Protein AF-0000000078270053 (afdb_homodimer)

Foldseek 3Di:
DPPPPQQAAKEWEWEQQEQKIKIWIDGLVDTPDIDIDRHGPCCLPCVVVSVVCSCVVVVHALLSHQEYEYAQDDGDPVRNVSSLVVRCVSCVVNLRWYFYFHFVLLLCVVCCVPQPQAKEKEWEDDDVQKTWIWIDGPSHTPDDIAMDGPVVVQVVVLPDAARYEYEAHRCVNPVVSVPRPRYHYDDHVSNHHDSSSSVNRRSPTDIDSDRDHRDDRDPVVCVVVVVVVCVVVVPPPVVVVVPPPPPD/DPPPPQQFAKEWEWEQQEQKIKIWIDGLVDTPDIDIDRHGPCCLPCVVVSVVCSCVVVVHALLSHQEYEYAQDDGDPVRNVSSLVSRCVSCVVNLRWYFYFHFVLLLCVVCCVPQPQAKEKEWEDDDVQKTWIWIDGPSHTPDDIAMDGPVVVQVVVLPDAARYEYEAHRCVNPVVSVPRPRYHYDDHVSNHRDSSSSVNRRNPTDIDSDRDHRDDRDPVVCVVVVVVVCVVVVPPPVVVVVPPPPPD

Nearest PDB structures (foldseek):
  4wq5-assembly2_C  TM=8.501E-01  e=3.380E-17  Escherichia coli K-12
  1okj-assembly2_C  TM=8.372E-01  e=8.664E-16  Escherichia coli K-12
  5br9-assembly3_E  TM=8.057E-01  e=7.666E-16  Pseudomonas aeruginosa PAO1
  4y0w-assembly1_C-2  TM=7.897E-01  e=1.280E-14  Pseudomonas aeruginosa PAO579
  4y0w-assembly1_B-2  TM=7.740E-01  e=1.447E-14  Pseudomonas aeruginosa PAO579

Radius of gyration: 25.9 Å; Cα contacts (8 Å, |Δi|>4): 975; chains: 2; bounding box: 49×105×72 Å

Solvent-accessible surface area (backbone atoms only — not comparable to full-atom values): 26808 Å² total; per-residue (Å²): 129,80,74,70,71,58,61,72,40,30,39,39,28,35,36,20,35,60,53,37,38,37,42,28,31,29,32,79,76,44,71,41,26,33,39,38,38,58,38,72,94,40,52,81,72,47,51,63,56,49,51,50,46,51,32,53,79,66,73,46,59,76,74,67,38,64,27,39,26,27,36,20,22,67,50,39,72,67,32,29,50,49,42,49,51,52,48,48,63,63,18,63,87,56,68,34,28,23,26,57,37,53,40,62,60,42,38,49,59,70,43,40,89,78,49,57,85,36,47,36,36,38,25,34,56,66,50,96,66,29,22,32,40,34,39,30,43,71,88,36,71,72,51,75,72,43,76,34,47,48,70,57,47,48,52,55,58,66,72,45,68,74,65,24,34,36,42,29,49,25,40,76,75,31,63,80,60,67,67,45,86,48,46,46,74,55,68,71,80,56,44,46,70,47,61,65,41,47,43,50,52,46,66,68,48,74,68,33,89,57,76,56,69,68,43,76,80,71,65,66,43,60,59,52,43,39,50,50,44,28,60,71,63,69,46,67,72,76,67,61,62,74,70,57,77,76,83,121,129,80,72,72,71,57,61,73,39,31,36,40,28,35,35,20,34,60,54,39,39,36,41,30,34,28,32,79,76,46,71,41,26,33,37,38,36,59,37,73,97,40,52,80,72,48,51,64,55,50,51,50,46,51,33,52,80,66,73,46,59,75,74,68,38,63,27,40,24,28,37,21,22,67,50,38,74,67,33,30,50,49,42,50,50,52,50,49,65,63,18,62,87,55,68,34,28,24,25,58,37,55,41,63,59,44,39,49,59,71,44,41,88,76,48,57,86,36,48,37,35,40,25,34,59,65,50,95,66,30,23,32,40,34,40,28,43,70,90,37,72,73,50,76,71,41,78,35,48,48,72,57,47,46,52,54,58,67,72,46,70,73,66,24,35,36,43,28,50,24,40,75,78,33,62,80,61,66,67,44,86,48,45,45,75,55,67,72,79,55,44,46,71,46,62,64,40,46,44,50,52,46,66,70,47,73,69,34,88,56,77,57,69,69,44,77,78,72,64,64,44,59,59,52,44,41,48,49,46,29,58,72,63,70,46,66,73,76,66,63,61,74,71,57,76,77,83,122

InterPro domains:
  IPR000905 Gcp-like domain [PF00814] (45-134)
  IPR022496 tRNA threonylcarbamoyl adenosine modification protein TsaB [TIGR03725] (12-218)
  IPR043129 ATPase, nucleotide binding domain [SSF53067] (11-109)
  IPR043129 ATPase, nucleotide binding domain [SSF53067] (120-214)

Structure (mmCIF, N/CA/C/O backbone):
data_AF-0000000078270053-model_v1
#
loop_
_entity.id
_entity.type
_entity.pdbx_description
1 polymer 'tRNA threonylcarbamoyl adenosine modification protein YeaZ'
#
loop_
_atom_site.group_PDB
_atom_site.id
_atom_site.type_symbol
_atom_site.label_atom_id
_atom_site.label_alt_id
_atom_site.label_comp_id
_atom_site.label_asym_id
_atom_site.label_entity_id
_atom_site.label_seq_id
_atom_site.pdbx_PDB_ins_code
_atom_site.Cartn_x
_atom_site.Cartn_y
_atom_site.Cartn_z
_atom_site.occupancy
_atom_site.B_iso_or_equiv
_atom_site.auth_seq_id
_atom_site.auth_comp_id
_atom_site.auth_asym_id
_atom_site.auth_atom_id
_atom_site.pdbx_PDB_model_num
ATOM 1 N N . MET A 1 1 ? -5.586 8.055 -36.625 1 26.48 1 MET A N 1
ATOM 2 C CA . MET A 1 1 ? -5.434 7.027 -35.594 1 26.48 1 MET A CA 1
ATOM 3 C C . MET A 1 1 ? -5.715 7.602 -34.219 1 26.48 1 MET A C 1
ATOM 5 O O . MET A 1 1 ? -5.008 8.5 -33.75 1 26.48 1 MET A O 1
ATOM 9 N N . ILE A 1 2 ? -6.906 7.793 -33.844 1 31.5 2 ILE A N 1
ATOM 10 C CA . ILE A 1 2 ? -7.32 8.484 -32.625 1 31.5 2 ILE A CA 1
ATOM 11 C C . ILE A 1 2 ? -6.609 7.879 -31.422 1 31.5 2 ILE A C 1
ATOM 13 O O . ILE A 1 2 ? -6.715 6.676 -31.172 1 31.5 2 ILE A O 1
ATOM 17 N N . PHE A 1 3 ? -5.508 8.266 -31.094 1 36.84 3 PHE A N 1
ATOM 18 C CA . PHE A 1 3 ? -4.781 7.875 -29.891 1 36.84 3 PHE A CA 1
ATOM 19 C C . PHE A 1 3 ? -5.727 7.754 -28.703 1 36.84 3 PHE A C 1
ATOM 21 O O . PHE A 1 3 ? -6.348 8.742 -28.297 1 36.84 3 PHE A O 1
ATOM 28 N N . SER A 1 4 ? -6.602 6.785 -28.688 1 46.16 4 SER A N 1
ATOM 29 C CA . SER A 1 4 ? -7.484 6.578 -27.531 1 46.16 4 SER A CA 1
ATOM 30 C C . SER A 1 4 ? -6.762 6.879 -26.219 1 46.16 4 SER A C 1
ATOM 32 O O . SER A 1 4 ? -5.684 6.34 -25.969 1 46.16 4 SER A O 1
ATOM 34 N N . ASP A 1 5 ? -6.828 8.055 -25.766 1 55.88 5 ASP A N 1
ATOM 35 C CA . ASP A 1 5 ? -6.25 8.578 -24.531 1 55.88 5 ASP A CA 1
ATOM 36 C C . ASP A 1 5 ? -6.398 7.574 -23.391 1 55.88 5 ASP A C 1
ATOM 38 O O . ASP A 1 5 ? -7.477 7.449 -22.797 1 55.88 5 ASP A O 1
ATOM 42 N N . THR A 1 6 ? -5.621 6.457 -23.375 1 65.06 6 THR A N 1
ATOM 43 C CA . THR A 1 6 ? -5.617 5.344 -22.422 1 65.06 6 THR A CA 1
ATOM 44 C C . THR A 1 6 ? -5.348 5.844 -21.016 1 65.06 6 THR A C 1
ATOM 46 O O . THR A 1 6 ? -5.414 5.07 -20.047 1 65.06 6 THR A O 1
ATOM 49 N N . SER A 1 7 ? -5.168 7.16 -20.953 1 74.31 7 SER A N 1
ATOM 50 C CA . SER A 1 7 ? -4.824 7.676 -19.625 1 74.31 7 SER A CA 1
ATOM 51 C C . SER A 1 7 ? -6.027 7.648 -18.688 1 74.31 7 SER A C 1
ATOM 53 O O . SER A 1 7 ? -5.871 7.609 -17.469 1 74.31 7 SER A O 1
ATOM 55 N N . SER A 1 8 ? -7.184 7.477 -19.391 1 84.56 8 SER A N 1
ATOM 56 C CA . SER A 1 8 ? -8.398 7.504 -18.578 1 84.56 8 SER A CA 1
ATOM 57 C C . SER A 1 8 ? -9.016 6.117 -18.469 1 84.56 8 SER A C 1
ATOM 59 O O . SER A 1 8 ? -10.023 5.934 -17.781 1 84.56 8 SER A O 1
ATOM 61 N N . SER A 1 9 ? -8.383 5.141 -19.172 1 94.75 9 SER A N 1
ATOM 62 C CA . SER A 1 9 ? -8.883 3.771 -19.094 1 94.75 9 SER A CA 1
ATOM 63 C C . SER A 1 9 ? -8.82 3.234 -17.672 1 94.75 9 SER A C 1
ATOM 65 O O . SER A 1 9 ? -7.848 3.479 -16.953 1 94.75 9 SER A O 1
ATOM 67 N N . ARG A 1 10 ? -9.867 2.514 -17.297 1 97.62 10 ARG A N 1
ATOM 68 C CA . ARG A 1 10 ? -9.961 1.982 -15.945 1 97.62 10 ARG A CA 1
ATOM 69 C C . ARG A 1 10 ? -9.727 0.476 -15.938 1 97.62 10 ARG A C 1
ATOM 71 O O . ARG A 1 10 ? -10.32 -0.257 -16.734 1 97.62 10 ARG A O 1
ATOM 78 N N . TYR A 1 11 ? -8.883 0.044 -15.055 1 98.69 11 TYR A N 1
ATOM 79 C CA . TYR A 1 11 ? -8.547 -1.369 -14.922 1 98.69 11 TYR A CA 1
ATOM 80 C C . TYR A 1 11 ? -8.82 -1.868 -13.508 1 98.69 11 TYR A C 1
ATOM 82 O O . TYR A 1 11 ? -8.672 -1.12 -12.539 1 98.69 11 TYR A O 1
ATOM 90 N N . LEU A 1 12 ? -9.266 -3.053 -13.414 1 98.81 12 LEU A N 1
ATOM 91 C CA . LEU A 1 12 ? -9.422 -3.766 -12.148 1 98.81 12 LEU A CA 1
ATOM 92 C C . LEU A 1 12 ? -8.391 -4.883 -12.023 1 98.81 12 LEU A C 1
ATOM 94 O O . LEU A 1 12 ? -8.25 -5.711 -12.922 1 98.81 12 LEU A O 1
ATOM 98 N N . ALA A 1 13 ? -7.641 -4.855 -10.961 1 98.88 13 ALA A N 1
ATOM 99 C CA . ALA A 1 13 ? -6.617 -5.871 -10.719 1 98.88 13 ALA A CA 1
ATOM 100 C C . ALA A 1 13 ? -6.934 -6.676 -9.461 1 98.88 13 ALA A C 1
ATOM 102 O O . ALA A 1 13 ? -7.27 -6.109 -8.422 1 98.88 13 ALA A O 1
ATOM 103 N N . LEU A 1 14 ? -6.836 -8.008 -9.539 1 98.81 14 LEU A N 1
ATOM 104 C CA . LEU A 1 14 ? -7.148 -8.93 -8.453 1 98.81 14 LEU A CA 1
ATOM 105 C C . LEU A 1 14 ? -5.934 -9.773 -8.102 1 98.81 14 LEU A C 1
ATOM 107 O O . LEU A 1 14 ? -5.199 -10.227 -8.984 1 98.81 14 LEU A O 1
ATOM 111 N N . ASN A 1 15 ? -5.68 -9.961 -6.824 1 98.75 15 ASN A N 1
ATOM 112 C CA . ASN A 1 15 ? -4.617 -10.844 -6.352 1 98.75 15 ASN A CA 1
ATOM 113 C C . ASN A 1 15 ? -5.086 -11.711 -5.188 1 98.75 15 ASN A C 1
ATOM 115 O O . ASN A 1 15 ? -5.527 -11.188 -4.16 1 98.75 15 ASN A O 1
ATOM 119 N N . CYS A 1 16 ? -5.051 -12.961 -5.34 1 98.06 16 CYS A N 1
ATOM 120 C CA . CYS A 1 16 ? -5.352 -13.938 -4.301 1 98.06 16 CYS A CA 1
ATOM 121 C C . CYS A 1 16 ? -4.281 -15.023 -4.242 1 98.06 16 CYS A C 1
ATOM 123 O O . CYS A 1 16 ? -4.578 -16.172 -3.936 1 98.06 16 CYS A O 1
ATOM 125 N N . ALA A 1 17 ? -3.074 -14.656 -4.645 1 96.88 17 ALA A N 1
ATOM 126 C CA . ALA A 1 17 ? -2.016 -15.648 -4.805 1 96.88 17 ALA A CA 1
ATOM 127 C C . ALA A 1 17 ? -1.592 -16.219 -3.457 1 96.88 17 ALA A C 1
ATOM 129 O O . ALA A 1 17 ? -1.118 -17.359 -3.379 1 96.88 17 ALA A O 1
ATOM 130 N N . GLU A 1 18 ? -1.74 -15.477 -2.402 1 96.06 18 GLU A N 1
ATOM 131 C CA . GLU A 1 18 ? -1.318 -15.922 -1.076 1 96.06 18 GLU A CA 1
ATOM 132 C C . GLU A 1 18 ? -2.396 -15.648 -0.033 1 96.06 18 GLU A C 1
ATOM 134 O O . GLU A 1 18 ? -3.59 -15.789 -0.312 1 96.06 18 GLU A O 1
ATOM 139 N N . GLU A 1 19 ? -2.045 -15.352 1.211 1 94.44 19 GLU A N 1
ATOM 140 C CA . GLU A 1 19 ? -2.992 -15.312 2.322 1 94.44 19 GLU A CA 1
ATOM 141 C C . GLU A 1 19 ? -3.834 -14.039 2.291 1 94.44 19 GLU A C 1
ATOM 143 O O . GLU A 1 19 ? -4.812 -13.922 3.029 1 94.44 19 GLU A O 1
ATOM 148 N N . ARG A 1 20 ? -3.549 -13.094 1.42 1 95.88 20 ARG A N 1
ATOM 149 C CA . ARG A 1 20 ? -4.277 -11.836 1.316 1 95.88 20 ARG A CA 1
ATOM 150 C C . ARG A 1 20 ? -5.004 -11.727 -0.02 1 95.88 20 ARG A C 1
ATOM 152 O O . ARG A 1 20 ? -4.492 -12.18 -1.047 1 95.88 20 ARG A O 1
ATOM 159 N N . ILE A 1 21 ? -6.156 -11.156 0.059 1 97.81 21 ILE A N 1
ATOM 160 C CA . ILE A 1 21 ? -6.754 -10.734 -1.203 1 97.81 21 ILE A CA 1
ATOM 161 C C . ILE A 1 21 ? -6.461 -9.25 -1.443 1 97.81 21 ILE A C 1
ATOM 163 O O . ILE A 1 21 ? -6.395 -8.469 -0.497 1 97.81 21 ILE A O 1
ATOM 167 N N . GLN A 1 22 ? -6.27 -8.906 -2.633 1 98.69 22 GLN A N 1
ATOM 168 C CA . GLN A 1 22 ? -6.102 -7.516 -3.053 1 98.69 22 GLN A CA 1
ATOM 169 C C . GLN A 1 22 ? -7.012 -7.184 -4.23 1 98.69 22 GLN A C 1
ATOM 171 O O . GLN A 1 22 ? -7.125 -7.965 -5.176 1 98.69 22 GLN A O 1
ATOM 176 N N . VAL A 1 23 ? -7.707 -6.121 -4.164 1 98.81 23 VAL A N 1
ATOM 177 C CA . VAL A 1 23 ? -8.5 -5.531 -5.238 1 98.81 23 VAL A CA 1
ATOM 178 C C . VAL A 1 23 ? -8.062 -4.086 -5.473 1 98.81 23 VAL A C 1
ATOM 180 O O . VAL A 1 23 ? -8.078 -3.273 -4.543 1 98.81 23 VAL A O 1
ATOM 183 N N . VAL A 1 24 ? -7.648 -3.771 -6.656 1 98.81 24 VAL A N 1
ATOM 184 C CA . VAL A 1 24 ? -7.195 -2.424 -6.992 1 98.81 24 VAL A CA 1
ATOM 185 C C . VAL A 1 24 ? -7.91 -1.939 -8.25 1 98.81 24 VAL A C 1
ATOM 187 O O . VAL A 1 24 ? -7.98 -2.66 -9.25 1 98.81 24 VAL A O 1
ATOM 190 N N . LEU A 1 25 ? -8.539 -0.812 -8.195 1 98.75 25 LEU A N 1
ATOM 191 C CA . LEU A 1 25 ? -9.18 -0.136 -9.312 1 98.75 25 LEU A CA 1
ATOM 192 C C . LEU A 1 25 ? -8.484 1.187 -9.625 1 98.75 25 LEU A C 1
ATOM 194 O O . LEU A 1 25 ? -8.203 1.972 -8.711 1 98.75 25 LEU A O 1
ATOM 198 N N . GLY A 1 26 ? -8.195 1.391 -10.875 1 98.06 26 GLY A N 1
ATOM 199 C CA . GLY A 1 26 ? -7.586 2.668 -11.211 1 98.06 26 GLY A CA 1
ATOM 200 C C . GLY A 1 26 ? -7.277 2.811 -12.688 1 98.06 26 GLY A C 1
ATOM 201 O O . GLY A 1 26 ? -7.801 2.059 -13.516 1 98.06 26 GLY A O 1
ATOM 202 N N . SER A 1 27 ? -6.547 3.852 -13.016 1 96.88 27 SER A N 1
ATOM 203 C CA . SER A 1 27 ? -6.023 4.168 -14.344 1 96.88 27 SER A CA 1
ATOM 204 C C . SER A 1 27 ? -4.504 4.27 -14.328 1 96.88 27 SER A C 1
ATOM 206 O O . SER A 1 27 ? -3.881 4.215 -13.266 1 96.88 27 SER A O 1
ATOM 208 N N . PRO A 1 28 ? -3.855 4.328 -15.492 1 94.69 28 PRO A N 1
ATOM 209 C CA . PRO A 1 28 ? -2.4 4.496 -15.508 1 94.69 28 PRO A CA 1
ATOM 210 C C . PRO A 1 28 ? -1.941 5.723 -14.719 1 94.69 28 PRO A C 1
ATOM 212 O O . PRO A 1 28 ? -0.789 5.785 -14.281 1 94.69 28 PRO A O 1
ATOM 215 N N . ARG A 1 29 ? -2.848 6.598 -14.375 1 89.69 29 ARG A N 1
ATOM 216 C CA . ARG A 1 29 ? -2.492 7.844 -13.703 1 89.69 29 ARG A CA 1
ATOM 217 C C . ARG A 1 29 ? -2.484 7.664 -12.188 1 89.69 29 ARG A C 1
ATOM 219 O O . ARG A 1 29 ? -1.649 8.25 -11.492 1 89.69 29 ARG A O 1
ATOM 226 N N . GLU A 1 30 ? -3.438 6.91 -11.758 1 92.44 30 GLU A N 1
ATOM 227 C CA . GLU A 1 30 ? -3.551 6.871 -10.305 1 92.44 30 GLU A CA 1
ATOM 228 C C . GLU A 1 30 ? -4.398 5.688 -9.852 1 92.44 30 GLU A C 1
ATOM 230 O O . GLU A 1 30 ? -5.254 5.207 -10.594 1 92.44 30 GLU A O 1
ATOM 235 N N . VAL A 1 31 ? -4.164 5.234 -8.672 1 97.19 31 VAL A N 1
ATOM 236 C CA . VAL A 1 31 ? -5.02 4.285 -7.965 1 97.19 31 VAL A CA 1
ATOM 237 C C . VAL A 1 31 ? -6.277 4.992 -7.473 1 97.19 31 VAL A C 1
ATOM 239 O O . VAL A 1 31 ? -6.195 6 -6.766 1 97.19 31 VAL A O 1
ATOM 242 N N . MET A 1 32 ? -7.434 4.508 -7.789 1 97.5 32 MET A N 1
ATOM 243 C CA . MET A 1 32 ? -8.703 5.098 -7.375 1 97.5 32 MET A CA 1
ATOM 244 C C . MET A 1 32 ? -9.258 4.387 -6.145 1 97.5 32 MET A C 1
ATOM 246 O O . MET A 1 32 ? -9.961 4.996 -5.336 1 97.5 32 MET A O 1
ATOM 250 N N . PHE A 1 33 ? -8.992 3.129 -6.078 1 98.44 33 PHE A N 1
ATOM 251 C CA . PHE A 1 33 ? -9.43 2.287 -4.973 1 98.44 33 PHE A CA 1
ATOM 252 C C . PHE A 1 33 ? -8.461 1.136 -4.746 1 98.44 33 PHE A C 1
ATOM 254 O O . PHE A 1 33 ? -7.965 0.538 -5.703 1 98.44 33 PHE A O 1
ATOM 261 N N . SER A 1 34 ? -8.211 0.808 -3.525 1 98.69 34 SER A N 1
ATOM 262 C CA . SER A 1 34 ? -7.484 -0.409 -3.176 1 98.69 34 SER A CA 1
ATOM 263 C C . SER A 1 34 ? -7.977 -0.984 -1.852 1 98.69 34 SER A C 1
ATOM 265 O O . SER A 1 34 ? -8.289 -0.237 -0.924 1 98.69 34 SER A O 1
ATOM 267 N N . GLU A 1 35 ? -8.125 -2.234 -1.781 1 98.62 35 GLU A N 1
ATOM 268 C CA . GLU A 1 35 ? -8.445 -2.957 -0.554 1 98.62 35 GLU A CA 1
ATOM 269 C C . GLU A 1 35 ? -7.598 -4.219 -0.421 1 98.62 35 GLU A C 1
ATOM 271 O O . GLU A 1 35 ? -7.387 -4.938 -1.4 1 98.62 35 GLU A O 1
ATOM 276 N N . GLU A 1 36 ? -7.09 -4.43 0.693 1 98.25 36 GLU A N 1
ATOM 277 C CA . GLU A 1 36 ? -6.359 -5.641 1.052 1 98.25 36 GLU A CA 1
ATOM 278 C C . GLU A 1 36 ? -6.906 -6.254 2.338 1 98.25 36 GLU A C 1
ATOM 280 O O . GLU A 1 36 ? -7.164 -5.543 3.309 1 98.25 36 GLU A O 1
ATOM 285 N N . VAL A 1 37 ? -7.133 -7.57 2.344 1 98 37 VAL A N 1
ATOM 286 C CA . VAL A 1 37 ? -7.656 -8.289 3.504 1 98 37 VAL A CA 1
ATOM 287 C C . VAL A 1 37 ? -6.809 -9.523 3.773 1 98 37 VAL A C 1
ATOM 289 O O . VAL A 1 37 ? -6.594 -10.344 2.879 1 98 37 VAL A O 1
ATOM 292 N N . LEU A 1 38 ? -6.242 -9.602 4.945 1 96.5 38 LEU A N 1
ATOM 293 C CA . LEU A 1 38 ? -5.641 -10.852 5.398 1 96.5 38 LEU A CA 1
ATOM 294 C C . LEU A 1 38 ? -6.719 -11.859 5.789 1 96.5 38 LEU A C 1
ATOM 296 O O . LEU A 1 38 ? -7.395 -11.695 6.805 1 96.5 38 LEU A O 1
ATOM 300 N N . CYS A 1 39 ? -6.914 -12.883 5.023 1 92.94 39 CYS A N 1
ATOM 301 C CA . CYS A 1 39 ? -8.023 -13.82 5.227 1 92.94 39 CYS A CA 1
ATOM 302 C C . CYS A 1 39 ? -7.66 -15.211 4.719 1 92.94 39 CYS A C 1
ATOM 304 O O . CYS A 1 39 ? -8.289 -15.719 3.789 1 92.94 39 CYS A O 1
ATOM 306 N N . PRO A 1 40 ? -6.715 -15.836 5.387 1 89.94 40 PRO A N 1
ATOM 307 C CA . PRO A 1 40 ? -6.34 -17.172 4.922 1 89.94 40 PRO A CA 1
ATOM 308 C C . PRO A 1 40 ? -7.535 -18.109 4.809 1 89.94 40 PRO A C 1
ATOM 310 O O . PRO A 1 40 ? -8.273 -18.312 5.781 1 89.94 40 PRO A O 1
ATOM 313 N N . GLY A 1 41 ? -7.758 -18.641 3.621 1 88.31 41 GLY A N 1
ATOM 314 C CA . GLY A 1 41 ? -8.781 -19.656 3.396 1 88.31 41 GLY A CA 1
ATOM 315 C C . GLY A 1 41 ? -10.172 -19.062 3.232 1 88.31 41 GLY A C 1
ATOM 316 O O . GLY A 1 41 ? -11.164 -19.797 3.197 1 88.31 41 GLY A O 1
ATOM 317 N N . GLN A 1 42 ? -10.258 -17.688 3.111 1 88 42 GLN A N 1
ATOM 318 C CA . GLN A 1 42 ? -11.578 -17.062 3.066 1 88 42 GLN A CA 1
ATOM 319 C C . GLN A 1 42 ? -11.695 -16.094 1.89 1 88 42 GLN A C 1
ATOM 321 O O . GLN A 1 42 ? -12.422 -15.109 1.961 1 88 42 GLN A O 1
ATOM 326 N N . SER A 1 43 ? -10.914 -16.312 0.892 1 90.56 43 SER A N 1
ATOM 327 C CA . SER A 1 43 ? -10.914 -15.422 -0.26 1 90.56 43 SER A CA 1
ATOM 328 C C . SER A 1 43 ? -12.289 -15.383 -0.925 1 90.56 43 SER A C 1
ATOM 330 O O . SER A 1 43 ? -12.75 -14.312 -1.338 1 90.56 43 SER A O 1
ATOM 332 N N . ILE A 1 44 ? -12.922 -16.547 -0.955 1 90.94 44 ILE A N 1
ATOM 333 C CA . ILE A 1 44 ? -14.203 -16.672 -1.646 1 90.94 44 ILE A CA 1
ATOM 334 C C . ILE A 1 44 ? -15.242 -15.781 -0.974 1 90.94 44 ILE A C 1
ATOM 336 O O . ILE A 1 44 ? -16.141 -15.266 -1.635 1 90.94 44 ILE A O 1
ATOM 340 N N . ARG A 1 45 ? -15.062 -15.633 0.229 1 92.38 45 ARG A N 1
ATOM 341 C CA . ARG A 1 45 ? -16.016 -14.852 1.013 1 92.38 45 ARG A CA 1
ATOM 342 C C . ARG A 1 45 ? -15.828 -13.359 0.781 1 92.38 45 ARG A C 1
ATOM 344 O O . ARG A 1 45 ? -16.812 -12.609 0.677 1 92.38 45 ARG A O 1
ATOM 351 N N . HIS A 1 46 ? -14.648 -12.875 0.642 1 95.56 46 HIS A N 1
ATOM 352 C CA . HIS A 1 46 ? -14.391 -11.445 0.758 1 95.56 46 HIS A CA 1
ATOM 353 C C . HIS A 1 46 ? -14.094 -10.828 -0.605 1 95.56 46 HIS A C 1
ATOM 355 O O . HIS A 1 46 ? -14.344 -9.633 -0.817 1 95.56 46 HIS A O 1
ATOM 361 N N . LEU A 1 47 ? -13.602 -11.617 -1.568 1 97.44 47 LEU A N 1
ATOM 362 C CA . LEU A 1 47 ? -13.188 -11.07 -2.855 1 97.44 47 LEU A CA 1
ATOM 363 C C . LEU A 1 47 ? -14.375 -10.43 -3.572 1 97.44 47 LEU A C 1
ATOM 365 O O . LEU A 1 47 ? -14.289 -9.281 -4.02 1 97.44 47 LEU A O 1
ATOM 369 N N . PRO A 1 48 ? -15.617 -11.117 -3.682 1 96.44 48 PRO A N 1
ATOM 370 C CA . PRO A 1 48 ? -16.734 -10.5 -4.402 1 96.44 48 PRO A CA 1
ATOM 371 C C . PRO A 1 48 ? -17.172 -9.18 -3.783 1 96.44 48 PRO A C 1
ATOM 373 O O . PRO A 1 48 ? -17.469 -8.227 -4.504 1 96.44 48 PRO A O 1
ATOM 376 N N . THR A 1 49 ? -17.188 -9.07 -2.486 1 95.75 49 THR A N 1
ATOM 377 C CA . THR A 1 49 ? -17.609 -7.855 -1.804 1 95.75 49 THR A CA 1
ATOM 378 C C . THR A 1 49 ? -16.609 -6.73 -2.025 1 95.75 49 THR A C 1
ATOM 380 O O . THR A 1 49 ? -16.984 -5.562 -2.145 1 95.75 49 THR A O 1
ATOM 383 N N . ALA A 1 50 ? -15.344 -7.09 -1.985 1 97.44 50 ALA A N 1
ATOM 384 C CA . ALA A 1 50 ? -14.305 -6.098 -2.254 1 97.44 50 ALA A CA 1
ATOM 385 C C . ALA A 1 50 ? -14.438 -5.539 -3.67 1 97.44 50 ALA A C 1
ATOM 387 O O . ALA A 1 50 ? -14.281 -4.336 -3.885 1 97.44 50 ALA A O 1
ATOM 388 N N . ILE A 1 51 ? -14.742 -6.422 -4.633 1 98 51 ILE A N 1
ATOM 389 C CA . ILE A 1 51 ? -14.93 -6.008 -6.02 1 98 51 ILE A CA 1
ATOM 390 C C . ILE A 1 51 ? -16.141 -5.074 -6.117 1 98 51 ILE A C 1
ATOM 392 O O . ILE A 1 51 ? -16.062 -4.031 -6.77 1 98 51 ILE A O 1
ATOM 396 N N . GLU A 1 52 ? -17.203 -5.453 -5.48 1 96.69 52 GLU A N 1
ATOM 397 C CA . GLU A 1 52 ? -18.406 -4.625 -5.469 1 96.69 52 GLU A CA 1
ATOM 398 C C . GLU A 1 52 ? -18.125 -3.244 -4.883 1 96.69 52 GLU A C 1
ATOM 400 O O . GLU A 1 52 ? -18.578 -2.23 -5.418 1 96.69 52 GLU A O 1
ATOM 405 N N . ARG A 1 53 ? -17.406 -3.229 -3.836 1 95.94 53 ARG A N 1
ATOM 406 C CA . ARG A 1 53 ? -17.047 -1.968 -3.197 1 95.94 53 ARG A CA 1
ATOM 407 C C . ARG A 1 53 ? -16.188 -1.111 -4.129 1 95.94 53 ARG A C 1
ATOM 409 O O . ARG A 1 53 ? -16.406 0.097 -4.242 1 95.94 53 ARG A O 1
ATOM 416 N N . ALA A 1 54 ? -15.25 -1.701 -4.766 1 97.81 54 ALA A N 1
ATOM 417 C CA . ALA A 1 54 ? -14.375 -0.984 -5.688 1 97.81 54 ALA A CA 1
ATOM 418 C C . ALA A 1 54 ? -15.18 -0.252 -6.754 1 97.81 54 ALA A C 1
ATOM 420 O O . ALA A 1 54 ? -14.961 0.937 -7 1 97.81 54 ALA A O 1
ATOM 421 N N . LEU A 1 55 ? -16.109 -0.94 -7.359 1 97.19 55 LEU A N 1
ATOM 422 C CA . LEU A 1 55 ? -16.922 -0.359 -8.414 1 97.19 55 LEU A CA 1
ATOM 423 C C . LEU A 1 55 ? -17.922 0.641 -7.836 1 97.19 55 LEU A C 1
ATOM 425 O O . LEU A 1 55 ? -18.141 1.71 -8.414 1 97.19 55 LEU A O 1
ATOM 429 N N . GLY A 1 56 ? -18.469 0.318 -6.676 1 94.25 56 GLY A N 1
ATOM 430 C CA . GLY A 1 56 ? -19.5 1.133 -6.051 1 94.25 56 GLY A CA 1
ATOM 431 C C . GLY A 1 56 ? -19 2.494 -5.609 1 94.25 56 GLY A C 1
ATOM 432 O O . GLY A 1 56 ? -19.672 3.508 -5.812 1 94.25 56 GLY A O 1
ATOM 433 N N . VAL A 1 57 ? -17.828 2.523 -4.992 1 91.31 57 VAL A N 1
ATOM 434 C CA . VAL A 1 57 ? -17.297 3.766 -4.434 1 91.31 57 VAL A CA 1
ATOM 435 C C . VAL A 1 57 ? -17 4.75 -5.562 1 91.31 57 VAL A C 1
ATOM 437 O O . VAL A 1 57 ? -17 5.965 -5.348 1 91.31 57 VAL A O 1
ATOM 440 N N . GLN A 1 58 ? -16.766 4.25 -6.727 1 90.31 58 GLN A N 1
ATOM 441 C CA . GLN A 1 58 ? -16.5 5.098 -7.879 1 90.31 58 GLN A CA 1
ATOM 442 C C . GLN A 1 58 ? -17.75 5.281 -8.742 1 90.31 58 GLN A C 1
ATOM 444 O O . GLN A 1 58 ? -17.672 5.852 -9.828 1 90.31 58 GLN A O 1
ATOM 449 N N . ALA A 1 59 ? -18.875 4.727 -8.273 1 93.19 59 ALA A N 1
ATOM 450 C CA . ALA A 1 59 ? -20.125 4.773 -9.008 1 93.19 59 ALA A CA 1
ATOM 451 C C . ALA A 1 59 ? -19.938 4.289 -10.445 1 93.19 59 ALA A C 1
ATOM 453 O O . ALA A 1 59 ? -20.406 4.93 -11.391 1 93.19 59 ALA A O 1
ATOM 454 N N . MET A 1 60 ? -19.219 3.223 -10.609 1 93.88 60 MET A N 1
ATOM 455 C CA . MET A 1 60 ? -18.875 2.658 -11.914 1 93.88 60 MET A CA 1
ATOM 456 C C . MET A 1 60 ? -19.578 1.323 -12.133 1 93.88 60 MET A C 1
ATOM 458 O O . MET A 1 60 ? -19.688 0.518 -11.203 1 93.88 60 MET A O 1
ATOM 462 N N . GLY A 1 61 ? -20.016 1.15 -13.367 1 94.25 61 GLY A N 1
ATOM 463 C CA . GLY A 1 61 ? -20.422 -0.184 -13.789 1 94.25 61 GLY A CA 1
ATOM 464 C C . GLY A 1 61 ? -19.266 -1.007 -14.328 1 94.25 61 GLY A C 1
ATOM 465 O O . GLY A 1 61 ? -18.312 -0.457 -14.883 1 94.25 61 GLY A O 1
ATOM 466 N N . ALA A 1 62 ? -19.422 -2.279 -14.289 1 94.44 62 ALA A N 1
ATOM 467 C CA . ALA A 1 62 ? -18.375 -3.182 -14.766 1 94.44 62 ALA A CA 1
ATOM 468 C C . ALA A 1 62 ? -18.078 -2.939 -16.25 1 94.44 62 ALA A C 1
ATOM 470 O O . ALA A 1 62 ? -16.938 -3.068 -16.688 1 94.44 62 ALA A O 1
ATOM 471 N N . ALA A 1 63 ? -19.062 -2.566 -16.969 1 94.56 63 ALA A N 1
ATOM 472 C CA . ALA A 1 63 ? -18.938 -2.367 -18.422 1 94.56 63 ALA A CA 1
ATOM 473 C C . ALA A 1 63 ? -17.984 -1.218 -18.734 1 94.56 63 ALA A C 1
ATOM 475 O O . ALA A 1 63 ? -17.531 -1.074 -19.875 1 94.56 63 ALA A O 1
ATOM 476 N N . GLU A 1 64 ? -17.734 -0.376 -17.797 1 96 64 GLU A N 1
ATOM 477 C CA . GLU A 1 64 ? -16.875 0.785 -17.984 1 96 64 GLU A CA 1
ATOM 478 C C . GLU A 1 64 ? -15.406 0.406 -17.859 1 96 64 GLU A C 1
ATOM 480 O O . GLU A 1 64 ? -14.523 1.216 -18.156 1 96 64 GLU A O 1
ATOM 485 N N . LEU A 1 65 ? -15.156 -0.792 -17.469 1 97.56 65 LEU A N 1
ATOM 486 C CA . LEU A 1 65 ? -13.781 -1.257 -17.328 1 97.56 65 LEU A CA 1
ATOM 487 C C . LEU A 1 65 ? -13.164 -1.529 -18.703 1 97.56 65 LEU A C 1
ATOM 489 O O . LEU A 1 65 ? -13.805 -2.131 -19.562 1 97.56 65 LEU A O 1
ATOM 493 N N . SER A 1 66 ? -11.922 -1.069 -18.844 1 98 66 SER A N 1
ATOM 494 C CA . SER A 1 66 ? -11.164 -1.353 -20.047 1 98 66 SER A CA 1
ATOM 495 C C . SER A 1 66 ? -10.508 -2.729 -19.984 1 98 66 SER A C 1
ATOM 497 O O . SER A 1 66 ? -10.086 -3.27 -21 1 98 66 SER A O 1
ATOM 499 N N . GLY A 1 67 ? -10.406 -3.299 -18.781 1 98.38 67 GLY A N 1
ATOM 500 C CA . GLY A 1 67 ? -9.82 -4.617 -18.594 1 98.38 67 GLY A CA 1
ATOM 501 C C . GLY A 1 67 ? -9.852 -5.078 -17.141 1 98.38 67 GLY A C 1
ATOM 502 O O . GLY A 1 67 ? -9.914 -4.258 -16.234 1 98.38 67 GLY A O 1
ATOM 503 N N . ILE A 1 68 ? -9.852 -6.344 -16.953 1 98.62 68 ILE A N 1
ATOM 504 C CA . ILE A 1 68 ? -9.695 -6.977 -15.648 1 98.62 68 ILE A CA 1
ATOM 505 C C . ILE A 1 68 ? -8.492 -7.918 -15.672 1 98.62 68 ILE A C 1
ATOM 507 O O . ILE A 1 68 ? -8.367 -8.758 -16.562 1 98.62 68 ILE A O 1
ATOM 511 N N . ALA A 1 69 ? -7.609 -7.711 -14.734 1 98.75 69 ALA A N 1
ATOM 512 C CA . ALA A 1 69 ? -6.426 -8.562 -14.633 1 98.75 69 ALA A CA 1
ATOM 513 C C . ALA A 1 69 ? -6.387 -9.297 -13.297 1 98.75 69 ALA A C 1
ATOM 515 O O . ALA A 1 69 ? -6.84 -8.766 -12.281 1 98.75 69 ALA A O 1
ATOM 516 N N . CYS A 1 70 ? -5.875 -10.461 -13.266 1 98.25 70 CYS A N 1
ATOM 517 C CA . CYS A 1 70 ? -5.637 -11.172 -12.016 1 98.25 70 CYS A CA 1
ATOM 518 C C . CYS A 1 70 ? -4.234 -11.766 -11.977 1 98.25 70 CYS A C 1
ATOM 520 O O . CYS A 1 70 ? -3.672 -12.102 -13.023 1 98.25 70 CYS A O 1
ATOM 522 N N . VAL A 1 71 ? -3.637 -11.812 -10.82 1 98.56 71 VAL A N 1
ATOM 523 C CA . VAL A 1 71 ? -2.379 -12.531 -10.641 1 98.56 71 VAL A CA 1
ATOM 524 C C . VAL A 1 71 ? -2.576 -14.008 -10.961 1 98.56 71 VAL A C 1
ATOM 526 O O . VAL A 1 71 ? -3.441 -14.672 -10.375 1 98.56 71 VAL A O 1
ATOM 529 N N . ARG A 1 72 ? -1.82 -14.477 -11.82 1 96.75 72 ARG A N 1
ATOM 530 C CA . ARG A 1 72 ? -2.031 -15.852 -12.266 1 96.75 72 ARG A CA 1
ATOM 531 C C . ARG A 1 72 ? -1.117 -16.812 -11.516 1 96.75 72 ARG A C 1
ATOM 533 O O . ARG A 1 72 ? -1.264 -18.031 -11.625 1 96.75 72 ARG A O 1
ATOM 540 N N . GLY A 1 73 ? -0.141 -16.391 -10.828 1 96.06 73 GLY A N 1
ATOM 541 C CA . GLY A 1 73 ? 0.689 -17.25 -10 1 96.06 73 GLY A CA 1
ATOM 542 C C . GLY A 1 73 ? 2.176 -17.047 -10.234 1 96.06 73 GLY A C 1
ATOM 543 O O . GLY A 1 73 ? 2.584 -16.047 -10.836 1 96.06 73 GLY A O 1
ATOM 544 N N . PRO A 1 74 ? 2.953 -17.938 -9.656 1 96.38 74 PRO A N 1
ATOM 545 C CA . PRO A 1 74 ? 2.502 -19.062 -8.82 1 96.38 74 PRO A CA 1
ATOM 546 C C . PRO A 1 74 ? 1.974 -18.609 -7.465 1 96.38 74 PRO A C 1
ATOM 548 O O . PRO A 1 74 ? 2.188 -17.453 -7.066 1 96.38 74 PRO A O 1
ATOM 551 N N . GLY A 1 75 ? 1.2 -19.5 -6.789 1 95.12 75 GLY A N 1
ATOM 552 C CA . GLY A 1 75 ? 0.641 -19.234 -5.473 1 95.12 75 GLY A CA 1
ATOM 553 C C . GLY A 1 75 ? -0.406 -20.25 -5.047 1 95.12 75 GLY A C 1
ATOM 554 O O . GLY A 1 75 ? -0.353 -21.406 -5.453 1 95.12 75 GLY A O 1
ATOM 555 N N . SER A 1 76 ? -1.272 -19.891 -4.176 1 93.62 76 SER A N 1
ATOM 556 C CA . SER A 1 76 ? -2.34 -20.734 -3.633 1 93.62 76 SER A CA 1
ATOM 557 C C . SER A 1 76 ? -3.193 -21.328 -4.746 1 93.62 76 SER A C 1
ATOM 559 O O . SER A 1 76 ? -3.717 -20.594 -5.594 1 93.62 76 SER A O 1
ATOM 561 N N . PHE A 1 77 ? -3.309 -22.656 -4.781 1 92.5 77 PHE A N 1
ATOM 562 C CA . PHE A 1 77 ? -4.121 -23.344 -5.777 1 92.5 77 PHE A CA 1
ATOM 563 C C . PHE A 1 77 ? -5.559 -22.844 -5.754 1 92.5 77 PHE A C 1
ATOM 565 O O . PHE A 1 77 ? -6.082 -22.406 -6.777 1 92.5 77 PHE A O 1
ATOM 572 N N . THR A 1 78 ? -6.168 -22.766 -4.602 1 93.44 78 THR A N 1
ATOM 573 C CA . THR A 1 78 ? -7.539 -22.297 -4.422 1 93.44 78 THR A CA 1
ATOM 574 C C . THR A 1 78 ? -7.637 -20.797 -4.695 1 93.44 78 THR A C 1
ATOM 576 O O . THR A 1 78 ? -8.547 -20.359 -5.395 1 93.44 78 THR A O 1
ATOM 579 N N . GLY A 1 79 ? -6.73 -20.016 -4.184 1 96 79 GLY A N 1
ATOM 580 C CA . GLY A 1 79 ? -6.75 -18.562 -4.336 1 96 79 GLY A CA 1
ATOM 581 C C . GLY A 1 79 ? -6.711 -18.125 -5.785 1 96 79 GLY A C 1
ATOM 582 O O . GLY A 1 79 ? -7.465 -17.234 -6.188 1 96 79 GLY A O 1
ATOM 583 N N . LEU A 1 80 ? -5.828 -18.75 -6.57 1 96.38 80 LEU A N 1
ATOM 584 C CA . LEU A 1 80 ? -5.711 -18.391 -7.984 1 96.38 80 LEU A CA 1
ATOM 585 C C . LEU A 1 80 ? -7.008 -18.703 -8.727 1 96.38 80 LEU A C 1
ATOM 587 O O . LEU A 1 80 ? -7.453 -17.906 -9.555 1 96.38 80 LEU A O 1
ATOM 591 N N . ARG A 1 81 ? -7.637 -19.781 -8.422 1 95.69 81 ARG A N 1
ATOM 592 C CA . ARG A 1 81 ? -8.883 -20.172 -9.078 1 95.69 81 ARG A CA 1
ATOM 593 C C . ARG A 1 81 ? -10.016 -19.219 -8.711 1 95.69 81 ARG A C 1
ATOM 595 O O . ARG A 1 81 ? -10.859 -18.891 -9.555 1 95.69 81 ARG A O 1
ATOM 602 N N . ILE A 1 82 ? -10.047 -18.828 -7.508 1 96.94 82 ILE A N 1
ATOM 603 C CA . ILE A 1 82 ? -11.086 -17.906 -7.047 1 96.94 82 ILE A CA 1
ATOM 604 C C . ILE A 1 82 ? -10.953 -16.578 -7.773 1 96.94 82 ILE A C 1
ATOM 606 O O . ILE A 1 82 ? -11.953 -16.016 -8.25 1 96.94 82 ILE A O 1
ATOM 610 N N . ALA A 1 83 ? -9.773 -16.047 -7.855 1 97.69 83 ALA A N 1
ATOM 611 C CA . ALA A 1 83 ? -9.547 -14.789 -8.578 1 97.69 83 ALA A CA 1
ATOM 612 C C . ALA A 1 83 ? -9.93 -14.93 -10.047 1 97.69 83 ALA A C 1
ATOM 614 O O . ALA A 1 83 ? -10.555 -14.031 -10.617 1 97.69 83 ALA A O 1
ATOM 615 N N . HIS A 1 84 ? -9.562 -16.047 -10.625 1 97.25 84 HIS A N 1
ATOM 616 C CA . HIS A 1 84 ? -9.883 -16.297 -12.023 1 97.25 84 HIS A CA 1
ATOM 617 C C . HIS A 1 84 ? -11.391 -16.391 -12.242 1 97.25 84 HIS A C 1
ATOM 619 O O . HIS A 1 84 ? -11.922 -15.852 -13.211 1 97.25 84 HIS A O 1
ATOM 625 N N . ALA A 1 85 ? -12.016 -17.125 -11.383 1 97.12 85 ALA A N 1
ATOM 626 C CA . ALA A 1 85 ? -13.469 -17.25 -11.477 1 97.12 85 ALA A CA 1
ATOM 627 C C . ALA A 1 85 ? -14.148 -15.898 -11.375 1 97.12 85 ALA A C 1
ATOM 629 O O . ALA A 1 85 ? -15.086 -15.609 -12.117 1 97.12 85 ALA A O 1
ATOM 630 N N . ALA A 1 86 ? -13.727 -15.086 -10.406 1 97.31 86 ALA A N 1
ATOM 631 C CA . ALA A 1 86 ? -14.281 -13.742 -10.25 1 97.31 86 ALA A CA 1
ATOM 632 C C . ALA A 1 86 ? -14.07 -12.914 -11.516 1 97.31 86 ALA A C 1
ATOM 634 O O . ALA A 1 86 ? -14.984 -12.234 -11.984 1 97.31 86 ALA A O 1
ATOM 635 N N . MET A 1 87 ? -12.852 -12.906 -12.031 1 97.75 87 MET A N 1
ATOM 636 C CA . MET A 1 87 ? -12.539 -12.195 -13.266 1 97.75 87 MET A CA 1
ATOM 637 C C . MET A 1 87 ? -13.445 -12.648 -14.406 1 97.75 87 MET A C 1
ATOM 639 O O . MET A 1 87 ? -14.055 -11.82 -15.086 1 97.75 87 MET A O 1
ATOM 643 N N . HIS A 1 88 ? -13.555 -13.93 -14.594 1 96.5 88 HIS A N 1
ATOM 644 C CA . HIS A 1 88 ? -14.391 -14.484 -15.656 1 96.5 88 HIS A CA 1
ATOM 645 C C . HIS A 1 88 ? -15.852 -14.07 -15.477 1 96.5 88 HIS A C 1
ATOM 647 O O . HIS A 1 88 ? -16.516 -13.688 -16.438 1 96.5 88 HIS A O 1
ATOM 653 N N . GLY A 1 89 ? -16.312 -14.219 -14.281 1 96.25 89 GLY A N 1
ATOM 654 C CA . GLY A 1 89 ? -17.688 -13.859 -13.984 1 96.25 89 GLY A CA 1
ATOM 655 C C . GLY A 1 89 ? -18 -12.406 -14.289 1 96.25 89 GLY A C 1
ATOM 656 O O . GLY A 1 89 ? -19.094 -12.094 -14.766 1 96.25 89 GLY A O 1
ATOM 657 N N . LEU A 1 90 ? -17.094 -11.562 -14.031 1 96.44 90 LEU A N 1
ATOM 658 C CA . LEU A 1 90 ? -17.281 -10.133 -14.273 1 96.44 90 LEU A CA 1
ATOM 659 C C . LEU A 1 90 ? -17.125 -9.805 -15.758 1 96.44 90 LEU A C 1
ATOM 661 O O . LEU A 1 90 ? -17.797 -8.906 -16.266 1 96.44 90 LEU A O 1
ATOM 665 N N . SER A 1 91 ? -16.25 -10.477 -16.406 1 97.25 91 SER A N 1
ATOM 666 C CA . SER A 1 91 ? -15.883 -10.195 -17.797 1 97.25 91 SER A CA 1
ATOM 667 C C . SER A 1 91 ? -16.969 -10.656 -18.75 1 97.25 91 SER A C 1
ATOM 669 O O . SER A 1 91 ? -17.328 -9.93 -19.688 1 97.25 91 SER A O 1
ATOM 671 N N . ARG A 1 92 ? -17.484 -11.773 -18.656 1 95.19 92 ARG A N 1
ATOM 672 C CA . ARG A 1 92 ? -18.297 -12.492 -19.625 1 95.19 92 ARG A CA 1
ATOM 673 C C . ARG A 1 92 ? -19.531 -11.68 -20.016 1 95.19 92 ARG A C 1
ATOM 675 O O . ARG A 1 92 ? -19.797 -11.477 -21.203 1 95.19 92 ARG A O 1
ATOM 682 N N . PRO A 1 93 ? -20.281 -11.125 -19.031 1 94.94 93 PRO A N 1
ATOM 683 C CA . PRO A 1 93 ? -21.5 -10.398 -19.406 1 94.94 93 PRO A CA 1
ATOM 684 C C . PRO A 1 93 ? -21.219 -9.148 -20.234 1 94.94 93 PRO A C 1
ATOM 686 O O . PRO A 1 93 ? -22.094 -8.68 -20.969 1 94.94 93 PRO A O 1
ATOM 689 N N . HIS A 1 94 ? -20.031 -8.625 -20.156 1 95.75 94 HIS A N 1
ATOM 690 C CA . HIS A 1 94 ? -19.734 -7.344 -20.781 1 95.75 94 HIS A CA 1
ATOM 691 C C . HIS A 1 94 ? -18.578 -7.461 -21.766 1 95.75 94 HIS A C 1
ATOM 693 O O . HIS A 1 94 ? -18.109 -6.453 -22.297 1 95.75 94 HIS A O 1
ATOM 699 N N . ALA A 1 95 ? -18.094 -8.633 -21.938 1 96.81 95 ALA A N 1
ATOM 700 C CA . ALA A 1 95 ? -16.969 -8.898 -22.828 1 96.81 95 ALA A CA 1
ATOM 701 C C . ALA A 1 95 ? -15.766 -8.039 -22.469 1 96.81 95 ALA A C 1
ATOM 703 O O . ALA A 1 95 ? -15.141 -7.438 -23.344 1 96.81 95 ALA A O 1
ATOM 704 N N . ILE A 1 96 ? -15.531 -7.891 -21.219 1 98 96 ILE A N 1
ATOM 705 C CA . ILE A 1 96 ? -14.383 -7.129 -20.75 1 98 96 ILE A CA 1
ATOM 706 C C . ILE A 1 96 ? -13.102 -7.922 -20.984 1 98 96 ILE A C 1
ATOM 708 O O . ILE A 1 96 ? -13.008 -9.086 -20.594 1 98 96 ILE A O 1
ATOM 712 N N . PRO A 1 97 ? -12.094 -7.312 -21.625 1 98.5 97 PRO A N 1
ATOM 713 C CA . PRO A 1 97 ? -10.828 -8.023 -21.828 1 98.5 97 PRO A CA 1
ATOM 714 C C . PRO A 1 97 ? -10.172 -8.461 -20.531 1 98.5 97 PRO A C 1
ATOM 716 O O . PRO A 1 97 ? -10.336 -7.797 -19.5 1 98.5 97 PRO A O 1
ATOM 719 N N . MET A 1 98 ? -9.469 -9.602 -20.578 1 98.62 98 MET A N 1
ATOM 720 C CA . MET A 1 98 ? -8.852 -10.188 -19.391 1 98.62 98 MET A CA 1
ATOM 721 C C . MET A 1 98 ? -7.348 -10.328 -19.578 1 98.62 98 MET A C 1
ATOM 723 O O . MET A 1 98 ? -6.863 -10.469 -20.703 1 98.62 98 MET A O 1
ATOM 727 N N . ALA A 1 99 ? -6.625 -10.297 -18.484 1 98.62 99 ALA A N 1
ATOM 728 C CA . ALA A 1 99 ? -5.18 -10.5 -18.516 1 98.62 99 ALA A CA 1
ATOM 729 C C . ALA A 1 99 ? -4.707 -11.242 -17.266 1 98.62 99 ALA A C 1
ATOM 731 O O . ALA A 1 99 ? -5.355 -11.18 -16.219 1 98.62 99 ALA A O 1
ATOM 732 N N . GLY A 1 100 ? -3.6 -12 -17.422 1 98.44 100 GLY A N 1
ATOM 733 C CA . GLY A 1 100 ? -2.92 -12.648 -16.312 1 98.44 100 GLY A CA 1
ATOM 734 C C . GLY A 1 100 ? -1.608 -11.984 -15.945 1 98.44 100 GLY A C 1
ATOM 735 O O . GLY A 1 100 ? -0.838 -11.594 -16.828 1 98.44 100 GLY A O 1
ATOM 736 N N . LEU A 1 101 ? -1.369 -11.828 -14.695 1 98.56 101 LEU A N 1
ATOM 737 C CA . LEU A 1 101 ? -0.17 -11.164 -14.195 1 98.56 101 LEU A CA 1
ATOM 738 C C . LEU A 1 101 ? 0.769 -12.164 -13.523 1 98.56 101 LEU A C 1
ATOM 740 O O . LEU A 1 101 ? 0.318 -13.062 -12.82 1 98.56 101 LEU A O 1
ATOM 744 N N . GLN A 1 102 ? 2.051 -12 -13.664 1 97.19 102 GLN A N 1
ATOM 745 C CA . GLN A 1 102 ? 3.047 -12.859 -13.031 1 97.19 102 GLN A CA 1
ATOM 746 C C . GLN A 1 102 ? 3.426 -12.328 -11.648 1 97.19 102 GLN A C 1
ATOM 748 O O . GLN A 1 102 ? 4 -11.242 -11.531 1 97.19 102 GLN A O 1
ATOM 753 N N . TYR A 1 103 ? 3.223 -13.156 -10.711 1 98.25 103 TYR A N 1
ATOM 754 C CA . TYR A 1 103 ? 3.316 -12.734 -9.312 1 98.25 103 TYR A CA 1
ATOM 755 C C . TYR A 1 103 ? 4.73 -12.281 -8.977 1 98.25 103 TYR A C 1
ATOM 757 O O . TYR A 1 103 ? 4.93 -11.148 -8.516 1 98.25 103 TYR A O 1
ATOM 765 N N . PRO A 1 104 ? 5.797 -13.016 -9.258 1 98.12 104 PRO A N 1
ATOM 766 C CA . PRO A 1 104 ? 7.148 -12.594 -8.891 1 98.12 104 PRO A CA 1
ATOM 767 C C . PRO A 1 104 ? 7.586 -11.328 -9.617 1 98.12 104 PRO A C 1
ATOM 769 O O . PRO A 1 104 ? 8.359 -10.531 -9.078 1 98.12 104 PRO A O 1
ATOM 772 N N . GLN A 1 105 ? 7.113 -11.141 -10.82 1 97.62 105 GLN A N 1
ATOM 773 C CA . GLN A 1 105 ? 7.488 -9.969 -11.602 1 97.62 105 GLN A CA 1
ATOM 774 C C . GLN A 1 105 ? 6.957 -8.688 -10.969 1 97.62 105 GLN A C 1
ATOM 776 O O . GLN A 1 105 ? 7.625 -7.652 -10.992 1 97.62 105 GLN A O 1
ATOM 781 N N . ILE A 1 106 ? 5.762 -8.758 -10.422 1 98.25 106 ILE A N 1
ATOM 782 C CA . ILE A 1 106 ? 5.176 -7.605 -9.75 1 98.25 106 ILE A CA 1
ATOM 783 C C . ILE A 1 106 ? 6.004 -7.246 -8.516 1 98.25 106 ILE A C 1
ATOM 785 O O . ILE A 1 106 ? 6.344 -6.078 -8.312 1 98.25 106 ILE A O 1
ATOM 789 N N . LEU A 1 107 ? 6.332 -8.266 -7.73 1 98 107 LEU A N 1
ATOM 790 C CA . LEU A 1 107 ? 7.125 -8.062 -6.523 1 98 107 LEU A CA 1
ATOM 791 C C . LEU A 1 107 ? 8.508 -7.516 -6.863 1 98 107 LEU A C 1
ATOM 793 O O . LEU A 1 107 ? 9.008 -6.617 -6.188 1 98 107 LEU A O 1
ATOM 797 N N . ALA A 1 108 ? 9.117 -7.949 -7.941 1 97.44 108 ALA A N 1
ATOM 798 C CA . ALA A 1 108 ? 10.438 -7.492 -8.359 1 97.44 108 ALA A CA 1
ATOM 799 C C . ALA A 1 108 ? 10.398 -6.039 -8.82 1 97.44 108 ALA A C 1
ATOM 801 O O . ALA A 1 108 ? 11.281 -5.246 -8.477 1 97.44 108 ALA A O 1
ATOM 802 N N . ALA A 1 109 ? 9.391 -5.715 -9.578 1 95.62 109 ALA A N 1
ATOM 803 C CA . ALA A 1 109 ? 9.281 -4.375 -10.148 1 95.62 109 ALA A CA 1
ATOM 804 C C . ALA A 1 109 ? 9.203 -3.314 -9.055 1 95.62 109 ALA A C 1
ATOM 806 O O . ALA A 1 109 ? 9.844 -2.264 -9.148 1 95.62 109 ALA A O 1
ATOM 807 N N . GLN A 1 110 ? 8.438 -3.6 -7.996 1 93.94 110 GLN A N 1
ATOM 808 C CA . GLN A 1 110 ? 8.266 -2.605 -6.941 1 93.94 110 GLN A CA 1
ATOM 809 C C . GLN A 1 110 ? 9.531 -2.463 -6.105 1 93.94 110 GLN A C 1
ATOM 811 O O . GLN A 1 110 ? 9.711 -1.468 -5.398 1 93.94 110 GLN A O 1
ATOM 816 N N . ALA A 1 111 ? 10.406 -3.424 -6.164 1 93.44 111 ALA A N 1
ATOM 817 C CA . ALA A 1 111 ? 11.641 -3.42 -5.379 1 93.44 111 ALA A CA 1
ATOM 818 C C . ALA A 1 111 ? 12.789 -2.791 -6.16 1 93.44 111 ALA A C 1
ATOM 820 O O . ALA A 1 111 ? 13.844 -2.506 -5.598 1 93.44 111 ALA A O 1
ATOM 821 N N . GLU A 1 112 ? 12.633 -2.477 -7.418 1 90.06 112 GLU A N 1
ATOM 822 C CA . GLU A 1 112 ? 13.695 -2.031 -8.32 1 90.06 112 GLU A CA 1
ATOM 823 C C . GLU A 1 112 ? 14.383 -0.781 -7.781 1 90.06 112 GLU A C 1
ATOM 825 O O . GLU A 1 112 ? 15.609 -0.677 -7.82 1 90.06 112 GLU A O 1
ATOM 830 N N . PRO A 1 113 ? 13.656 0.181 -7.23 1 82.94 113 PRO A N 1
ATOM 831 C CA . PRO A 1 113 ? 14.312 1.396 -6.734 1 82.94 113 PRO A CA 1
ATOM 832 C C . PRO A 1 113 ? 15.297 1.116 -5.602 1 82.94 113 PRO A C 1
ATOM 834 O O . PRO A 1 113 ? 16.188 1.93 -5.336 1 82.94 113 PRO A O 1
ATOM 837 N N . PHE A 1 114 ? 15.172 -0.04 -4.977 1 83.5 114 PHE A N 1
ATOM 838 C CA . PHE A 1 114 ? 16.016 -0.38 -3.836 1 83.5 114 PHE A CA 1
ATOM 839 C C . PHE A 1 114 ? 17.281 -1.108 -4.289 1 83.5 114 PHE A C 1
ATOM 841 O O . PHE A 1 114 ? 18.281 -1.103 -3.59 1 83.5 114 PHE A O 1
ATOM 848 N N . VAL A 1 115 ? 17.172 -1.797 -5.348 1 87.19 115 VAL A N 1
ATOM 849 C CA . VAL A 1 115 ? 18.203 -2.773 -5.645 1 87.19 115 VAL A CA 1
ATOM 850 C C . VAL A 1 115 ? 19.094 -2.254 -6.777 1 87.19 115 VAL A C 1
ATOM 852 O O . VAL A 1 115 ? 20.219 -2.725 -6.961 1 87.19 115 VAL A O 1
ATOM 855 N N . ARG A 1 116 ? 18.719 -1.265 -7.527 1 77.56 116 ARG A N 1
ATOM 856 C CA . ARG A 1 116 ? 19.484 -0.674 -8.625 1 77.56 116 ARG A CA 1
ATOM 857 C C . ARG A 1 116 ? 20 -1.75 -9.57 1 77.56 116 ARG A C 1
ATOM 859 O O . ARG A 1 116 ? 19.219 -2.535 -10.117 1 77.56 116 ARG A O 1
ATOM 866 N N . ASP A 1 117 ? 21.297 -1.964 -9.828 1 85.5 117 ASP A N 1
ATOM 867 C CA . ASP A 1 117 ? 21.828 -2.885 -10.828 1 85.5 117 ASP A CA 1
ATOM 868 C C . ASP A 1 117 ? 22.328 -4.172 -10.172 1 85.5 117 ASP A C 1
ATOM 870 O O . ASP A 1 117 ? 23.141 -4.898 -10.758 1 85.5 117 ASP A O 1
ATOM 874 N N . THR A 1 118 ? 21.812 -4.559 -9.031 1 92.81 118 THR A N 1
ATOM 875 C CA . THR A 1 118 ? 22.188 -5.777 -8.328 1 92.81 118 THR A CA 1
ATOM 876 C C . THR A 1 118 ? 21.109 -6.852 -8.492 1 92.81 118 THR A C 1
ATOM 878 O O . THR A 1 118 ? 20 -6.562 -8.945 1 92.81 118 THR A O 1
ATOM 881 N N . GLU A 1 119 ? 21.453 -8.141 -8.242 1 96.56 119 GLU A N 1
ATOM 882 C CA . GLU A 1 119 ? 20.5 -9.234 -8.352 1 96.56 119 GLU A CA 1
ATOM 883 C C . GLU A 1 119 ? 19.453 -9.172 -7.238 1 96.56 119 GLU A C 1
ATOM 885 O O . GLU A 1 119 ? 19.797 -8.898 -6.082 1 96.56 119 GLU A O 1
ATOM 890 N N . LEU A 1 120 ? 18.266 -9.297 -7.641 1 97.38 120 LEU A N 1
ATOM 891 C CA . LEU A 1 120 ? 17.141 -9.422 -6.723 1 97.38 120 LEU A CA 1
ATOM 892 C C . LEU A 1 120 ? 16.5 -10.805 -6.836 1 97.38 120 LEU A C 1
ATOM 894 O O . LEU A 1 120 ? 16.172 -11.258 -7.938 1 97.38 120 LEU A O 1
ATOM 898 N N . TRP A 1 121 ? 16.359 -11.469 -5.738 1 97.88 121 TRP A N 1
ATOM 899 C CA . TRP A 1 121 ? 15.719 -12.789 -5.719 1 97.88 121 TRP A CA 1
ATOM 900 C C . TRP A 1 121 ? 14.406 -12.75 -4.941 1 97.88 121 TRP A C 1
ATOM 902 O O . TRP A 1 121 ? 14.383 -12.367 -3.768 1 97.88 121 TRP A O 1
ATOM 912 N N . VAL A 1 122 ? 13.359 -13.125 -5.621 1 98.44 122 VAL A N 1
ATOM 913 C CA . VAL A 1 122 ? 12.023 -13.195 -5.043 1 98.44 122 VAL A CA 1
ATOM 914 C C . VAL A 1 122 ? 11.711 -14.625 -4.621 1 98.44 122 VAL A C 1
ATOM 916 O O . VAL A 1 122 ? 11.781 -15.555 -5.434 1 98.44 122 VAL A O 1
ATOM 919 N N . LEU A 1 123 ? 11.43 -14.828 -3.365 1 98.19 123 LEU A N 1
ATOM 920 C CA . LEU A 1 123 ? 11.047 -16.125 -2.818 1 98.19 123 LEU A CA 1
ATOM 921 C C . LEU A 1 123 ? 9.672 -16.062 -2.172 1 98.19 123 LEU A C 1
ATOM 923 O O . LEU A 1 123 ? 9.5 -15.438 -1.12 1 98.19 123 LEU A O 1
ATOM 927 N N . THR A 1 124 ? 8.695 -16.688 -2.771 1 97.88 124 THR A N 1
ATOM 928 C CA . THR A 1 124 ? 7.371 -16.734 -2.164 1 97.88 124 THR A CA 1
ATOM 929 C C . THR A 1 124 ? 7.082 -18.125 -1.613 1 97.88 124 THR A C 1
ATOM 931 O O . THR A 1 124 ? 7.688 -19.109 -2.049 1 97.88 124 THR A O 1
ATOM 934 N N . TYR A 1 125 ? 6.219 -18.219 -0.669 1 96.25 125 TYR A N 1
ATOM 935 C CA . TYR A 1 125 ? 5.891 -19.469 -0.005 1 96.25 125 TYR A CA 1
ATOM 936 C C . TYR A 1 125 ? 5.148 -20.406 -0.951 1 96.25 125 TYR A C 1
ATOM 938 O O . TYR A 1 125 ? 4.176 -20.016 -1.595 1 96.25 125 TYR A O 1
ATOM 946 N N . ALA A 1 126 ? 5.625 -21.609 -1.082 1 95.06 126 ALA A N 1
ATOM 947 C CA . ALA A 1 126 ? 4.945 -22.641 -1.861 1 95.06 126 ALA A CA 1
ATOM 948 C C . ALA A 1 126 ? 4.203 -23.609 -0.952 1 95.06 126 ALA A C 1
ATOM 950 O O . ALA A 1 126 ? 2.979 -23.734 -1.019 1 95.06 126 ALA A O 1
ATOM 951 N N . ARG A 1 127 ? 4.844 -24.328 -0.151 1 92.69 127 ARG A N 1
ATOM 952 C CA . ARG A 1 127 ? 4.395 -25.219 0.91 1 92.69 127 ARG A CA 1
ATOM 953 C C . ARG A 1 127 ? 5.492 -25.438 1.943 1 92.69 127 ARG A C 1
ATOM 955 O O . ARG A 1 127 ? 6.562 -24.844 1.858 1 92.69 127 ARG A O 1
ATOM 962 N N . LYS A 1 128 ? 5.148 -26.141 3.006 1 92.69 128 LYS A N 1
ATOM 963 C CA . LYS A 1 128 ? 6.137 -26.375 4.055 1 92.69 128 LYS A CA 1
ATOM 964 C C . LYS A 1 128 ? 7.453 -26.875 3.467 1 92.69 128 LYS A C 1
ATOM 966 O O . LYS A 1 128 ? 7.488 -27.891 2.77 1 92.69 128 LYS A O 1
ATOM 971 N N . GLY A 1 129 ? 8.469 -26.141 3.645 1 93.38 129 GLY A N 1
ATOM 972 C CA . GLY A 1 129 ? 9.805 -26.531 3.244 1 93.38 129 GLY A CA 1
ATOM 973 C C . GLY A 1 129 ? 10.102 -26.234 1.785 1 93.38 129 GLY A C 1
ATOM 974 O O . GLY A 1 129 ? 11.141 -26.641 1.265 1 93.38 129 GLY A O 1
ATOM 975 N N . GLN A 1 130 ? 9.203 -25.625 1.089 1 95.94 130 GLN A N 1
ATOM 976 C CA . GLN A 1 130 ? 9.383 -25.312 -0.325 1 95.94 130 GLN A CA 1
ATOM 977 C C . GLN A 1 130 ? 9.062 -23.844 -0.608 1 95.94 130 GLN A C 1
ATOM 979 O O . GLN A 1 130 ? 8.18 -23.266 0.025 1 95.94 130 GLN A O 1
ATOM 984 N N . VAL A 1 131 ? 9.781 -23.266 -1.566 1 97.69 131 VAL A N 1
ATOM 985 C CA . VAL A 1 131 ? 9.531 -21.891 -1.993 1 97.69 131 VAL A CA 1
ATOM 986 C C . VAL A 1 131 ? 9.461 -21.828 -3.518 1 97.69 131 VAL A C 1
ATOM 988 O O . VAL A 1 131 ? 10.039 -22.672 -4.207 1 97.69 131 VAL A O 1
ATOM 991 N N . TYR A 1 132 ? 8.656 -20.969 -4.023 1 97.94 132 TYR A N 1
ATOM 992 C CA . TYR A 1 132 ? 8.844 -20.516 -5.395 1 97.94 132 TYR A CA 1
ATOM 993 C C . TYR A 1 132 ? 9.945 -19.453 -5.469 1 97.94 132 TYR A C 1
ATOM 995 O O . TYR A 1 132 ? 9.977 -18.531 -4.668 1 97.94 132 TYR A O 1
ATOM 1003 N N . ILE A 1 133 ? 10.844 -19.578 -6.43 1 98.19 133 ILE A N 1
ATOM 1004 C CA . ILE A 1 133 ? 12 -18.688 -6.461 1 98.19 133 ILE A CA 1
ATOM 1005 C C . ILE A 1 133 ? 12.227 -18.188 -7.887 1 98.19 133 ILE A C 1
ATOM 1007 O O . ILE A 1 133 ? 12.109 -18.969 -8.844 1 98.19 133 ILE A O 1
ATOM 1011 N N . GLN A 1 134 ? 12.516 -16.938 -8.055 1 98.31 134 GLN A N 1
ATOM 1012 C CA . GLN A 1 134 ? 12.875 -16.344 -9.336 1 98.31 134 GLN A CA 1
ATOM 1013 C C . GLN A 1 134 ? 13.844 -15.18 -9.156 1 98.31 134 GLN A C 1
ATOM 1015 O O . GLN A 1 134 ? 13.648 -14.336 -8.281 1 98.31 134 GLN A O 1
ATOM 1020 N N . GLY A 1 135 ? 14.875 -15.164 -9.953 1 98 135 GLY A N 1
ATOM 1021 C CA . GLY A 1 135 ? 15.859 -14.094 -9.922 1 98 135 GLY A CA 1
ATOM 1022 C C . GLY A 1 135 ? 15.609 -13.031 -10.977 1 98 135 GLY A C 1
ATOM 1023 O O . GLY A 1 135 ? 15.078 -13.32 -12.047 1 98 135 GLY A O 1
ATOM 1024 N N . PHE A 1 136 ? 15.984 -11.828 -10.656 1 97.81 136 PHE A N 1
ATOM 1025 C CA . PHE A 1 136 ? 15.883 -10.688 -11.562 1 97.81 136 PHE A CA 1
ATOM 1026 C C . PHE A 1 136 ? 17.156 -9.852 -11.531 1 97.81 136 PHE A C 1
ATOM 1028 O O . PHE A 1 136 ? 17.828 -9.766 -10.5 1 97.81 136 PHE A O 1
ATOM 1035 N N . LYS A 1 137 ? 17.453 -9.211 -12.609 1 95.94 137 LYS A N 1
ATOM 1036 C CA . LYS A 1 137 ? 18.516 -8.227 -12.727 1 95.94 137 LYS A CA 1
ATOM 1037 C C . LYS A 1 137 ? 18.125 -7.094 -13.672 1 95.94 137 LYS A C 1
ATOM 1039 O O . LYS A 1 137 ? 17.688 -7.344 -14.797 1 95.94 137 LYS A O 1
ATOM 1044 N N . ALA A 1 138 ? 18.281 -5.832 -13.195 1 91.62 138 ALA A N 1
ATOM 1045 C CA . ALA A 1 138 ? 17.938 -4.664 -13.992 1 91.62 138 ALA A CA 1
ATOM 1046 C C . ALA A 1 138 ? 16.516 -4.785 -14.555 1 91.62 138 ALA A C 1
ATOM 1048 O O . ALA A 1 138 ? 16.281 -4.531 -15.734 1 91.62 138 ALA A O 1
ATOM 1049 N N . GLY A 1 139 ? 15.688 -5.336 -13.711 1 89.56 139 GLY A N 1
ATOM 1050 C CA . GLY A 1 139 ? 14.273 -5.414 -14.055 1 89.56 139 GLY A CA 1
ATOM 1051 C C . GLY A 1 139 ? 13.938 -6.59 -14.953 1 89.56 139 GLY A C 1
ATOM 1052 O O . GLY A 1 139 ? 12.773 -6.812 -15.289 1 89.56 139 GLY A O 1
ATOM 1053 N N . MET A 1 140 ? 14.859 -7.43 -15.32 1 94.5 140 MET A N 1
ATOM 1054 C CA . MET A 1 140 ? 14.656 -8.562 -16.219 1 94.5 140 MET A CA 1
ATOM 1055 C C . MET A 1 140 ? 14.82 -9.883 -15.484 1 94.5 140 MET A C 1
ATOM 1057 O O . MET A 1 140 ? 15.711 -10.031 -14.648 1 94.5 140 MET A O 1
ATOM 1061 N N . PRO A 1 141 ? 13.984 -10.812 -15.789 1 97.06 141 PRO A N 1
ATOM 1062 C CA . PRO A 1 141 ? 14.133 -12.117 -15.148 1 97.06 141 PRO A CA 1
ATOM 1063 C C . PRO A 1 141 ? 15.398 -12.852 -15.586 1 97.06 141 PRO A C 1
ATOM 1065 O O . PRO A 1 141 ? 15.781 -12.789 -16.75 1 97.06 141 PRO A O 1
ATOM 1068 N N . LEU A 1 142 ? 16.031 -13.445 -14.617 1 96.75 142 LEU A N 1
ATOM 1069 C CA . LEU A 1 142 ? 17.219 -14.242 -14.906 1 96.75 142 LEU A CA 1
ATOM 1070 C C . LEU A 1 142 ? 16.828 -15.633 -15.383 1 96.75 142 LEU A C 1
ATOM 1072 O O . LEU A 1 142 ? 17.578 -16.281 -16.125 1 96.75 142 LEU A O 1
ATOM 1076 N N . ALA A 1 143 ? 15.75 -16.219 -14.914 1 94.75 143 ALA A N 1
ATOM 1077 C CA . ALA A 1 143 ? 15.18 -17.516 -15.242 1 94.75 143 ALA A CA 1
ATOM 1078 C C . ALA A 1 143 ? 13.688 -17.562 -14.906 1 94.75 143 ALA A C 1
ATOM 1080 O O . ALA A 1 143 ? 13.18 -16.688 -14.195 1 94.75 143 ALA A O 1
ATOM 1081 N N . PRO A 1 144 ? 12.984 -18.531 -15.461 1 95.81 144 PRO A N 1
ATOM 1082 C CA . PRO A 1 144 ? 11.586 -18.688 -15.055 1 95.81 144 PRO A CA 1
ATOM 1083 C C . PRO A 1 144 ? 11.438 -19.047 -13.578 1 95.81 144 PRO A C 1
ATOM 1085 O O . PRO A 1 144 ? 12.367 -19.594 -12.977 1 95.81 144 PRO A O 1
ATOM 1088 N N . VAL A 1 145 ? 10.367 -18.656 -13.047 1 97.56 145 VAL A N 1
ATOM 1089 C CA . VAL A 1 145 ? 10.07 -19.031 -11.664 1 97.56 145 VAL A CA 1
ATOM 1090 C C . VAL A 1 145 ? 10.023 -20.547 -11.531 1 97.56 145 VAL A C 1
ATOM 1092 O O . VAL A 1 145 ? 9.57 -21.234 -12.445 1 97.56 145 VAL A O 1
ATOM 1095 N N . ARG A 1 146 ? 10.523 -21.078 -10.398 1 96.19 146 ARG A N 1
ATOM 1096 C CA . ARG A 1 146 ? 10.5 -22.516 -10.164 1 96.19 146 ARG A CA 1
ATOM 1097 C C . ARG A 1 146 ? 10.352 -22.828 -8.68 1 96.19 146 ARG A C 1
ATOM 1099 O O . ARG A 1 146 ? 10.727 -22.016 -7.828 1 96.19 146 ARG A O 1
ATOM 1106 N N . PRO A 1 147 ? 9.773 -23.938 -8.383 1 96.5 147 PRO A N 1
ATOM 1107 C CA . PRO A 1 147 ? 9.758 -24.391 -6.988 1 96.5 147 PRO A CA 1
ATOM 1108 C C . PRO A 1 147 ? 11.078 -25.031 -6.57 1 96.5 147 PRO A C 1
ATOM 1110 O O . PRO A 1 147 ? 11.719 -25.719 -7.367 1 96.5 147 PRO A O 1
ATOM 1113 N N . LEU A 1 148 ? 11.547 -24.75 -5.359 1 96.75 148 LEU A N 1
ATOM 1114 C CA . LEU A 1 148 ? 12.742 -25.375 -4.797 1 96.75 148 LEU A CA 1
ATOM 1115 C C . LEU A 1 148 ? 12.547 -25.688 -3.318 1 96.75 148 LEU A C 1
ATOM 1117 O O . LEU A 1 148 ? 11.969 -24.891 -2.58 1 96.75 148 LEU A O 1
ATOM 1121 N N . PRO A 1 149 ? 13.039 -26.906 -2.939 1 97.12 149 PRO A N 1
ATOM 1122 C CA . PRO A 1 149 ? 13.172 -27.078 -1.491 1 97.12 149 PRO A CA 1
ATOM 1123 C C . PRO A 1 149 ? 14.055 -26 -0.854 1 97.12 149 PRO A C 1
ATOM 1125 O O . PRO A 1 149 ? 15.023 -25.547 -1.469 1 97.12 149 PRO A O 1
ATOM 1128 N N . VAL A 1 150 ? 13.773 -25.625 0.373 1 96.81 150 VAL A N 1
ATOM 1129 C CA . VAL A 1 150 ? 14.438 -24.531 1.083 1 96.81 150 VAL A CA 1
ATOM 1130 C C . VAL A 1 150 ? 15.945 -24.766 1.092 1 96.81 150 VAL A C 1
ATOM 1132 O O . VAL A 1 150 ? 16.719 -23.859 0.808 1 96.81 150 VAL A O 1
ATOM 1135 N N . PRO A 1 151 ? 16.438 -26.016 1.31 1 96.5 151 PRO A N 1
ATOM 1136 C CA . PRO A 1 151 ? 17.891 -26.219 1.297 1 96.5 151 PRO A CA 1
ATOM 1137 C C . PRO A 1 151 ? 18.516 -25.938 -0.07 1 96.5 151 PRO A C 1
ATOM 1139 O O . PRO A 1 151 ? 19.625 -25.391 -0.152 1 96.5 151 PRO A O 1
ATOM 1142 N N . LYS A 1 152 ? 17.812 -26.312 -1.113 1 97.31 152 LYS A N 1
ATOM 1143 C CA . LYS A 1 152 ? 18.312 -26.062 -2.461 1 97.31 152 LYS A CA 1
ATOM 1144 C C . LYS A 1 152 ? 18.281 -24.578 -2.797 1 97.31 152 LYS A C 1
ATOM 1146 O O . LYS A 1 152 ? 19.188 -24.078 -3.471 1 97.31 152 LYS A O 1
ATOM 1151 N N . ALA A 1 153 ? 17.25 -23.922 -2.389 1 97.12 153 ALA A N 1
ATOM 1152 C CA . ALA A 1 153 ? 17.188 -22.469 -2.553 1 97.12 153 ALA A CA 1
ATOM 1153 C C . ALA A 1 153 ? 18.344 -21.781 -1.835 1 97.12 153 ALA A C 1
ATOM 1155 O O . ALA A 1 153 ? 18.969 -20.875 -2.379 1 97.12 153 ALA A O 1
ATOM 1156 N N . HIS A 1 154 ? 18.562 -22.219 -0.595 1 96.5 154 HIS A N 1
ATOM 1157 C CA . HIS A 1 154 ? 19.688 -21.688 0.188 1 96.5 154 HIS A CA 1
ATOM 1158 C C . HIS A 1 154 ? 21 -21.859 -0.553 1 96.5 154 HIS A C 1
ATOM 1160 O O . HIS A 1 154 ? 21.797 -20.906 -0.641 1 96.5 154 HIS A O 1
ATOM 1166 N N . GLU A 1 155 ? 21.234 -23.047 -1.094 1 96.19 155 GLU A N 1
ATOM 1167 C CA . GLU A 1 155 ? 22.453 -23.344 -1.843 1 96.19 155 GLU A CA 1
ATOM 1168 C C . GLU A 1 155 ? 22.578 -22.438 -3.068 1 96.19 155 GLU A C 1
ATOM 1170 O O . GLU A 1 155 ? 23.656 -21.906 -3.355 1 96.19 155 GLU A O 1
ATOM 1175 N N . LEU A 1 156 ? 21.484 -22.312 -3.773 1 96.44 156 LEU A N 1
ATOM 1176 C CA . LEU A 1 156 ? 21.469 -21.469 -4.961 1 96.44 156 LEU A CA 1
ATOM 1177 C C . LEU A 1 156 ? 21.859 -20.031 -4.621 1 96.44 156 LEU A C 1
ATOM 1179 O O . LEU A 1 156 ? 22.719 -19.438 -5.289 1 96.44 156 LEU A O 1
ATOM 1183 N N . LEU A 1 157 ? 21.312 -19.469 -3.613 1 96.5 157 LEU A N 1
ATOM 1184 C CA . LEU A 1 157 ? 21.547 -18.094 -3.217 1 96.5 157 LEU A CA 1
ATOM 1185 C C . LEU A 1 157 ? 22.969 -17.922 -2.705 1 96.5 157 LEU A C 1
ATOM 1187 O O . LEU A 1 157 ? 23.594 -16.875 -2.932 1 96.5 157 LEU A O 1
ATOM 1191 N N . GLN A 1 158 ? 23.484 -18.906 -2.014 1 94.5 158 GLN A N 1
ATOM 1192 C CA . GLN A 1 158 ? 24.859 -18.859 -1.511 1 94.5 158 GLN A CA 1
ATOM 1193 C C . GLN A 1 158 ? 25.859 -18.812 -2.658 1 94.5 158 GLN A C 1
ATOM 1195 O O . GLN A 1 158 ? 26.953 -18.234 -2.514 1 94.5 158 GLN A O 1
ATOM 1200 N N . SER A 1 159 ? 25.516 -19.391 -3.732 1 95.12 159 SER A N 1
ATOM 1201 C CA . SER A 1 159 ? 26.406 -19.469 -4.879 1 95.12 159 SER A CA 1
ATOM 1202 C C . SER A 1 159 ? 26.422 -18.156 -5.656 1 95.12 159 SER A C 1
ATOM 1204 O O . SER A 1 159 ? 27.266 -17.953 -6.543 1 95.12 159 SER A O 1
ATOM 1206 N N . ARG A 1 160 ? 25.484 -17.25 -5.344 1 94.12 160 ARG A N 1
ATOM 1207 C CA . ARG A 1 160 ? 25.391 -15.977 -6.055 1 94.12 160 ARG A CA 1
ATOM 1208 C C . ARG A 1 160 ? 26.453 -15 -5.555 1 94.12 160 ARG A C 1
ATOM 1210 O O . ARG A 1 160 ? 27.031 -15.195 -4.484 1 94.12 160 ARG A O 1
ATOM 1217 N N . PRO A 1 161 ? 26.703 -13.953 -6.34 1 91.19 161 PRO A N 1
ATOM 1218 C CA . PRO A 1 161 ? 27.641 -12.93 -5.879 1 91.19 161 PRO A CA 1
ATOM 1219 C C . PRO A 1 161 ? 27.156 -12.203 -4.625 1 91.19 161 PRO A C 1
ATOM 1221 O O . PRO A 1 161 ? 25.969 -12.219 -4.32 1 91.19 161 PRO A O 1
ATOM 1224 N N . ALA A 1 162 ? 28.109 -11.586 -3.943 1 88.94 162 ALA A N 1
ATOM 1225 C CA . ALA A 1 162 ? 27.75 -10.812 -2.756 1 88.94 162 ALA A CA 1
ATOM 1226 C C . ALA A 1 162 ? 26.891 -9.602 -3.123 1 88.94 162 ALA A C 1
ATOM 1228 O O . ALA A 1 162 ? 27.016 -9.062 -4.227 1 88.94 162 ALA A O 1
ATOM 1229 N N . GLY A 1 163 ? 26.078 -9.281 -2.217 1 92.25 163 GLY A N 1
ATOM 1230 C CA . GLY A 1 163 ? 25.344 -8.039 -2.387 1 92.25 163 GLY A CA 1
ATOM 1231 C C . GLY A 1 163 ? 23.984 -8.234 -3.037 1 92.25 163 GLY A C 1
ATOM 1232 O O . GLY A 1 163 ? 23.375 -7.277 -3.52 1 92.25 163 GLY A O 1
ATOM 1233 N N . ILE A 1 164 ? 23.516 -9.453 -3.096 1 95.06 164 ILE A N 1
ATOM 1234 C CA . ILE A 1 164 ? 22.203 -9.688 -3.68 1 95.06 164 ILE A CA 1
ATOM 1235 C C . ILE A 1 164 ? 21.125 -9.258 -2.693 1 95.06 164 ILE A C 1
ATOM 1237 O O . ILE A 1 164 ? 21.375 -9.148 -1.492 1 95.06 164 ILE A O 1
ATOM 1241 N N . PHE A 1 165 ? 19.938 -9.016 -3.193 1 96.19 165 PHE A N 1
ATOM 1242 C CA . PHE A 1 165 ? 18.781 -8.656 -2.389 1 96.19 165 PHE A CA 1
ATOM 1243 C C . PHE A 1 165 ? 17.734 -9.766 -2.408 1 96.19 165 PHE A C 1
ATOM 1245 O O . PHE A 1 165 ? 17.609 -10.492 -3.4 1 96.19 165 PHE A O 1
ATOM 1252 N N . LEU A 1 166 ? 17.062 -9.93 -1.333 1 97.06 166 LEU A N 1
ATOM 1253 C CA . LEU A 1 166 ? 16.016 -10.938 -1.188 1 97.06 166 LEU A CA 1
ATOM 1254 C C . LEU A 1 166 ? 14.719 -10.297 -0.721 1 97.06 166 LEU A C 1
ATOM 1256 O O . LEU A 1 166 ? 14.734 -9.367 0.084 1 97.06 166 LEU A O 1
ATOM 1260 N N . LEU A 1 167 ? 13.594 -10.867 -1.207 1 96.75 167 LEU A N 1
ATOM 1261 C CA . LEU A 1 167 ? 12.297 -10.5 -0.659 1 96.75 167 LEU A CA 1
ATOM 1262 C C . LEU A 1 167 ? 11.281 -11.625 -0.858 1 96.75 167 LEU A C 1
ATOM 1264 O O . LEU A 1 167 ? 11.523 -12.555 -1.622 1 96.75 167 LEU A O 1
ATOM 1268 N N . GLY A 1 168 ? 10.195 -11.523 -0.122 1 97.5 168 GLY A N 1
ATOM 1269 C CA . GLY A 1 168 ? 9.07 -12.414 -0.353 1 97.5 168 GLY A CA 1
ATOM 1270 C C . GLY A 1 168 ? 8.68 -13.211 0.875 1 97.5 168 GLY A C 1
ATOM 1271 O O . GLY A 1 168 ? 9.477 -13.375 1.797 1 97.5 168 GLY A O 1
ATOM 1272 N N . SER A 1 169 ? 7.492 -13.766 0.798 1 96.88 169 SER A N 1
ATOM 1273 C CA . SER A 1 169 ? 6.883 -14.469 1.921 1 96.88 169 SER A CA 1
ATOM 1274 C C . SER A 1 169 ? 7.664 -15.734 2.266 1 96.88 169 SER A C 1
ATOM 1276 O O . SER A 1 169 ? 7.641 -16.188 3.41 1 96.88 169 SER A O 1
ATOM 1278 N N . GLY A 1 170 ? 8.266 -16.328 1.269 1 97.25 170 GLY A N 1
ATOM 1279 C CA . GLY A 1 170 ? 9.062 -17.531 1.509 1 97.25 170 GLY A CA 1
ATOM 1280 C C . GLY A 1 170 ? 10.156 -17.328 2.539 1 97.25 170 GLY A C 1
ATOM 1281 O O . GLY A 1 170 ? 10.516 -18.25 3.26 1 97.25 170 GLY A O 1
ATOM 1282 N N . LEU A 1 171 ? 10.742 -16.125 2.572 1 96.56 171 LEU A N 1
ATOM 1283 C CA . LEU A 1 171 ? 11.789 -15.781 3.533 1 96.56 171 LEU A CA 1
ATOM 1284 C C . LEU A 1 171 ? 11.227 -15.734 4.949 1 96.56 171 LEU A C 1
ATOM 1286 O O . LEU A 1 171 ? 11.859 -16.234 5.891 1 96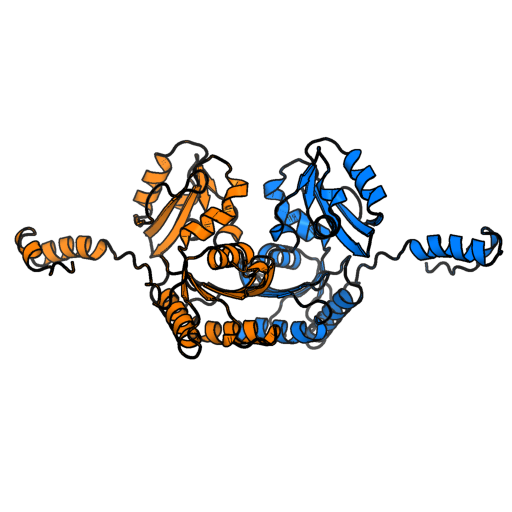.56 171 LEU A O 1
ATOM 1290 N N . ARG A 1 172 ? 10 -15.172 5.043 1 94.31 172 ARG A N 1
ATOM 1291 C CA . ARG A 1 172 ? 9.391 -14.945 6.352 1 94.31 172 ARG A CA 1
ATOM 1292 C C . ARG A 1 172 ? 9.008 -16.266 7.012 1 94.31 172 ARG A C 1
ATOM 1294 O O . ARG A 1 172 ? 9.055 -16.391 8.234 1 94.31 172 ARG A O 1
ATOM 1301 N N . LYS A 1 173 ? 8.703 -17.219 6.207 1 94.19 173 LYS A N 1
ATOM 1302 C CA . LYS A 1 173 ? 8.258 -18.516 6.711 1 94.19 173 LYS A CA 1
ATOM 1303 C C . LYS A 1 173 ? 9.438 -19.484 6.875 1 94.19 173 LYS A C 1
ATOM 1305 O O . LYS A 1 173 ? 9.281 -20.578 7.426 1 94.19 173 LYS A O 1
ATOM 1310 N N . ASN A 1 174 ? 10.57 -19.094 6.406 1 95.06 174 ASN A N 1
ATOM 1311 C CA . ASN A 1 174 ? 11.773 -19.922 6.477 1 95.06 174 ASN A CA 1
ATOM 1312 C C . ASN A 1 174 ? 12.977 -19.125 6.961 1 95.06 174 ASN A C 1
ATOM 1314 O O . ASN A 1 174 ? 13.82 -18.719 6.156 1 95.06 174 ASN A O 1
ATOM 1318 N N . PRO A 1 175 ? 13.18 -19 8.234 1 90.69 175 PRO A N 1
ATOM 1319 C CA . PRO A 1 175 ? 14.227 -18.141 8.812 1 90.69 175 PRO A CA 1
ATOM 1320 C C . PRO A 1 175 ? 15.625 -18.531 8.352 1 90.69 175 PRO A C 1
ATOM 1322 O O . PRO A 1 175 ? 16.531 -17.703 8.352 1 90.69 175 PRO A O 1
ATOM 1325 N N . GLU A 1 176 ? 15.852 -19.75 7.98 1 90.19 176 GLU A N 1
ATOM 1326 C CA . GLU A 1 176 ? 17.156 -20.203 7.504 1 90.19 176 GLU A CA 1
ATOM 1327 C C . GLU A 1 176 ? 17.594 -19.422 6.266 1 90.19 176 GLU A C 1
ATOM 1329 O O . GLU A 1 176 ? 18.781 -19.312 5.984 1 90.19 176 GLU A O 1
ATOM 1334 N N . LEU A 1 177 ? 16.641 -18.938 5.551 1 92.38 177 LEU A N 1
ATOM 1335 C CA . LEU A 1 177 ? 16.938 -18.172 4.348 1 92.38 177 LEU A CA 1
ATOM 1336 C C . LEU A 1 177 ? 17.297 -16.719 4.691 1 92.38 177 LEU A C 1
ATOM 1338 O O . LEU A 1 177 ? 17.844 -15.992 3.861 1 92.38 177 LEU A O 1
ATOM 1342 N N . LEU A 1 178 ? 16.922 -16.234 5.855 1 87.81 178 LEU A N 1
ATOM 1343 C CA . LEU A 1 178 ? 17.188 -14.867 6.293 1 87.81 178 LEU A CA 1
ATOM 1344 C C . LEU A 1 178 ? 18.641 -14.711 6.734 1 87.81 178 LEU A C 1
ATOM 1346 O O . LEU A 1 178 ? 19.156 -13.594 6.801 1 87.81 178 LEU A O 1
ATOM 1350 N N . ALA A 1 179 ? 19.344 -15.766 6.977 1 83.75 179 ALA A N 1
ATOM 1351 C CA . ALA A 1 179 ? 20.672 -15.773 7.578 1 83.75 179 ALA A CA 1
ATOM 1352 C C . ALA A 1 179 ? 21.75 -15.805 6.504 1 83.75 179 ALA A C 1
ATOM 1354 O O . ALA A 1 179 ? 22.938 -16.016 6.809 1 83.75 179 ALA A O 1
ATOM 1355 N N . LEU A 1 180 ? 21.469 -15.492 5.344 1 87.38 180 LEU A N 1
ATOM 1356 C CA . LEU A 1 180 ? 22.469 -15.508 4.281 1 87.38 180 LEU A CA 1
ATOM 1357 C C . LEU A 1 180 ? 23.375 -14.273 4.359 1 87.38 180 LEU A C 1
ATOM 1359 O O . LEU A 1 180 ? 22.906 -13.148 4.168 1 87.38 180 LEU A O 1
ATOM 1363 N N . PRO A 1 181 ? 24.656 -14.383 4.68 1 82.31 181 PRO A N 1
ATOM 1364 C CA . PRO A 1 181 ? 25.547 -13.25 4.938 1 82.31 181 PRO A CA 1
ATOM 1365 C C . PRO A 1 181 ? 25.719 -12.352 3.715 1 82.31 181 PRO A C 1
ATOM 1367 O O . PRO A 1 181 ? 25.984 -11.156 3.855 1 82.31 181 PRO A O 1
ATOM 1370 N N . LYS A 1 182 ? 25.641 -12.867 2.518 1 87.56 182 LYS A N 1
ATOM 1371 C CA . LYS A 1 182 ? 25.922 -12.109 1.303 1 87.56 182 LYS A CA 1
ATOM 1372 C C . LYS A 1 182 ? 24.656 -11.477 0.729 1 87.56 182 LYS A C 1
ATOM 1374 O O . LYS A 1 182 ? 24.672 -10.969 -0.394 1 87.56 182 LYS A O 1
ATOM 1379 N N . ALA A 1 183 ? 23.609 -11.508 1.532 1 93.62 183 ALA A N 1
ATOM 1380 C CA . ALA A 1 183 ? 22.344 -11.039 0.981 1 93.62 183 ALA A CA 1
ATOM 1381 C C . ALA A 1 183 ? 21.703 -10 1.895 1 93.62 183 ALA A C 1
ATOM 1383 O O . ALA A 1 183 ? 21.922 -10.008 3.107 1 93.62 183 ALA A O 1
ATOM 1384 N N . THR A 1 184 ? 21.094 -9.047 1.384 1 93.19 184 THR A N 1
ATOM 1385 C CA . THR A 1 184 ? 20.297 -8.078 2.109 1 93.19 184 THR A CA 1
ATOM 1386 C C . THR A 1 184 ? 18.797 -8.375 1.934 1 93.19 184 THR A C 1
ATOM 1388 O O . THR A 1 184 ? 18.297 -8.414 0.809 1 93.19 184 THR A O 1
ATOM 1391 N N . VAL A 1 185 ? 18.109 -8.57 3.012 1 94.69 185 VAL A N 1
ATOM 1392 C CA . VAL A 1 185 ? 16.672 -8.828 2.98 1 94.69 185 VAL A CA 1
ATOM 1393 C C . VAL A 1 185 ? 15.906 -7.512 2.992 1 94.69 185 VAL A C 1
ATOM 1395 O O . VAL A 1 185 ? 16.125 -6.668 3.869 1 94.69 185 VAL A O 1
ATOM 1398 N N . LEU A 1 186 ? 15.062 -7.336 2.049 1 93.5 186 LEU A N 1
ATOM 1399 C CA . LEU A 1 186 ? 14.289 -6.105 1.93 1 93.5 186 LEU A CA 1
ATOM 1400 C C . LEU A 1 186 ? 13.141 -6.09 2.934 1 93.5 186 LEU A C 1
ATOM 1402 O O . LEU A 1 186 ? 12.781 -7.129 3.496 1 93.5 186 LEU A O 1
ATOM 1406 N N . PRO A 1 187 ? 12.562 -4.926 3.16 1 89.62 187 PRO A N 1
ATOM 1407 C CA . PRO A 1 187 ? 11.5 -4.793 4.156 1 89.62 187 PRO A CA 1
ATOM 1408 C C . PRO A 1 187 ? 10.273 -5.645 3.834 1 89.62 187 PRO A C 1
ATOM 1410 O O . PRO A 1 187 ? 9.93 -5.816 2.662 1 89.62 187 PRO A O 1
ATOM 1413 N N . GLN A 1 188 ? 9.547 -6.02 4.836 1 91.31 188 GLN A N 1
ATOM 1414 C CA . GLN A 1 188 ? 8.43 -6.953 4.754 1 91.31 188 GLN A CA 1
ATOM 1415 C C . GLN A 1 188 ? 7.281 -6.363 3.934 1 91.31 188 GLN A C 1
ATOM 1417 O O . GLN A 1 188 ? 6.535 -7.102 3.287 1 91.31 188 GLN A O 1
ATOM 1422 N N . PHE A 1 189 ? 7.102 -5.066 3.922 1 89 189 PHE A N 1
ATOM 1423 C CA . PHE A 1 189 ? 5.98 -4.469 3.207 1 89 189 PHE A CA 1
ATOM 1424 C C . PHE A 1 189 ? 6.117 -4.688 1.706 1 89 189 PHE A C 1
ATOM 1426 O O . PHE A 1 189 ? 5.152 -4.516 0.958 1 89 189 PHE A O 1
ATOM 1433 N N . LEU A 1 190 ? 7.277 -5.133 1.245 1 93.75 190 LEU A N 1
ATOM 1434 C CA . LEU A 1 190 ? 7.508 -5.398 -0.171 1 93.75 190 LEU A CA 1
ATOM 1435 C C . LEU A 1 190 ? 7.172 -6.848 -0.511 1 93.75 190 LEU A C 1
ATOM 1437 O O . LEU A 1 190 ? 7.246 -7.25 -1.675 1 93.75 190 LEU A O 1
ATOM 1441 N N . ASP A 1 191 ? 6.77 -7.648 0.484 1 96.31 191 ASP A N 1
ATOM 1442 C CA . ASP A 1 191 ? 6.473 -9.062 0.249 1 96.31 191 ASP A CA 1
ATOM 1443 C C . ASP A 1 191 ? 5.098 -9.227 -0.396 1 96.31 191 ASP A C 1
ATOM 1445 O O . ASP A 1 191 ? 4.711 -10.336 -0.765 1 96.31 191 ASP A O 1
ATOM 1449 N N . THR A 1 192 ? 4.328 -8.188 -0.459 1 96.69 192 THR A N 1
ATOM 1450 C CA . THR A 1 192 ? 3.021 -8.117 -1.104 1 96.69 192 THR A CA 1
ATOM 1451 C C . THR A 1 192 ? 2.973 -6.953 -2.092 1 96.69 192 THR A C 1
ATOM 1453 O O . THR A 1 192 ? 3.531 -5.887 -1.833 1 96.69 192 THR A O 1
ATOM 1456 N N . PRO A 1 193 ? 2.32 -7.164 -3.211 1 98.06 193 PRO A N 1
ATOM 1457 C CA . PRO A 1 193 ? 2.264 -6.059 -4.172 1 98.06 193 PRO A CA 1
ATOM 1458 C C . PRO A 1 193 ? 1.66 -4.789 -3.572 1 98.06 193 PRO A C 1
ATOM 1460 O O . PRO A 1 193 ? 0.602 -4.84 -2.941 1 98.06 193 PRO A O 1
ATOM 1463 N N . LEU A 1 194 ? 2.336 -3.701 -3.744 1 97.12 194 LEU A N 1
ATOM 1464 C CA . LEU A 1 194 ? 1.707 -2.406 -3.498 1 97.12 194 LEU A CA 1
ATOM 1465 C C . LEU A 1 194 ? 0.55 -2.172 -4.465 1 97.12 194 LEU A C 1
ATOM 1467 O O . LEU A 1 194 ? 0.587 -2.633 -5.605 1 97.12 194 LEU A O 1
ATOM 1471 N N . PRO A 1 195 ? -0.471 -1.43 -3.992 1 98.06 195 PRO A N 1
ATOM 1472 C CA . PRO A 1 195 ? -1.583 -1.153 -4.906 1 98.06 195 PRO A CA 1
ATOM 1473 C C . PRO A 1 195 ? -1.123 -0.537 -6.227 1 98.06 195 PRO A C 1
ATOM 1475 O O . PRO A 1 195 ? -1.582 -0.945 -7.297 1 98.06 195 PRO A O 1
ATOM 1478 N N . SER A 1 196 ? -0.216 0.404 -6.152 1 97 196 SER A N 1
ATOM 1479 C CA . SER A 1 196 ? 0.282 1.066 -7.355 1 97 196 SER A CA 1
ATOM 1480 C C . SER A 1 196 ? 1.028 0.089 -8.258 1 97 196 SER A C 1
ATOM 1482 O O . SER A 1 196 ? 0.956 0.188 -9.484 1 97 196 SER A O 1
ATOM 1484 N N . SER A 1 197 ? 1.77 -0.846 -7.676 1 97.56 197 SER A N 1
ATOM 1485 C CA . SER A 1 197 ? 2.525 -1.819 -8.461 1 97.56 197 SER A CA 1
ATOM 1486 C C . SER A 1 197 ? 1.597 -2.82 -9.141 1 97.56 197 SER A C 1
ATOM 1488 O O . SER A 1 197 ? 1.806 -3.182 -10.297 1 97.56 197 SER A O 1
ATOM 1490 N N . LEU A 1 198 ? 0.6 -3.281 -8.398 1 98.56 198 LEU A N 1
ATOM 1491 C CA . LEU A 1 198 ? -0.391 -4.188 -8.969 1 98.56 198 LEU A CA 1
ATOM 1492 C C . LEU A 1 198 ? -1.137 -3.521 -10.125 1 98.56 198 LEU A C 1
ATOM 1494 O O . LEU A 1 198 ? -1.32 -4.129 -11.18 1 98.56 198 LEU A O 1
ATOM 1498 N N . LEU A 1 199 ? -1.5 -2.271 -9.93 1 98.44 199 LEU A N 1
ATOM 1499 C CA . LEU A 1 199 ? -2.199 -1.526 -10.969 1 98.44 199 LEU A CA 1
ATOM 1500 C C . LEU A 1 199 ? -1.297 -1.309 -12.18 1 98.44 199 LEU A C 1
ATOM 1502 O O . LEU A 1 199 ? -1.739 -1.449 -13.32 1 98.44 199 LEU A O 1
ATOM 1506 N N . ALA A 1 200 ? -0.089 -0.936 -11.922 1 97.75 200 ALA A N 1
ATOM 1507 C CA . ALA A 1 200 ? 0.853 -0.72 -13.016 1 97.75 200 ALA A CA 1
ATOM 1508 C C . ALA A 1 200 ? 1.011 -1.981 -13.859 1 97.75 200 ALA A C 1
ATOM 1510 O O . ALA A 1 200 ? 1.037 -1.913 -15.094 1 97.75 200 ALA A O 1
ATOM 1511 N N . ALA A 1 201 ? 1.143 -3.102 -13.219 1 98.25 201 ALA A N 1
ATOM 1512 C CA . ALA A 1 201 ? 1.229 -4.375 -13.93 1 98.25 201 ALA A CA 1
ATOM 1513 C C . ALA A 1 201 ? -0.02 -4.617 -14.773 1 98.25 201 ALA A C 1
ATOM 1515 O O . ALA A 1 201 ? 0.074 -5.066 -15.914 1 98.25 201 ALA A O 1
ATOM 1516 N N . ALA A 1 202 ? -1.213 -4.352 -14.195 1 98.69 202 ALA A N 1
ATOM 1517 C CA . ALA A 1 202 ? -2.471 -4.52 -14.914 1 98.69 202 ALA A CA 1
ATOM 1518 C C . ALA A 1 202 ? -2.531 -3.607 -16.141 1 98.69 202 ALA A C 1
ATOM 1520 O O . ALA A 1 202 ? -2.934 -4.035 -17.219 1 98.69 202 ALA A O 1
ATOM 1521 N N . CYS A 1 203 ? -2.125 -2.367 -15.969 1 98 203 CYS A N 1
ATOM 1522 C CA . CYS A 1 203 ? -2.178 -1.396 -17.062 1 98 203 CYS A CA 1
ATOM 1523 C C . CYS A 1 203 ? -1.242 -1.794 -18.188 1 98 203 CYS A C 1
ATOM 1525 O O . CYS A 1 203 ? -1.511 -1.499 -19.359 1 98 203 CYS A O 1
ATOM 1527 N N . ALA A 1 204 ? -0.198 -2.414 -17.891 1 97.19 204 ALA A N 1
ATOM 1528 C CA . ALA A 1 204 ? 0.83 -2.748 -18.875 1 97.19 204 ALA A CA 1
ATOM 1529 C C . ALA A 1 204 ? 0.595 -4.133 -19.453 1 97.19 204 ALA A C 1
ATOM 1531 O O . ALA A 1 204 ? 1.308 -4.555 -20.375 1 97.19 204 ALA A O 1
ATOM 1532 N N . ALA A 1 205 ? -0.367 -4.867 -19.016 1 97.88 205 ALA A N 1
ATOM 1533 C CA . ALA A 1 205 ? -0.575 -6.262 -19.391 1 97.88 205 ALA A CA 1
ATOM 1534 C C . ALA A 1 205 ? -1.134 -6.371 -20.812 1 97.88 205 ALA A C 1
ATOM 1536 O O . ALA A 1 205 ? -1.649 -5.395 -21.359 1 97.88 205 ALA A O 1
ATOM 1537 N N . GLU A 1 206 ? -0.947 -7.559 -21.359 1 97.19 206 GLU A N 1
ATOM 1538 C CA . GLU A 1 206 ? -1.593 -7.895 -22.625 1 97.19 206 GLU A CA 1
ATOM 1539 C C . GLU A 1 206 ? -2.979 -8.492 -22.406 1 97.19 206 GLU A C 1
ATOM 1541 O O . GLU A 1 206 ? -3.111 -9.531 -21.75 1 97.19 206 GLU A O 1
ATOM 1546 N N . TYR A 1 207 ? -3.955 -7.836 -22.984 1 97.94 207 TYR A N 1
ATOM 1547 C CA . TYR A 1 207 ? -5.34 -8.227 -22.75 1 97.94 207 TYR A CA 1
ATOM 1548 C C . TYR A 1 207 ? -5.891 -9.016 -23.922 1 97.94 207 TYR A C 1
ATOM 1550 O O . TYR A 1 207 ? -5.48 -8.805 -25.062 1 97.94 207 TYR A O 1
ATOM 1558 N N . SER A 1 208 ? -6.738 -9.953 -23.578 1 97.31 208 SER A N 1
ATOM 1559 C CA . SER A 1 208 ? -7.41 -10.781 -24.578 1 97.31 208 SER A CA 1
ATOM 1560 C C . SER A 1 208 ? -8.828 -11.125 -24.141 1 97.31 208 SER A C 1
ATOM 1562 O O . SER A 1 208 ? -9.195 -10.93 -22.969 1 97.31 208 SER A O 1
ATOM 1564 N N . SER A 1 209 ? -9.625 -11.586 -25.094 1 96.12 209 SER A N 1
ATOM 1565 C CA . SER A 1 209 ? -10.969 -12.055 -24.781 1 96.12 209 SER A CA 1
ATOM 1566 C C . SER A 1 209 ? -10.93 -13.453 -24.156 1 96.12 209 SER A C 1
ATOM 1568 O O . SER A 1 209 ? -11.906 -13.898 -23.547 1 96.12 209 SER A O 1
ATOM 1570 N N . GLN A 1 210 ? -9.82 -14.078 -24.328 1 94.25 210 GLN A N 1
ATOM 1571 C CA . GLN A 1 210 ? -9.633 -15.406 -23.75 1 94.25 210 GLN A CA 1
ATOM 1572 C C . GLN A 1 210 ? -9.07 -15.32 -22.328 1 94.25 210 GLN A C 1
ATOM 1574 O O . GLN A 1 210 ? -8.141 -14.547 -22.078 1 94.25 210 GLN A O 1
ATOM 1579 N N . PRO A 1 211 ? -9.617 -16.062 -21.5 1 93.25 211 PRO A N 1
ATOM 1580 C CA . PRO A 1 211 ? -9.125 -16 -20.125 1 93.25 211 PRO A CA 1
ATOM 1581 C C . PRO A 1 211 ? -7.676 -16.469 -20 1 93.25 211 PRO A C 1
ATOM 1583 O O . PRO A 1 211 ? -7.289 -17.469 -20.609 1 93.25 211 PRO A O 1
ATOM 1586 N N . PRO A 1 212 ? -6.918 -15.734 -19.266 1 94.38 212 PRO A N 1
ATOM 1587 C CA . PRO A 1 212 ? -5.574 -16.234 -18.969 1 94.38 212 PRO A CA 1
ATOM 1588 C C . PRO A 1 212 ? -5.598 -17.531 -18.141 1 94.38 212 PRO A C 1
ATOM 1590 O O . PRO A 1 212 ? -6.57 -17.797 -17.438 1 94.38 212 PRO A O 1
ATOM 1593 N N . GLN A 1 213 ? -4.543 -18.281 -18.156 1 92.5 213 GLN A N 1
ATOM 1594 C CA . GLN A 1 213 ? -4.441 -19.531 -17.391 1 92.5 213 GLN A CA 1
ATOM 1595 C C . GLN A 1 213 ? -3.65 -19.312 -16.109 1 92.5 213 GLN A C 1
ATOM 1597 O O . GLN A 1 213 ? -2.613 -18.641 -16.109 1 92.5 213 GLN A O 1
ATOM 1602 N N . PRO A 1 214 ? -4.219 -19.875 -15.031 1 93.69 214 PRO A N 1
ATOM 1603 C CA . PRO A 1 214 ? -3.379 -19.844 -13.828 1 93.69 214 PRO A CA 1
ATOM 1604 C C . PRO A 1 214 ? -2.031 -20.531 -14.039 1 93.69 214 PRO A C 1
ATOM 1606 O O . PRO A 1 214 ? -1.925 -21.469 -14.844 1 93.69 214 PRO A O 1
ATOM 1609 N N . LEU A 1 215 ? -1.002 -20.047 -13.383 1 91.94 215 LEU A N 1
ATOM 1610 C CA . LEU A 1 215 ? 0.321 -20.672 -13.43 1 91.94 215 LEU A CA 1
ATOM 1611 C C . LEU A 1 215 ? 0.505 -21.641 -12.273 1 91.94 215 LEU A C 1
ATOM 1613 O O . LEU A 1 215 ? 0.814 -21.234 -11.148 1 91.94 215 LEU A O 1
ATOM 1617 N N . TYR A 1 216 ? 0.267 -22.938 -12.602 1 89.31 216 TYR A N 1
ATOM 1618 C CA . TYR A 1 216 ? 0.476 -24 -11.625 1 89.31 216 TYR A CA 1
ATOM 1619 C C . TYR A 1 216 ? 1.833 -24.672 -11.828 1 89.31 216 TYR A C 1
ATOM 1621 O O . TYR A 1 216 ? 2.16 -25.094 -12.938 1 89.31 216 TYR A O 1
ATOM 1629 N N . LEU A 1 217 ? 2.637 -24.469 -10.914 1 81.5 217 LEU A N 1
ATOM 1630 C CA . LEU A 1 217 ? 3.955 -25.078 -11.055 1 81.5 217 LEU A CA 1
ATOM 1631 C C . LEU A 1 217 ? 4.035 -26.391 -10.266 1 81.5 217 LEU A C 1
ATOM 1633 O O . LEU A 1 217 ? 3.604 -26.453 -9.117 1 81.5 217 LEU A O 1
ATOM 1637 N N . ARG A 1 218 ? 3.369 -27.484 -10.914 1 60.38 218 ARG A N 1
ATOM 1638 C CA . ARG A 1 218 ? 3.252 -28.859 -10.43 1 60.38 218 ARG A CA 1
ATOM 1639 C C . ARG A 1 218 ? 4.508 -29.281 -9.672 1 60.38 218 ARG A C 1
ATOM 1641 O O . ARG A 1 218 ? 5.598 -28.766 -9.938 1 60.38 218 ARG A O 1
ATOM 1648 N N . LYS A 1 219 ? 4.238 -29.984 -8.547 1 52.66 219 LYS A N 1
ATOM 1649 C CA . LYS A 1 219 ? 5.199 -30.781 -7.793 1 52.66 219 LYS A CA 1
ATOM 1650 C C . LYS A 1 219 ? 6.105 -31.578 -8.727 1 52.66 219 LYS A C 1
ATOM 1652 O O . LYS A 1 219 ? 5.625 -32.312 -9.594 1 52.66 219 LYS A O 1
ATOM 1657 N N . SER A 1 220 ? 7.129 -31.141 -9.094 1 42.41 220 SER A N 1
ATOM 1658 C CA . SER A 1 220 ? 7.984 -32.281 -9.422 1 42.41 220 SER A CA 1
ATOM 1659 C C . SER A 1 220 ? 7.688 -33.469 -8.523 1 42.41 220 SER A C 1
ATOM 1661 O O . SER A 1 220 ? 8.391 -34.469 -8.578 1 42.41 220 SER A O 1
ATOM 1663 N N . ASP A 1 221 ? 6.875 -33.188 -7.586 1 41.47 221 ASP A N 1
ATOM 1664 C CA . ASP A 1 221 ? 6.75 -34.312 -6.668 1 41.47 221 ASP A CA 1
ATOM 1665 C C . ASP A 1 221 ? 6.141 -35.531 -7.367 1 41.47 221 ASP A C 1
ATOM 1667 O O . ASP A 1 221 ? 6.23 -36.656 -6.867 1 41.47 221 ASP A O 1
ATOM 1671 N N . ALA A 1 222 ? 5.199 -35.469 -8.234 1 39.91 222 ALA A N 1
ATOM 1672 C CA . ALA A 1 222 ? 4.77 -36.719 -8.859 1 39.91 222 ALA A CA 1
ATOM 1673 C C . ALA A 1 222 ? 5.949 -37.469 -9.484 1 39.91 222 ALA A C 1
ATOM 1675 O O . ALA A 1 222 ? 5.957 -38.719 -9.531 1 39.91 222 ALA A O 1
ATOM 1676 N N . GLU A 1 223 ? 6.859 -36.719 -9.977 1 40.34 223 GLU A N 1
ATOM 1677 C CA . GLU A 1 223 ? 8.047 -37.469 -10.406 1 40.34 223 GLU A CA 1
ATOM 1678 C C . GLU A 1 223 ? 8.859 -37.938 -9.211 1 40.34 223 GLU A C 1
ATOM 1680 O O . GLU A 1 223 ? 9.469 -39 -9.25 1 40.34 223 GLU A O 1
ATOM 1685 N N . ASP A 1 224 ? 8.938 -37.094 -8.211 1 40.84 224 ASP A N 1
ATOM 1686 C CA . ASP A 1 224 ? 9.641 -37.625 -7.035 1 40.84 224 ASP A CA 1
ATOM 1687 C C . ASP A 1 224 ? 8.844 -38.75 -6.367 1 40.84 224 ASP A C 1
ATOM 1689 O O . ASP A 1 224 ? 9.422 -39.719 -5.883 1 40.84 224 ASP A O 1
ATOM 1693 N N . ASN A 1 225 ? 7.523 -38.5 -6.254 1 40.19 225 ASN A N 1
ATOM 1694 C CA . ASN A 1 225 ? 6.707 -39.625 -5.758 1 40.19 225 ASN A CA 1
ATOM 1695 C C . ASN A 1 225 ? 6.586 -40.719 -6.793 1 40.19 225 ASN A C 1
ATOM 1697 O O . ASN A 1 225 ? 6.176 -41.844 -6.465 1 40.19 225 ASN A O 1
ATOM 1701 N N . LEU A 1 226 ? 6.629 -40.312 -8.023 1 40.38 226 LEU A N 1
ATOM 1702 C CA . LEU A 1 226 ? 6.672 -41.406 -9.008 1 40.38 226 LEU A CA 1
ATOM 1703 C C . LEU A 1 226 ? 7.887 -42.312 -8.773 1 40.38 226 LEU A C 1
ATOM 1705 O O . LEU A 1 226 ? 7.785 -43.531 -8.852 1 40.38 226 LEU A O 1
ATOM 1709 N N . GLU A 1 227 ? 9.008 -41.594 -8.469 1 41.72 227 GLU A N 1
ATOM 1710 C CA . GLU A 1 227 ? 10.18 -42.406 -8.148 1 41.72 227 GLU A CA 1
ATOM 1711 C C . GLU A 1 227 ? 9.969 -43.188 -6.852 1 41.72 227 GLU A C 1
ATOM 1713 O O . GLU A 1 227 ? 10.305 -44.375 -6.77 1 41.72 227 GLU A O 1
ATOM 1718 N N . SER A 1 228 ? 9.43 -42.531 -5.82 1 44.47 228 SER A N 1
ATOM 1719 C CA . SER A 1 228 ? 9.188 -43.219 -4.57 1 44.47 228 SER A CA 1
ATOM 1720 C C . SER A 1 228 ? 8.062 -44.25 -4.727 1 44.47 228 SER A C 1
ATOM 1722 O O . SER A 1 228 ? 8.133 -45.344 -4.176 1 44.47 228 SER A O 1
ATOM 1724 N N . ILE A 1 229 ? 7.027 -43.906 -5.453 1 45.22 229 ILE A N 1
ATOM 1725 C CA . ILE A 1 229 ? 5.945 -44.844 -5.715 1 45.22 229 ILE A CA 1
ATOM 1726 C C . ILE A 1 229 ? 6.434 -45.938 -6.648 1 45.22 229 ILE A C 1
ATOM 1728 O O . ILE A 1 229 ? 6.121 -47.125 -6.445 1 45.22 229 ILE A O 1
ATOM 1732 N N . ALA A 1 230 ? 7.238 -45.531 -7.652 1 44.44 230 ALA A N 1
ATOM 1733 C CA . ALA A 1 230 ? 7.824 -46.562 -8.516 1 44.44 230 ALA A CA 1
ATOM 1734 C C . ALA A 1 230 ? 8.711 -47.5 -7.723 1 44.44 230 ALA A C 1
ATOM 1736 O O . ALA A 1 230 ? 8.656 -48.719 -7.91 1 44.44 230 ALA A O 1
ATOM 1737 N N . ILE A 1 231 ? 9.5 -46.906 -6.754 1 49.31 231 ILE A N 1
ATOM 1738 C CA . ILE A 1 231 ? 10.352 -47.719 -5.91 1 49.31 231 ILE A CA 1
ATOM 1739 C C . ILE A 1 231 ? 9.492 -48.594 -4.988 1 49.31 231 ILE A C 1
ATOM 1741 O O . ILE A 1 231 ? 9.766 -49.781 -4.805 1 49.31 231 ILE A O 1
ATOM 1745 N N . SER A 1 232 ? 8.492 -47.969 -4.406 1 46.75 232 SER A N 1
ATOM 1746 C CA . SER A 1 232 ? 7.676 -48.75 -3.467 1 46.75 232 SER A CA 1
ATOM 1747 C C . SER A 1 232 ? 6.82 -49.781 -4.191 1 46.75 232 SER A C 1
ATOM 1749 O O . SER A 1 232 ? 6.418 -50.781 -3.598 1 46.75 232 SER A O 1
ATOM 1751 N N . ARG A 1 233 ? 6.352 -49.406 -5.453 1 49.16 233 ARG A N 1
ATOM 1752 C CA . ARG A 1 233 ? 5.539 -50.375 -6.18 1 49.16 233 ARG A CA 1
ATOM 1753 C C . ARG A 1 233 ? 6.418 -51.344 -6.973 1 49.16 233 ARG A C 1
ATOM 1755 O O . ARG A 1 233 ? 5.914 -52.156 -7.746 1 49.16 233 ARG A O 1
ATOM 1762 N N . GLY A 1 234 ? 7.652 -51.469 -6.613 1 47.09 234 GLY A N 1
ATOM 1763 C CA . GLY A 1 234 ? 8.531 -52.531 -7.129 1 47.09 234 GLY A CA 1
ATOM 1764 C C . GLY A 1 234 ? 8.664 -52.5 -8.641 1 47.09 234 GLY A C 1
ATOM 1765 O O . GLY A 1 234 ? 8.984 -53.5 -9.258 1 47.09 234 GLY A O 1
ATOM 1766 N N . ILE A 1 235 ? 7.867 -51.594 -9.422 1 44.31 235 ILE A N 1
ATOM 1767 C CA . ILE A 1 235 ? 7.938 -51.656 -10.875 1 44.31 235 ILE A CA 1
ATOM 1768 C C . ILE A 1 235 ? 9.172 -50.906 -11.359 1 44.31 235 ILE A C 1
ATOM 1770 O O . ILE A 1 235 ? 9.523 -49.875 -10.82 1 44.31 235 ILE A O 1
ATOM 1774 N N . PRO A 1 236 ? 10.195 -51.531 -12.039 1 43.31 236 PRO A N 1
ATOM 1775 C CA . PRO A 1 236 ? 11.414 -50.906 -12.578 1 43.31 236 PRO A CA 1
ATOM 1776 C C . PRO A 1 236 ? 11.141 -49.562 -13.266 1 43.31 236 PRO A C 1
ATOM 1778 O O . PRO A 1 236 ? 10.055 -49.344 -13.812 1 43.31 236 PRO A O 1
ATOM 1781 N N . THR A 1 237 ? 11.672 -48.406 -12.844 1 45.78 237 THR A N 1
ATOM 1782 C CA . THR A 1 237 ? 11.562 -47.031 -13.273 1 45.78 237 THR A CA 1
ATOM 1783 C C . THR A 1 237 ? 11.516 -46.938 -14.797 1 45.78 237 THR A C 1
ATOM 1785 O O . THR A 1 237 ? 10.961 -45.969 -15.344 1 45.78 237 THR A O 1
ATOM 1788 N N . THR A 1 238 ? 12.141 -47.75 -15.555 1 43.47 238 THR A N 1
ATOM 1789 C CA . THR A 1 238 ? 12.227 -47.719 -17.016 1 43.47 238 THR A CA 1
ATOM 1790 C C . THR A 1 238 ? 10.852 -47.875 -17.641 1 43.47 238 THR A C 1
ATOM 1792 O O . THR A 1 238 ? 10.555 -47.25 -18.672 1 43.47 238 THR A O 1
ATOM 1795 N N . GLU A 1 239 ? 10.047 -48.844 -17.25 1 42.56 239 GLU A N 1
ATOM 1796 C CA . GLU A 1 239 ? 8.797 -49.156 -17.922 1 42.56 239 GLU A CA 1
ATOM 1797 C C . GLU A 1 239 ? 7.684 -48.188 -17.547 1 42.56 239 GLU A C 1
ATOM 1799 O O . GLU A 1 239 ? 6.656 -48.125 -18.234 1 42.56 239 GLU A O 1
ATOM 1804 N N . ALA A 1 240 ? 7.691 -47.594 -16.391 1 41.75 240 ALA A N 1
ATOM 1805 C CA . ALA A 1 240 ? 6.637 -46.688 -16 1 41.75 240 ALA A CA 1
ATOM 1806 C C . ALA A 1 240 ? 6.66 -45.438 -16.875 1 41.75 240 ALA A C 1
ATOM 1808 O O . ALA A 1 240 ? 5.691 -44.656 -16.891 1 41.75 240 ALA A O 1
ATOM 1809 N N . ARG A 1 241 ? 7.711 -45.062 -17.469 1 43.09 241 ARG A N 1
ATOM 1810 C CA . ARG A 1 241 ? 7.758 -43.906 -18.359 1 43.09 241 ARG A CA 1
ATOM 1811 C C . ARG A 1 241 ? 6.859 -44.125 -19.578 1 43.09 241 ARG A C 1
ATOM 1813 O O . ARG A 1 241 ? 6.551 -43.156 -20.312 1 43.09 241 ARG A O 1
ATOM 1820 N N . LYS A 1 242 ? 6.598 -45.281 -20.094 1 42.06 242 LYS A N 1
ATOM 1821 C CA . LYS A 1 242 ? 5.883 -45.5 -21.344 1 42.06 242 LYS A CA 1
ATOM 1822 C C . LYS A 1 242 ? 4.41 -45.094 -21.219 1 42.06 242 LYS A C 1
ATOM 1824 O O . LYS A 1 242 ? 3.729 -44.875 -22.219 1 42.06 242 LYS A O 1
ATOM 1829 N N . HIS A 1 243 ? 3.777 -45.25 -19.984 1 38.91 243 HIS A N 1
ATOM 1830 C CA . HIS A 1 243 ? 2.344 -44.969 -19.969 1 38.91 243 HIS A CA 1
ATOM 1831 C C . HIS A 1 243 ? 2.055 -43.531 -19.594 1 38.91 243 HIS A C 1
ATOM 1833 O O . HIS A 1 243 ? 0.92 -43.188 -19.25 1 38.91 243 HIS A O 1
ATOM 1839 N N . ILE A 1 244 ? 2.988 -42.688 -19.266 1 38.56 244 ILE A N 1
ATOM 1840 C CA . ILE A 1 244 ? 2.561 -41.312 -19.062 1 38.56 244 ILE A CA 1
ATOM 1841 C C . ILE A 1 244 ? 2.104 -40.688 -20.375 1 38.56 244 ILE A C 1
ATOM 1843 O O . ILE A 1 244 ? 2.873 -40.625 -21.344 1 38.56 244 ILE A O 1
ATOM 1847 N N . PRO A 1 245 ? 0.843 -40.656 -20.703 1 34.03 245 PRO A N 1
ATOM 1848 C CA . PRO A 1 245 ? 0.411 -40.031 -21.953 1 34.03 245 PRO A CA 1
ATOM 1849 C C . PRO A 1 245 ? 1.068 -38.688 -22.188 1 34.03 245 PRO A C 1
ATOM 1851 O O . PRO A 1 245 ? 1.408 -38 -21.234 1 34.03 245 PRO A O 1
ATOM 1854 N N . ASP A 1 246 ? 1.913 -38.438 -23.25 1 31.48 246 ASP A N 1
ATOM 1855 C CA . ASP A 1 246 ? 2.43 -37.219 -23.844 1 31.48 246 ASP A CA 1
ATOM 1856 C C . ASP A 1 246 ? 1.346 -36.156 -23.906 1 31.48 246 ASP A C 1
ATOM 1858 O O . ASP A 1 246 ? 0.385 -36.281 -24.656 1 31.48 246 ASP A O 1
ATOM 1862 N N . PHE A 1 247 ? 0.731 -35.656 -22.891 1 26.38 247 PHE A N 1
ATOM 1863 C CA . PHE A 1 247 ? -0.049 -34.469 -23.25 1 26.38 247 PHE A CA 1
ATOM 1864 C C . PHE A 1 247 ? 0.786 -33.5 -24.062 1 26.38 247 PHE A C 1
ATOM 1866 O O . PHE A 1 247 ? 1.735 -32.906 -23.547 1 26.38 247 PHE A O 1
ATOM 1873 N N . GLU A 1 248 ? 1.163 -33.75 -25.312 1 24.44 248 GLU A N 1
ATOM 1874 C CA . GLU A 1 248 ? 1.43 -32.719 -26.328 1 24.44 248 GLU A CA 1
ATOM 1875 C C . GLU A 1 248 ? 0.361 -31.641 -26.297 1 24.44 248 GLU A C 1
ATOM 1877 O O . GLU A 1 248 ? -0.822 -31.938 -26.109 1 24.44 248 GLU A O 1
ATOM 1882 N N . MET B 1 1 ? 3.883 -8.164 36.906 1 26.84 1 MET B N 1
ATOM 1883 C CA . MET B 1 1 ? 3.51 -7.18 35.875 1 26.84 1 MET B CA 1
ATOM 1884 C C . MET B 1 1 ? 3.184 -7.863 34.562 1 26.84 1 MET B C 1
ATOM 1886 O O . MET B 1 1 ? 4.047 -8.5 33.969 1 26.84 1 MET B O 1
ATOM 1890 N N . ILE B 1 2 ? 2.059 -8.422 34.375 1 32.5 2 ILE B N 1
ATOM 1891 C CA . ILE B 1 2 ? 1.661 -9.25 33.25 1 32.5 2 ILE B CA 1
ATOM 1892 C C . ILE B 1 2 ? 1.921 -8.508 31.953 1 32.5 2 ILE B C 1
ATOM 1894 O O . ILE B 1 2 ? 1.406 -7.406 31.75 1 32.5 2 ILE B O 1
ATOM 1898 N N . PHE B 1 3 ? 3.006 -8.578 31.438 1 37.34 3 PHE B N 1
ATOM 1899 C CA . PHE B 1 3 ? 3.361 -8.023 30.125 1 37.34 3 PHE B CA 1
ATOM 1900 C C . PHE B 1 3 ? 2.236 -8.234 29.125 1 37.34 3 PHE B C 1
ATOM 1902 O O . PHE B 1 3 ? 1.903 -9.367 28.781 1 37.34 3 PHE B O 1
ATOM 1909 N N . SER B 1 4 ? 1.127 -7.566 29.281 1 46.41 4 SER B N 1
ATOM 1910 C CA . SER B 1 4 ? 0.036 -7.699 28.328 1 46.41 4 SER B CA 1
ATOM 1911 C C . SER B 1 4 ? 0.566 -7.812 26.906 1 46.41 4 SER B C 1
ATOM 1913 O O . SER B 1 4 ? 1.381 -6.996 26.469 1 46.41 4 SER B O 1
ATOM 1915 N N . ASP B 1 5 ? 0.792 -8.961 26.438 1 56.41 5 ASP B N 1
ATOM 1916 C CA . ASP B 1 5 ? 1.268 -9.336 25.109 1 56.41 5 ASP B CA 1
ATOM 1917 C C . ASP B 1 5 ? 0.598 -8.492 24.016 1 56.41 5 ASP B C 1
ATOM 1919 O O . ASP B 1 5 ? -0.555 -8.734 23.656 1 56.41 5 ASP B O 1
ATOM 1923 N N . THR B 1 6 ? 0.951 -7.195 23.844 1 65.06 6 THR B N 1
ATOM 1924 C CA . THR B 1 6 ? 0.424 -6.184 22.938 1 65.06 6 THR B CA 1
ATOM 1925 C C . THR B 1 6 ? 0.567 -6.633 21.484 1 65.06 6 THR B C 1
ATOM 1927 O O . THR B 1 6 ? 0.095 -5.953 20.578 1 65.06 6 THR B O 1
ATOM 1930 N N . SER B 1 7 ? 1.108 -7.844 21.359 1 74.62 7 SER B N 1
ATOM 1931 C CA . SER B 1 7 ? 1.343 -8.281 20 1 74.62 7 SER B CA 1
ATOM 1932 C C . SER B 1 7 ? 0.034 -8.641 19.297 1 74.62 7 SER B C 1
ATOM 1934 O O . SER B 1 7 ? -0.055 -8.594 18.062 1 74.62 7 SER B O 1
ATOM 1936 N N . SER B 1 8 ? -0.968 -8.797 20.188 1 84.69 8 SER B N 1
ATOM 1937 C CA . SER B 1 8 ? -2.246 -9.203 19.609 1 84.69 8 SER B CA 1
ATOM 1938 C C . SER B 1 8 ? -3.26 -8.062 19.656 1 84.69 8 SER B C 1
ATOM 1940 O O . SER B 1 8 ? -4.375 -8.195 19.156 1 84.69 8 SER B O 1
ATOM 1942 N N . SER B 1 9 ? -2.824 -6.918 20.25 1 94.75 9 SER B N 1
ATOM 1943 C CA . SER B 1 9 ? -3.713 -5.766 20.312 1 94.75 9 SER B CA 1
ATOM 1944 C C . SER B 1 9 ? -4.074 -5.27 18.922 1 94.75 9 SER B C 1
ATOM 1946 O O . SER B 1 9 ? -3.225 -5.234 18.031 1 94.75 9 SER B O 1
ATOM 1948 N N . ARG B 1 10 ? -5.34 -4.91 18.766 1 97.62 10 ARG B N 1
ATOM 1949 C CA . ARG B 1 10 ? -5.836 -4.469 17.469 1 97.62 10 ARG B CA 1
ATOM 1950 C C . ARG B 1 10 ? -6.062 -2.959 17.453 1 97.62 10 ARG B C 1
ATOM 1952 O O . ARG B 1 10 ? -6.688 -2.412 18.359 1 97.62 10 ARG B O 1
ATOM 1959 N N . TYR B 1 11 ? -5.555 -2.318 16.453 1 98.69 11 TYR B N 1
ATOM 1960 C CA . TYR B 1 11 ? -5.68 -0.872 16.297 1 98.69 11 TYR B CA 1
ATOM 1961 C C . TYR B 1 11 ? -6.34 -0.516 14.977 1 98.69 11 TYR B C 1
ATOM 1963 O O . TYR B 1 11 ? -6.16 -1.214 13.977 1 98.69 11 TYR B O 1
ATOM 1971 N N . LEU B 1 12 ? -7.121 0.482 14.992 1 98.81 12 LEU B N 1
ATOM 1972 C CA . LEU B 1 12 ? -7.707 1.084 13.797 1 98.81 12 LEU B CA 1
ATOM 1973 C C . LEU B 1 12 ? -7.09 2.449 13.516 1 98.81 12 LEU B C 1
ATOM 1975 O O . LEU B 1 12 ? -7.039 3.307 14.398 1 98.81 12 LEU B O 1
ATOM 1979 N N . ALA B 1 13 ? -6.566 2.611 12.344 1 98.88 13 ALA B N 1
ATOM 1980 C CA . ALA B 1 13 ? -5.949 3.875 11.945 1 98.88 13 ALA B CA 1
ATOM 1981 C C . ALA B 1 13 ? -6.711 4.52 10.789 1 98.88 13 ALA B C 1
ATOM 1983 O O . ALA B 1 13 ? -7.047 3.852 9.805 1 98.88 13 ALA B O 1
ATOM 1984 N N . LEU B 1 14 ? -6.996 5.816 10.883 1 98.81 14 LEU B N 1
ATOM 1985 C CA . LEU B 1 14 ? -7.758 6.578 9.906 1 98.81 14 LEU B CA 1
ATOM 1986 C C . LEU B 1 14 ? -6.934 7.738 9.352 1 98.81 14 LEU B C 1
ATOM 1988 O O . LEU B 1 14 ? -6.215 8.406 10.102 1 98.81 14 LEU B O 1
ATOM 1992 N N . ASN B 1 15 ? -6.977 7.953 8.062 1 98.75 15 ASN B N 1
ATOM 1993 C CA . ASN B 1 15 ? -6.324 9.094 7.43 1 98.75 15 ASN B CA 1
ATOM 1994 C C . ASN B 1 15 ? -7.227 9.758 6.391 1 98.75 15 ASN B C 1
ATOM 1996 O O . ASN B 1 15 ? -7.676 9.102 5.449 1 98.75 15 ASN B O 1
ATOM 2000 N N . CYS B 1 16 ? -7.539 10.969 6.574 1 98.06 16 CYS B N 1
ATOM 2001 C CA . CYS B 1 16 ? -8.297 11.789 5.633 1 98.06 16 CYS B CA 1
ATOM 2002 C C . CYS B 1 16 ? -7.617 13.141 5.414 1 98.06 16 CYS B C 1
ATOM 2004 O O . CYS B 1 16 ? -8.289 14.148 5.203 1 98.06 16 CYS B O 1
ATOM 2006 N N . ALA B 1 17 ? -6.309 13.148 5.574 1 96.94 17 ALA B N 1
ATOM 2007 C CA . ALA B 1 17 ? -5.574 14.414 5.57 1 96.94 17 ALA B CA 1
ATOM 2008 C C . ALA B 1 17 ? -5.586 15.047 4.18 1 96.94 17 ALA B C 1
ATOM 2010 O O . ALA B 1 17 ? -5.477 16.266 4.047 1 96.94 17 ALA B O 1
ATOM 2011 N N . GLU B 1 18 ? -5.707 14.266 3.16 1 96.12 18 GLU B N 1
ATOM 2012 C CA . GLU B 1 18 ? -5.684 14.766 1.792 1 96.12 18 GLU B CA 1
ATOM 2013 C C . GLU B 1 18 ? -6.809 14.164 0.958 1 96.12 18 GLU B C 1
ATOM 2015 O O . GLU B 1 18 ? -7.918 13.961 1.454 1 96.12 18 GLU B O 1
ATOM 2020 N N . GLU B 1 19 ? -6.617 13.953 -0.344 1 94.5 19 GLU B N 1
ATOM 2021 C CA . GLU B 1 19 ? -7.699 13.609 -1.261 1 94.5 19 GLU B CA 1
ATOM 2022 C C . GLU B 1 19 ? -8.109 12.148 -1.106 1 94.5 19 GLU B C 1
ATOM 2024 O O . GLU B 1 19 ? -9.141 11.727 -1.635 1 94.5 19 GLU B O 1
ATOM 2029 N N . ARG B 1 20 ? -7.387 11.344 -0.358 1 95.94 20 ARG B N 1
ATOM 2030 C CA . ARG B 1 20 ? -7.684 9.93 -0.156 1 95.94 20 ARG B CA 1
ATOM 2031 C C . ARG B 1 20 ? -8.102 9.656 1.286 1 95.94 20 ARG B C 1
ATOM 2033 O O . ARG B 1 20 ? -7.559 10.266 2.217 1 95.94 20 ARG B O 1
ATOM 2040 N N . ILE B 1 21 ? -9.031 8.781 1.412 1 97.81 21 ILE B N 1
ATOM 2041 C CA . ILE B 1 21 ? -9.234 8.234 2.75 1 97.81 21 ILE B CA 1
ATOM 2042 C C . ILE B 1 21 ? -8.492 6.914 2.893 1 97.81 21 ILE B C 1
ATOM 2044 O O . ILE B 1 21 ? -8.367 6.152 1.929 1 97.81 21 ILE B O 1
ATOM 2048 N N . GLN B 1 22 ? -7.992 6.66 4.016 1 98.69 22 GLN B N 1
ATOM 2049 C CA . GLN B 1 22 ? -7.352 5.395 4.355 1 98.69 22 GLN B CA 1
ATOM 2050 C C . GLN B 1 22 ? -7.891 4.844 5.672 1 98.69 22 GLN B C 1
ATOM 2052 O O . GLN B 1 22 ? -8.047 5.582 6.645 1 98.69 22 GLN B O 1
ATOM 2057 N N . VAL B 1 23 ? -8.242 3.623 5.707 1 98.88 23 VAL B N 1
ATOM 2058 C CA . VAL B 1 23 ? -8.617 2.859 6.891 1 98.88 23 VAL B CA 1
ATOM 2059 C C . VAL B 1 23 ? -7.742 1.609 6.996 1 98.88 23 VAL B C 1
ATOM 2061 O O . VAL B 1 23 ? -7.688 0.803 6.066 1 98.88 23 VAL B O 1
ATOM 2064 N N . VAL B 1 24 ? -7.043 1.466 8.078 1 98.81 24 VAL B N 1
ATOM 2065 C CA . VAL B 1 24 ? -6.168 0.318 8.289 1 98.81 24 VAL B CA 1
ATOM 2066 C C . VAL B 1 24 ? -6.465 -0.32 9.641 1 98.81 24 VAL B C 1
ATOM 2068 O O . VAL B 1 24 ? -6.559 0.376 10.656 1 98.81 24 VAL B O 1
ATOM 2071 N N . LEU B 1 25 ? -6.719 -1.587 9.672 1 98.75 25 LEU B N 1
ATOM 2072 C CA . LEU B 1 25 ? -6.922 -2.393 10.875 1 98.75 25 LEU B CA 1
ATOM 2073 C C . LEU B 1 25 ? -5.828 -3.447 11.008 1 98.75 25 LEU B C 1
ATOM 2075 O O . LEU B 1 25 ? -5.504 -4.141 10.047 1 98.75 25 LEU B O 1
ATOM 2079 N N . GLY B 1 26 ? -5.273 -3.518 12.18 1 98.06 26 GLY B N 1
ATOM 2080 C CA . GLY B 1 26 ? -4.27 -4.555 12.367 1 98.06 26 GLY B CA 1
ATOM 2081 C C . GLY B 1 26 ? -3.66 -4.555 13.758 1 98.06 26 GLY B C 1
ATOM 2082 O O . GLY B 1 26 ? -4.215 -3.965 14.68 1 98.06 26 GLY B O 1
ATOM 2083 N N . SER B 1 27 ? -2.611 -5.324 13.914 1 96.88 27 SER B N 1
ATOM 2084 C CA . SER B 1 27 ? -1.781 -5.434 15.109 1 96.88 27 SER B CA 1
ATOM 2085 C C . SER B 1 27 ? -0.327 -5.086 14.805 1 96.88 27 SER B C 1
ATOM 2087 O O . SER B 1 27 ? 0.041 -4.887 13.648 1 96.88 27 SER B O 1
ATOM 2089 N N . PRO B 1 28 ? 0.51 -4.914 15.836 1 94.69 28 PRO B N 1
ATOM 2090 C CA . PRO B 1 28 ? 1.927 -4.652 15.57 1 94.69 28 PRO B CA 1
ATOM 2091 C C . PRO B 1 28 ? 2.568 -5.715 14.68 1 94.69 28 PRO B C 1
ATOM 2093 O O . PRO B 1 28 ? 3.588 -5.453 14.039 1 94.69 28 PRO B O 1
ATOM 2096 N N . ARG B 1 29 ? 1.918 -6.828 14.492 1 89.69 29 ARG B N 1
ATOM 2097 C CA . ARG B 1 29 ? 2.49 -7.938 13.734 1 89.69 29 ARG B CA 1
ATOM 2098 C C . ARG B 1 29 ? 2.166 -7.812 12.25 1 89.69 29 ARG B C 1
ATOM 2100 O O . ARG B 1 29 ? 2.992 -8.141 11.398 1 89.69 29 ARG B O 1
ATOM 2107 N N . GLU B 1 30 ? 0.968 -7.387 12.031 1 92.44 30 GLU B N 1
ATOM 2108 C CA . GLU B 1 30 ? 0.583 -7.43 10.625 1 92.44 30 GLU B CA 1
ATOM 2109 C C . GLU B 1 30 ? -0.643 -6.559 10.359 1 92.44 30 GLU B C 1
ATOM 2111 O O . GLU B 1 30 ? -1.453 -6.332 11.266 1 92.44 30 GLU B O 1
ATOM 2116 N N . VAL B 1 31 ? -0.778 -6.082 9.18 1 97.19 31 VAL B N 1
ATOM 2117 C CA . VAL B 1 31 ? -1.987 -5.441 8.672 1 97.19 31 VAL B CA 1
ATOM 2118 C C . VAL B 1 31 ? -3.055 -6.5 8.391 1 97.19 31 VAL B C 1
ATOM 2120 O O . VAL B 1 31 ? -2.812 -7.453 7.652 1 97.19 31 VAL B O 1
ATOM 2123 N N . MET B 1 32 ? -4.219 -6.363 8.93 1 97.44 32 MET B N 1
ATOM 2124 C CA . MET B 1 32 ? -5.316 -7.309 8.734 1 97.44 32 MET B CA 1
ATOM 2125 C C . MET B 1 32 ? -6.27 -6.824 7.652 1 97.44 32 MET B C 1
ATOM 2127 O O . MET B 1 32 ? -6.906 -7.633 6.973 1 97.44 32 MET B O 1
ATOM 2131 N N . PHE B 1 33 ? -6.402 -5.547 7.566 1 98.44 33 PHE B N 1
ATOM 2132 C CA . PHE B 1 33 ? -7.262 -4.898 6.582 1 98.44 33 PHE B CA 1
ATOM 2133 C C . PHE B 1 33 ? -6.723 -3.52 6.215 1 98.44 33 PHE B C 1
ATOM 2135 O O . PHE B 1 33 ? -6.254 -2.779 7.086 1 98.44 33 PHE B O 1
ATOM 2142 N N . SER B 1 34 ? -6.805 -3.162 4.98 1 98.69 34 SER B N 1
ATOM 2143 C CA . SER B 1 34 ? -6.539 -1.797 4.539 1 98.69 34 SER B CA 1
ATOM 2144 C C . SER B 1 34 ? -7.41 -1.426 3.342 1 98.69 34 SER B C 1
ATOM 2146 O O . SER B 1 34 ? -7.66 -2.258 2.469 1 98.69 34 SER B O 1
ATOM 2148 N N . GLU B 1 35 ? -7.93 -0.272 3.336 1 98.62 35 GLU B N 1
ATOM 2149 C CA . GLU B 1 35 ? -8.664 0.294 2.209 1 98.62 35 GLU B CA 1
ATOM 2150 C C . GLU B 1 35 ? -8.258 1.744 1.958 1 98.62 35 GLU B C 1
ATOM 2152 O O . GLU B 1 35 ? -8.094 2.52 2.902 1 98.62 35 GLU B O 1
ATOM 2157 N N . GLU B 1 36 ? -8.055 2.061 0.775 1 98.25 36 GLU B N 1
ATOM 2158 C CA . GLU B 1 36 ? -7.789 3.424 0.324 1 98.25 36 GLU B CA 1
ATOM 2159 C C . GLU B 1 36 ? -8.711 3.814 -0.823 1 98.25 36 GLU B C 1
ATOM 2161 O O . GLU B 1 36 ? -8.93 3.029 -1.748 1 98.25 36 GLU B O 1
ATOM 2166 N N . VAL B 1 37 ? -9.32 5.008 -0.754 1 98.06 37 VAL B N 1
ATOM 2167 C CA . VAL B 1 37 ? -10.234 5.504 -1.779 1 98.06 37 VAL B CA 1
ATOM 2168 C C . VAL B 1 37 ? -9.844 6.934 -2.164 1 98.06 37 VAL B C 1
ATOM 2170 O O . VAL B 1 37 ? -9.719 7.801 -1.3 1 98.06 37 VAL B O 1
ATOM 2173 N N . LEU B 1 38 ? -9.547 7.137 -3.418 1 96.56 38 LEU B N 1
ATOM 2174 C CA . LEU B 1 38 ? -9.438 8.5 -3.936 1 96.56 38 LEU B CA 1
ATOM 2175 C C . LEU B 1 38 ? -10.812 9.133 -4.098 1 96.56 38 LEU B C 1
ATOM 2177 O O . LEU B 1 38 ? -11.578 8.75 -4.98 1 96.56 38 LEU B O 1
ATOM 2181 N N . CYS B 1 39 ? -11.164 10.07 -3.275 1 93.06 39 CYS B N 1
ATOM 2182 C CA . CYS B 1 39 ? -12.508 10.633 -3.244 1 93.06 39 CYS B CA 1
ATOM 2183 C C . CYS B 1 39 ? -12.492 12.078 -2.773 1 93.06 39 CYS B C 1
ATOM 2185 O O . CYS B 1 39 ? -13.062 12.406 -1.731 1 93.06 39 CYS B O 1
ATOM 2187 N N . PRO B 1 40 ? -11.906 12.938 -3.58 1 90 40 PRO B N 1
ATOM 2188 C CA . PRO B 1 40 ? -11.859 14.336 -3.156 1 90 40 PRO B CA 1
ATOM 2189 C C . PRO B 1 40 ? -13.234 14.891 -2.801 1 90 40 PRO B C 1
ATOM 2191 O O . PRO B 1 40 ? -14.164 14.828 -3.617 1 90 40 PRO B O 1
ATOM 2194 N N . GLY B 1 41 ? -13.383 15.383 -1.58 1 88.44 41 GLY B N 1
ATOM 2195 C CA . GLY B 1 41 ? -14.602 16.047 -1.146 1 88.44 41 GLY B CA 1
ATOM 2196 C C . GLY B 1 41 ? -15.703 15.086 -0.748 1 88.44 41 GLY B C 1
ATOM 2197 O O . GLY B 1 41 ? -16.844 15.492 -0.511 1 88.44 41 GLY B O 1
ATOM 2198 N N . GLN B 1 42 ? -15.352 13.742 -0.654 1 88.31 42 GLN B N 1
ATOM 2199 C CA . GLN B 1 42 ? -16.391 12.758 -0.388 1 88.31 42 GLN B CA 1
ATOM 2200 C C . GLN B 1 42 ? -16 11.836 0.761 1 88.31 42 GLN B C 1
ATOM 2202 O O . GLN B 1 42 ? -16.422 10.672 0.797 1 88.31 42 GLN B O 1
ATOM 2207 N N . SER B 1 43 ? -15.156 12.305 1.607 1 90.88 43 SER B N 1
ATOM 2208 C CA . SER B 1 43 ? -14.688 11.477 2.715 1 90.88 43 SER B CA 1
ATOM 2209 C C . SER B 1 43 ? -15.844 11.055 3.615 1 90.88 43 SER B C 1
ATOM 2211 O O . SER B 1 43 ? -15.891 9.906 4.07 1 90.88 43 SER B O 1
ATOM 2213 N N . ILE B 1 44 ? -16.766 11.977 3.803 1 91.06 44 ILE B N 1
ATOM 2214 C CA . ILE B 1 44 ? -17.875 11.742 4.719 1 91.06 44 ILE B CA 1
ATOM 2215 C C . ILE B 1 44 ? -18.719 10.562 4.219 1 91.06 44 ILE B C 1
ATOM 2217 O O . ILE B 1 44 ? -19.297 9.82 5.02 1 91.06 44 ILE B O 1
ATOM 2221 N N . ARG B 1 45 ? -18.734 10.445 2.998 1 92.5 45 ARG B N 1
ATOM 2222 C CA . ARG B 1 45 ? -19.547 9.398 2.379 1 92.5 45 ARG B CA 1
ATOM 2223 C C . ARG B 1 45 ? -18.891 8.031 2.527 1 92.5 45 ARG B C 1
ATOM 2225 O O . ARG B 1 45 ? -19.578 7.035 2.775 1 92.5 45 ARG B O 1
ATOM 2232 N N . HIS B 1 46 ? -17.625 7.922 2.434 1 95.62 46 HIS B N 1
ATOM 2233 C CA . HIS B 1 46 ? -16.984 6.625 2.23 1 95.62 46 HIS B CA 1
ATOM 2234 C C . HIS B 1 46 ? -16.281 6.156 3.498 1 95.62 46 HIS B C 1
ATOM 2236 O O . HIS B 1 46 ? -16.125 4.953 3.717 1 95.62 46 HIS B O 1
ATOM 2242 N N . LEU B 1 47 ? -15.867 7.09 4.375 1 97.5 47 LEU B N 1
ATOM 2243 C CA . LEU B 1 47 ? -15.078 6.719 5.551 1 97.5 47 LEU B CA 1
ATOM 2244 C C . LEU B 1 47 ? -15.875 5.777 6.453 1 97.5 47 LEU B C 1
ATOM 2246 O O . LEU B 1 47 ? -15.375 4.723 6.848 1 97.5 47 LEU B O 1
ATOM 2250 N N . PRO B 1 48 ? -17.219 6.082 6.805 1 96.5 48 PRO B N 1
ATOM 2251 C CA . PRO B 1 48 ? -17.953 5.191 7.699 1 96.5 48 PRO B CA 1
ATOM 2252 C C . PRO B 1 48 ? -18.094 3.777 7.141 1 96.5 48 PRO B C 1
ATOM 2254 O O . PRO B 1 48 ? -17.969 2.799 7.879 1 96.5 48 PRO B O 1
ATOM 2257 N N . THR B 1 49 ? -18.312 3.635 5.863 1 95.81 49 THR B N 1
ATOM 2258 C CA . THR B 1 49 ? -18.484 2.326 5.238 1 95.81 49 THR B CA 1
ATOM 2259 C C . THR B 1 49 ? -17.172 1.554 5.242 1 95.81 49 THR B C 1
ATOM 2261 O O . THR B 1 49 ? -17.156 0.331 5.398 1 95.81 49 THR B O 1
ATOM 2264 N N . ALA B 1 50 ? -16.094 2.26 4.98 1 97.44 50 ALA B N 1
ATOM 2265 C CA . ALA B 1 50 ? -14.789 1.624 5.031 1 97.44 50 ALA B CA 1
ATOM 2266 C C . ALA B 1 50 ? -14.484 1.089 6.426 1 97.44 50 ALA B C 1
ATOM 2268 O O . ALA B 1 50 ? -13.945 -0.01 6.574 1 97.44 50 ALA B O 1
ATOM 2269 N N . ILE B 1 51 ? -14.859 1.875 7.461 1 98 51 ILE B N 1
ATOM 2270 C CA . ILE B 1 51 ? -14.664 1.46 8.844 1 98 51 ILE B CA 1
ATOM 2271 C C . ILE B 1 51 ? -15.5 0.218 9.133 1 98 51 ILE B C 1
ATOM 2273 O O . ILE B 1 51 ? -15.016 -0.743 9.734 1 98 51 ILE B O 1
ATOM 2277 N N . GLU B 1 52 ? -16.734 0.25 8.711 1 96.62 52 GLU B N 1
ATOM 2278 C CA . GLU B 1 52 ? -17.625 -0.895 8.891 1 96.62 52 GLU B CA 1
ATOM 2279 C C . GLU B 1 52 ? -17.062 -2.145 8.227 1 96.62 52 GLU B C 1
ATOM 2281 O O . GLU B 1 52 ? -17.094 -3.234 8.805 1 96.62 52 GLU B O 1
ATOM 2286 N N . ARG B 1 53 ? -16.578 -1.982 7.066 1 95.94 53 ARG B N 1
ATOM 2287 C CA . ARG B 1 53 ? -15.969 -3.094 6.336 1 95.94 53 ARG B CA 1
ATOM 2288 C C . ARG B 1 53 ? -14.758 -3.641 7.074 1 95.94 53 ARG B C 1
ATOM 2290 O O . ARG B 1 53 ? -14.586 -4.855 7.191 1 95.94 53 ARG B O 1
ATOM 2297 N N . ALA B 1 54 ? -13.922 -2.787 7.547 1 97.81 54 ALA B N 1
ATOM 2298 C CA . ALA B 1 54 ? -12.719 -3.189 8.273 1 97.81 54 ALA B CA 1
ATOM 2299 C C . ALA B 1 54 ? -13.062 -4.098 9.445 1 97.81 54 ALA B C 1
ATOM 2301 O O . ALA B 1 54 ? -12.469 -5.164 9.617 1 97.81 54 ALA B O 1
ATOM 2302 N N . LEU B 1 55 ? -14.031 -3.697 10.234 1 97.19 55 LEU B N 1
ATOM 2303 C CA . LEU B 1 55 ? -14.445 -4.469 11.406 1 97.19 55 LEU B CA 1
ATOM 2304 C C . LEU B 1 55 ? -15.188 -5.73 10.992 1 97.19 55 LEU B C 1
ATOM 2306 O O . LEU B 1 55 ? -14.969 -6.805 11.555 1 97.19 55 LEU B O 1
ATOM 2310 N N . GLY B 1 56 ? -16.016 -5.609 9.961 1 94.31 56 GLY B N 1
ATOM 2311 C CA . GLY B 1 56 ? -16.844 -6.707 9.508 1 94.31 56 GLY B CA 1
ATOM 2312 C C . GLY B 1 56 ? -16.062 -7.871 8.938 1 94.31 56 GLY B C 1
ATOM 2313 O O . GLY B 1 56 ? -16.344 -9.031 9.234 1 94.31 56 GLY B O 1
ATOM 2314 N N . VAL B 1 57 ? -15.055 -7.57 8.125 1 91.19 57 VAL B N 1
ATOM 2315 C CA . VAL B 1 57 ? -14.305 -8.617 7.441 1 91.19 57 VAL B CA 1
ATOM 2316 C C . VAL B 1 57 ? -13.523 -9.438 8.461 1 91.19 57 VAL B C 1
ATOM 2318 O O . VAL B 1 57 ? -13.195 -10.602 8.211 1 91.19 57 VAL B O 1
ATOM 2321 N N . GLN B 1 58 ? -13.25 -8.867 9.586 1 90.38 58 GLN B N 1
ATOM 2322 C CA . GLN B 1 58 ? -12.531 -9.57 10.648 1 90.38 58 GLN B CA 1
ATOM 2323 C C . GLN B 1 58 ? -13.492 -10.086 11.711 1 90.38 58 GLN B C 1
ATOM 2325 O O . GLN B 1 58 ? -13.055 -10.578 12.758 1 90.38 58 GLN B O 1
ATOM 2330 N N . ALA B 1 59 ? -14.797 -9.906 11.477 1 93.25 59 ALA B N 1
ATOM 2331 C CA . ALA B 1 59 ? -15.828 -10.297 12.43 1 93.25 59 ALA B CA 1
ATOM 2332 C C . ALA B 1 59 ? -15.531 -9.742 13.82 1 93.25 59 ALA B C 1
ATOM 2334 O O . ALA B 1 59 ? -15.609 -10.461 14.812 1 93.25 59 ALA B O 1
ATOM 2335 N N . MET B 1 60 ? -15.133 -8.508 13.883 1 93.94 60 MET B N 1
ATOM 2336 C CA . MET B 1 60 ? -14.75 -7.832 15.117 1 93.94 60 MET B CA 1
ATOM 2337 C C . MET B 1 60 ? -15.766 -6.758 15.492 1 93.94 60 MET B C 1
ATOM 2339 O O . MET B 1 60 ? -16.266 -6.047 14.625 1 93.94 60 MET B O 1
ATOM 2343 N N . GLY B 1 61 ? -15.984 -6.676 16.797 1 94.31 61 GLY B N 1
ATOM 2344 C CA . GLY B 1 61 ? -16.672 -5.508 17.312 1 94.31 61 GLY B CA 1
ATOM 2345 C C . GLY B 1 61 ? -15.727 -4.367 17.656 1 94.31 61 GLY B C 1
ATOM 2346 O O . GLY B 1 61 ? -14.57 -4.598 18 1 94.31 61 GLY B O 1
ATOM 2347 N N . ALA B 1 62 ? -16.266 -3.209 17.688 1 94.44 62 ALA B N 1
ATOM 2348 C CA . ALA B 1 62 ? -15.453 -2.029 17.984 1 94.44 62 ALA B CA 1
ATOM 2349 C C . ALA B 1 62 ? -14.836 -2.131 19.375 1 94.44 62 ALA B C 1
ATOM 2351 O O . ALA B 1 62 ? -13.719 -1.662 19.609 1 94.44 62 ALA B O 1
ATOM 2352 N N . ALA B 1 63 ? -15.523 -2.762 20.266 1 94.69 63 ALA B N 1
ATOM 2353 C CA . ALA B 1 63 ? -15.086 -2.873 21.656 1 94.69 63 ALA B CA 1
ATOM 2354 C C . ALA B 1 63 ? -13.797 -3.686 21.75 1 94.69 63 ALA B C 1
ATOM 2356 O O . ALA B 1 63 ? -13.117 -3.654 22.781 1 94.69 63 ALA B O 1
ATOM 2357 N N . GLU B 1 64 ? -13.484 -4.434 20.766 1 96 64 GLU B N 1
ATOM 2358 C CA . GLU B 1 64 ? -12.297 -5.285 20.766 1 96 64 GLU B CA 1
ATOM 2359 C C . GLU B 1 64 ? -11.047 -4.492 20.391 1 96 64 GLU B C 1
ATOM 2361 O O . GLU B 1 64 ? -9.93 -4.996 20.5 1 96 64 GLU B O 1
ATOM 2366 N N . LEU B 1 65 ? -11.242 -3.285 19.984 1 97.56 65 LEU B N 1
ATOM 2367 C CA . LEU B 1 65 ? -10.109 -2.441 19.625 1 97.56 65 LEU B CA 1
ATOM 2368 C C . LEU B 1 65 ? -9.359 -1.962 20.859 1 97.56 65 LEU B C 1
ATOM 2370 O O . LEU B 1 65 ? -9.984 -1.541 21.844 1 97.56 65 LEU B O 1
ATOM 2374 N N . SER B 1 66 ? -8.047 -2.035 20.766 1 98 66 SER B N 1
ATOM 2375 C CA . SER B 1 66 ? -7.195 -1.507 21.828 1 98 66 SER B CA 1
ATOM 2376 C C . SER B 1 66 ? -6.996 -0.003 21.672 1 98 66 SER B C 1
ATOM 2378 O O . SER B 1 66 ? -6.57 0.668 22.609 1 98 66 SER B O 1
ATOM 2380 N N . GLY B 1 67 ? -7.281 0.546 20.484 1 98.44 67 GLY B N 1
ATOM 2381 C CA . GLY B 1 67 ? -7.152 1.971 20.234 1 98.44 67 GLY B CA 1
ATOM 2382 C C . GLY B 1 67 ? -7.578 2.363 18.828 1 98.44 67 GLY B C 1
ATOM 2383 O O . GLY B 1 67 ? -7.566 1.534 17.922 1 98.44 67 GLY B O 1
ATOM 2384 N N . ILE B 1 68 ? -7.996 3.559 18.672 1 98.62 68 ILE B N 1
ATOM 2385 C CA . ILE B 1 68 ? -8.273 4.176 17.375 1 98.62 68 ILE B CA 1
ATOM 2386 C C . ILE B 1 68 ? -7.41 5.422 17.203 1 98.62 68 ILE B C 1
ATOM 2388 O O . ILE B 1 68 ? -7.379 6.289 18.078 1 98.62 68 ILE B O 1
ATOM 2392 N N . ALA B 1 69 ? -6.695 5.469 16.125 1 98.75 69 ALA B N 1
ATOM 2393 C CA . ALA B 1 69 ? -5.848 6.621 15.828 1 98.75 69 ALA B CA 1
ATOM 2394 C C . ALA B 1 69 ? -6.266 7.297 14.531 1 98.75 69 ALA B C 1
ATOM 2396 O O . ALA B 1 69 ? -6.719 6.629 13.594 1 98.75 69 ALA B O 1
ATOM 2397 N N . CYS B 1 70 ? -6.141 8.555 14.438 1 98.25 70 CYS B N 1
ATOM 2398 C CA . CYS B 1 70 ? -6.352 9.273 13.188 1 98.25 70 CYS B CA 1
ATOM 2399 C C . CYS B 1 70 ? -5.211 10.242 12.914 1 98.25 70 CYS B C 1
ATOM 2401 O O . CYS B 1 70 ? -4.59 10.758 13.844 1 98.25 70 CYS B O 1
ATOM 2403 N N . VAL B 1 71 ? -4.875 10.438 11.664 1 98.56 71 VAL B N 1
ATOM 2404 C CA . VAL B 1 71 ? -3.941 11.484 11.273 1 98.56 71 VAL B CA 1
ATOM 2405 C C . VAL B 1 71 ? -4.5 12.852 11.664 1 98.56 71 VAL B C 1
ATOM 2407 O O . VAL B 1 71 ? -5.613 13.211 11.273 1 98.56 71 VAL B O 1
ATOM 2410 N N . ARG B 1 72 ? -3.781 13.547 12.391 1 96.75 72 ARG B N 1
ATOM 2411 C CA . ARG B 1 72 ? -4.301 14.812 12.898 1 96.75 72 ARG B CA 1
ATOM 2412 C C . ARG B 1 72 ? -3.865 15.977 12.016 1 96.75 72 ARG B C 1
ATOM 2414 O O . ARG B 1 72 ? -4.34 17.094 12.188 1 96.75 72 ARG B O 1
ATOM 2421 N N . GLY B 1 73 ? -2.945 15.828 11.156 1 96.06 73 GLY B N 1
ATOM 2422 C CA . GLY B 1 73 ? -2.568 16.875 10.219 1 96.06 73 GLY B CA 1
ATOM 2423 C C . GLY B 1 73 ? -1.072 17.109 10.164 1 96.06 73 GLY B C 1
ATOM 2424 O O . GLY B 1 73 ? -0.287 16.297 10.656 1 96.06 73 GLY B O 1
ATOM 2425 N N . PRO B 1 74 ? -0.701 18.188 9.5 1 96.38 74 PRO B N 1
ATOM 2426 C CA . PRO B 1 74 ? -1.604 19.094 8.797 1 96.38 74 PRO B CA 1
ATOM 2427 C C . PRO B 1 74 ? -2.217 18.469 7.543 1 96.38 74 PRO B C 1
ATOM 2429 O O . PRO B 1 74 ? -1.753 17.422 7.078 1 96.38 74 PRO B O 1
ATOM 2432 N N . GLY B 1 75 ? -3.328 19.078 7.035 1 95.12 75 GLY B N 1
ATOM 2433 C CA . GLY B 1 75 ? -4.012 18.625 5.836 1 95.12 75 GLY B CA 1
ATOM 2434 C C . GLY B 1 75 ? -5.371 19.281 5.637 1 95.12 75 GLY B C 1
ATOM 2435 O O . GLY B 1 75 ? -5.59 20.406 6.066 1 95.12 75 GLY B O 1
ATOM 2436 N N . SER B 1 76 ? -6.234 18.672 4.934 1 93.62 76 SER B N 1
ATOM 2437 C CA . SER B 1 76 ? -7.578 19.141 4.617 1 93.62 76 SER B CA 1
ATOM 2438 C C . SER B 1 76 ? -8.352 19.484 5.883 1 93.62 76 SER B C 1
ATOM 2440 O O . SER B 1 76 ? -8.484 18.656 6.785 1 93.62 76 SER B O 1
ATOM 2442 N N . PHE B 1 77 ? -8.852 20.734 5.973 1 92.5 77 PHE B N 1
ATOM 2443 C CA . PHE B 1 77 ? -9.633 21.172 7.121 1 92.5 77 PHE B CA 1
ATOM 2444 C C . PHE B 1 77 ? -10.836 20.266 7.34 1 92.5 77 PHE B C 1
ATOM 2446 O O . PHE B 1 77 ? -11.016 19.719 8.43 1 92.5 77 PHE B O 1
ATOM 2453 N N . THR B 1 78 ? -11.602 20 6.324 1 93.5 78 THR B N 1
ATOM 2454 C CA . THR B 1 78 ? -12.781 19.141 6.379 1 93.5 78 THR B CA 1
ATOM 2455 C C . THR B 1 78 ? -12.391 17.688 6.621 1 93.5 78 THR B C 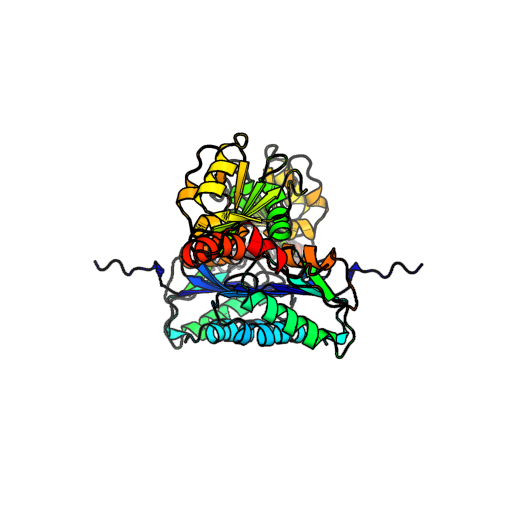1
ATOM 2457 O O . THR B 1 78 ? -12.984 17.016 7.461 1 93.5 78 THR B O 1
ATOM 2460 N N . GLY B 1 79 ? -11.398 17.188 5.934 1 96.06 79 GLY B N 1
ATOM 2461 C CA . GLY B 1 79 ? -10.961 15.805 6.047 1 96.06 79 GLY B CA 1
ATOM 2462 C C . GLY B 1 79 ? -10.539 15.422 7.453 1 96.06 79 GLY B C 1
ATOM 2463 O O . GLY B 1 79 ? -10.914 14.367 7.957 1 96.06 79 GLY B O 1
ATOM 2464 N N . LEU B 1 80 ? -9.742 16.297 8.078 1 96.44 80 LEU B N 1
ATOM 2465 C CA . LEU B 1 80 ? -9.273 16.047 9.438 1 96.44 80 LEU B CA 1
ATOM 2466 C C . LEU B 1 80 ? -10.438 15.969 10.414 1 96.44 80 LEU B C 1
ATOM 2468 O O . LEU B 1 80 ? -10.477 15.102 11.289 1 96.44 80 LEU B O 1
ATOM 2472 N N . ARG B 1 81 ? -11.406 16.812 10.258 1 95.75 81 ARG B N 1
ATOM 2473 C CA . ARG B 1 81 ? -12.562 16.828 11.141 1 95.75 81 ARG B CA 1
ATOM 2474 C C . ARG B 1 81 ? -13.422 15.586 10.961 1 95.75 81 ARG B C 1
ATOM 2476 O O . ARG B 1 81 ? -13.961 15.055 11.93 1 95.75 81 ARG B O 1
ATOM 2483 N N . ILE B 1 82 ? -13.547 15.164 9.773 1 96.94 82 ILE B N 1
ATOM 2484 C CA . ILE B 1 82 ? -14.344 13.969 9.484 1 96.94 82 ILE B CA 1
ATOM 2485 C C . ILE B 1 82 ? -13.695 12.75 10.141 1 96.94 82 ILE B C 1
ATOM 2487 O O . ILE B 1 82 ? -14.383 11.945 10.773 1 96.94 82 ILE B O 1
ATOM 2491 N N . ALA B 1 83 ? -12.422 12.594 9.984 1 97.69 83 ALA B N 1
ATOM 2492 C CA . ALA B 1 83 ? -11.711 11.484 10.617 1 97.69 83 ALA B CA 1
ATOM 2493 C C . ALA B 1 83 ? -11.844 11.547 12.141 1 97.69 83 ALA B C 1
ATOM 2495 O O . ALA B 1 83 ? -12.062 10.523 12.789 1 97.69 83 ALA B O 1
ATOM 2496 N N . HIS B 1 84 ? -11.719 12.75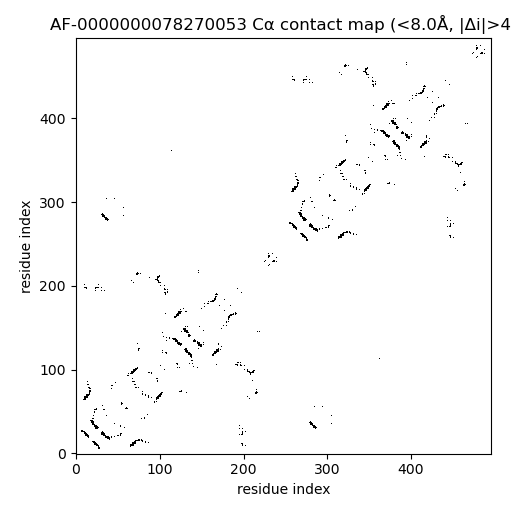 12.672 1 97.25 84 HIS B N 1
ATOM 2497 C CA . HIS B 1 84 ? -11.836 12.93 14.109 1 97.25 84 HIS B CA 1
ATOM 2498 C C . HIS B 1 84 ? -13.242 12.586 14.594 1 97.25 84 HIS B C 1
ATOM 2500 O O . HIS B 1 84 ? -13.398 11.938 15.633 1 97.25 84 HIS B O 1
ATOM 2506 N N . ALA B 1 85 ? -14.195 13.07 13.891 1 97.12 85 ALA B N 1
ATOM 2507 C CA . ALA B 1 85 ? -15.586 12.773 14.25 1 97.12 85 ALA B CA 1
ATOM 2508 C C . ALA B 1 85 ? -15.844 11.273 14.234 1 97.12 85 ALA B C 1
ATOM 2510 O O . ALA B 1 85 ? -16.5 10.742 15.133 1 97.12 85 ALA B O 1
ATOM 2511 N N . ALA B 1 86 ? -15.383 10.594 13.188 1 97.38 86 ALA B N 1
ATOM 2512 C CA . ALA B 1 86 ? -15.539 9.141 13.102 1 97.38 86 ALA B CA 1
ATOM 2513 C C . ALA B 1 86 ? -14.867 8.445 14.281 1 97.38 86 ALA B C 1
ATOM 2515 O O . ALA B 1 86 ? -15.445 7.543 14.891 1 97.38 86 ALA B O 1
ATOM 2516 N N . MET B 1 87 ? -13.625 8.82 14.562 1 97.75 87 MET B N 1
ATOM 2517 C CA . MET B 1 87 ? -12.898 8.266 15.703 1 97.75 87 MET B CA 1
ATOM 2518 C C . MET B 1 87 ? -13.68 8.461 17 1 97.75 87 MET B C 1
ATOM 2520 O O . MET B 1 87 ? -13.883 7.516 17.75 1 97.75 87 MET B O 1
ATOM 2524 N N . HIS B 1 88 ? -14.125 9.664 17.234 1 96.5 88 HIS B N 1
ATOM 2525 C CA . HIS B 1 88 ? -14.875 9.969 18.453 1 96.5 88 HIS B CA 1
ATOM 2526 C C . HIS B 1 88 ? -16.156 9.148 18.516 1 96.5 88 HIS B C 1
ATOM 2528 O O . HIS B 1 88 ? -16.5 8.609 19.578 1 96.5 88 HIS B O 1
ATOM 2534 N N . GLY B 1 89 ? -16.844 9.125 17.438 1 96.25 89 GLY B N 1
ATOM 2535 C CA . GLY B 1 89 ? -18.078 8.367 17.391 1 96.25 89 GLY B CA 1
ATOM 2536 C C . GLY B 1 89 ? -17.906 6.895 17.703 1 96.25 89 GLY B C 1
ATOM 2537 O O . GLY B 1 89 ? -18.75 6.289 18.359 1 96.25 89 GLY B O 1
ATOM 2538 N N . LEU B 1 90 ? -16.859 6.336 17.266 1 96.44 90 LEU B N 1
ATOM 2539 C CA . LEU B 1 90 ? -16.578 4.926 17.5 1 96.44 90 LEU B CA 1
ATOM 2540 C C . LEU B 1 90 ? -16.062 4.703 18.922 1 96.44 90 LEU B C 1
ATOM 2542 O O . LEU B 1 90 ? -16.328 3.662 19.531 1 96.44 90 LEU B O 1
ATOM 2546 N N . SER B 1 91 ? -15.297 5.625 19.422 1 97.25 91 SER B N 1
ATOM 2547 C CA . SER B 1 91 ? -14.625 5.496 20.719 1 97.25 91 SER B CA 1
ATOM 2548 C C . SER B 1 91 ? -15.609 5.641 21.875 1 97.25 91 SER B C 1
ATOM 2550 O O . SER B 1 91 ? -15.57 4.867 22.828 1 97.25 91 SER B O 1
ATOM 2552 N N . ARG B 1 92 ? -16.453 6.559 21.891 1 95.19 92 ARG B N 1
ATOM 2553 C CA . ARG B 1 92 ? -17.25 7.031 23.016 1 95.19 92 ARG B CA 1
ATOM 2554 C C . ARG B 1 92 ? -18.094 5.902 23.594 1 95.19 92 ARG B C 1
ATOM 2556 O O . ARG B 1 92 ? -18.078 5.66 24.812 1 95.19 92 ARG B O 1
ATOM 2563 N N . PRO B 1 93 ? -18.812 5.117 22.75 1 94.94 93 PRO B N 1
ATOM 2564 C CA . PRO B 1 93 ? -19.672 4.078 23.312 1 94.94 93 PRO B CA 1
ATOM 2565 C C . PRO B 1 93 ? -18.891 2.986 24.031 1 94.94 93 PRO B C 1
ATOM 2567 O O . PRO B 1 93 ? -19.438 2.303 24.906 1 94.94 93 PRO B O 1
ATOM 2570 N N . HIS B 1 94 ? -17.625 2.846 23.734 1 95.81 94 HIS B N 1
ATOM 2571 C CA . HIS B 1 94 ? -16.859 1.72 24.25 1 95.81 94 HIS B CA 1
ATOM 2572 C C . HIS B 1 94 ? -15.625 2.195 25.016 1 95.81 94 HIS B C 1
ATOM 2574 O O . HIS B 1 94 ? -14.797 1.384 25.422 1 95.81 94 HIS B O 1
ATOM 2580 N N . ALA B 1 95 ? -15.492 3.451 25.125 1 96.81 95 ALA B N 1
ATOM 2581 C CA . ALA B 1 95 ? -14.359 4.062 25.812 1 96.81 95 ALA B CA 1
ATOM 2582 C C . ALA B 1 95 ? -13.031 3.59 25.219 1 96.81 95 ALA B C 1
ATOM 2584 O O . ALA B 1 95 ? -12.109 3.221 25.938 1 96.81 95 ALA B O 1
ATOM 2585 N N . ILE B 1 96 ? -13 3.479 23.938 1 98 96 ILE B N 1
ATOM 2586 C CA . ILE B 1 96 ? -11.781 3.076 23.25 1 98 96 ILE B CA 1
ATOM 2587 C C . ILE B 1 96 ? -10.773 4.219 23.281 1 98 96 ILE B C 1
ATOM 2589 O O . ILE B 1 96 ? -11.094 5.352 22.922 1 98 96 ILE B O 1
ATOM 2593 N N . PRO B 1 97 ? -9.523 3.949 23.703 1 98.5 97 PRO B N 1
ATOM 2594 C CA . PRO B 1 97 ? -8.508 5.008 23.703 1 98.5 97 PRO B CA 1
ATOM 2595 C C . PRO B 1 97 ? -8.258 5.582 22.297 1 98.5 97 PRO B C 1
ATOM 2597 O O . PRO B 1 97 ? -8.406 4.871 21.312 1 98.5 97 PRO B O 1
ATOM 2600 N N . MET B 1 98 ? -7.93 6.875 22.25 1 98.62 98 MET B N 1
ATOM 2601 C CA . MET B 1 98 ? -7.738 7.578 20.984 1 98.62 98 MET B CA 1
ATOM 2602 C C . MET B 1 98 ? -6.332 8.164 20.891 1 98.62 98 MET B C 1
ATOM 2604 O O . MET B 1 98 ? -5.715 8.469 21.922 1 98.62 98 MET B O 1
ATOM 2608 N N . ALA B 1 99 ? -5.84 8.32 19.703 1 98.62 99 ALA B N 1
ATOM 2609 C CA . ALA B 1 99 ? -4.539 8.945 19.469 1 98.62 99 ALA B CA 1
ATOM 2610 C C . ALA B 1 99 ? -4.539 9.758 18.188 1 98.62 99 ALA B C 1
ATOM 2612 O O . ALA B 1 99 ? -5.32 9.484 17.266 1 98.62 99 ALA B O 1
ATOM 2613 N N . GLY B 1 100 ? -3.693 10.812 18.156 1 98.44 100 GLY B N 1
ATOM 2614 C CA . GLY B 1 100 ? -3.447 11.602 16.953 1 98.44 100 GLY B CA 1
ATOM 2615 C C . GLY B 1 100 ? -2.088 11.336 16.344 1 98.44 100 GLY B C 1
ATOM 2616 O O . GLY B 1 100 ? -1.09 11.203 17.047 1 98.44 100 GLY B O 1
ATOM 2617 N N . LEU B 1 101 ? -2.053 11.219 15.055 1 98.56 101 LEU B N 1
ATOM 2618 C CA . LEU B 1 101 ? -0.825 10.922 14.328 1 98.56 101 LEU B CA 1
ATOM 2619 C C . LEU B 1 101 ? -0.358 12.133 13.531 1 98.56 101 LEU B C 1
ATOM 2621 O O . LEU B 1 101 ? -1.174 12.852 12.945 1 98.56 101 LEU B O 1
ATOM 2625 N N . GLN B 1 102 ? 0.918 12.367 13.43 1 97.19 102 GLN B N 1
ATOM 2626 C CA . GLN B 1 102 ? 1.489 13.453 12.648 1 97.19 102 GLN B CA 1
ATOM 2627 C C . GLN B 1 102 ? 1.748 13.023 11.203 1 97.19 102 GLN B C 1
ATOM 2629 O O . GLN B 1 102 ? 2.584 12.156 10.953 1 97.19 102 GLN B O 1
ATOM 2634 N N . TYR B 1 103 ? 1.145 13.727 10.336 1 98.31 103 TYR B N 1
ATOM 2635 C CA . TYR B 1 103 ? 1.102 13.312 8.938 1 98.31 103 TYR B CA 1
ATOM 2636 C C . TYR B 1 103 ? 2.502 13.273 8.336 1 98.31 103 TYR B C 1
ATOM 2638 O O . TYR B 1 103 ? 2.934 12.242 7.82 1 98.31 103 TYR B O 1
ATOM 2646 N N . PRO B 1 104 ? 3.334 14.305 8.453 1 98.19 104 PRO B N 1
ATOM 2647 C CA . PRO B 1 104 ? 4.66 14.281 7.832 1 98.19 104 PRO B CA 1
ATOM 2648 C C . PRO B 1 104 ? 5.578 13.219 8.438 1 98.19 104 PRO B C 1
ATOM 2650 O O . PRO B 1 104 ? 6.434 12.672 7.742 1 98.19 104 PRO B O 1
ATOM 2653 N N . GLN B 1 105 ? 5.406 12.938 9.695 1 97.69 105 GLN B N 1
ATOM 2654 C CA . GLN B 1 105 ? 6.246 11.953 10.359 1 97.69 105 GLN B CA 1
ATOM 2655 C C . GLN B 1 105 ? 6.004 10.555 9.797 1 97.69 105 GLN B C 1
ATOM 2657 O O . GLN B 1 105 ? 6.938 9.758 9.664 1 97.69 105 GLN B O 1
ATOM 2662 N N . ILE B 1 106 ? 4.77 10.25 9.484 1 98.25 106 ILE B N 1
ATOM 2663 C CA . ILE B 1 106 ? 4.438 8.953 8.898 1 98.25 106 ILE B CA 1
ATOM 2664 C C . ILE B 1 106 ? 5.094 8.828 7.527 1 98.25 106 ILE B C 1
ATOM 2666 O O . ILE B 1 106 ? 5.719 7.805 7.227 1 98.25 106 ILE B O 1
ATOM 2670 N N . LEU B 1 107 ? 4.953 9.883 6.719 1 98.06 107 LEU B N 1
ATOM 2671 C CA . LEU B 1 107 ? 5.539 9.891 5.383 1 98.06 107 LEU B CA 1
ATOM 2672 C C . LEU B 1 107 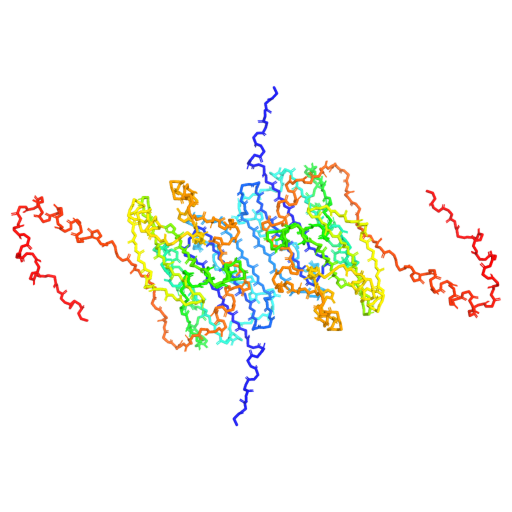? 7.059 9.781 5.449 1 98.06 107 LEU B C 1
ATOM 2674 O O . LEU B 1 107 ? 7.668 9.047 4.664 1 98.06 107 LEU B O 1
ATOM 2678 N N . ALA B 1 108 ? 7.695 10.406 6.41 1 97.44 108 ALA B N 1
ATOM 2679 C CA . ALA B 1 108 ? 9.148 10.367 6.566 1 97.44 108 ALA B CA 1
ATOM 2680 C C . ALA B 1 108 ? 9.617 8.977 6.992 1 97.44 108 ALA B C 1
ATOM 2682 O O . ALA B 1 108 ? 10.609 8.469 6.473 1 97.44 108 ALA B O 1
ATOM 2683 N N . ALA B 1 109 ? 8.906 8.383 7.906 1 95.62 109 ALA B N 1
ATOM 2684 C CA . ALA B 1 109 ? 9.297 7.09 8.453 1 95.62 109 ALA B CA 1
ATOM 2685 C C . ALA B 1 109 ? 9.336 6.023 7.363 1 95.62 109 ALA B C 1
ATOM 2687 O O . ALA B 1 109 ? 10.266 5.211 7.312 1 95.62 109 ALA B O 1
ATOM 2688 N N . GLN B 1 110 ? 8.336 6.035 6.469 1 93.94 110 GLN B N 1
ATOM 2689 C CA . GLN B 1 110 ? 8.281 5.004 5.438 1 93.94 110 GLN B CA 1
ATOM 2690 C C . GLN B 1 110 ? 9.359 5.219 4.383 1 93.94 110 GLN B C 1
ATOM 2692 O O . GLN B 1 110 ? 9.695 4.301 3.629 1 93.94 110 GLN B O 1
ATOM 2697 N N . ALA B 1 111 ? 9.906 6.406 4.305 1 93.38 111 ALA B N 1
ATOM 2698 C CA . ALA B 1 111 ? 10.922 6.742 3.307 1 93.38 111 ALA B CA 1
ATOM 2699 C C . ALA B 1 111 ? 12.32 6.504 3.852 1 93.38 111 ALA B C 1
ATOM 2701 O O . ALA B 1 111 ? 13.297 6.523 3.098 1 93.38 111 ALA B O 1
ATOM 2702 N N . GLU B 1 112 ? 12.508 6.199 5.109 1 90 112 GLU B N 1
ATOM 2703 C CA . GLU B 1 112 ? 13.797 6.113 5.789 1 90 112 GLU B CA 1
ATOM 2704 C C . GLU B 1 112 ? 14.711 5.102 5.105 1 90 112 GLU B C 1
ATOM 2706 O O . GLU B 1 112 ? 15.898 5.363 4.914 1 90 112 GLU B O 1
ATOM 2711 N N . PRO B 1 113 ? 14.211 3.967 4.66 1 83 113 PRO B N 1
ATOM 2712 C CA . PRO B 1 113 ? 15.094 2.982 4.023 1 83 113 PRO B CA 1
ATOM 2713 C C . PRO B 1 113 ? 15.727 3.504 2.736 1 83 113 PRO B C 1
ATOM 2715 O O . PRO B 1 113 ? 16.75 2.979 2.293 1 83 113 PRO B O 1
ATOM 2718 N N . PHE B 1 114 ? 15.156 4.535 2.18 1 83.44 114 PHE B N 1
ATOM 2719 C CA . PHE B 1 114 ? 15.641 5.07 0.912 1 83.44 114 PHE B CA 1
ATOM 2720 C C . PHE B 1 114 ? 16.688 6.152 1.145 1 83.44 114 PHE B C 1
ATOM 2722 O O . PHE B 1 114 ? 17.5 6.434 0.264 1 83.44 114 PHE B O 1
ATOM 2729 N N . VAL B 1 115 ? 16.609 6.809 2.215 1 87.06 115 VAL B N 1
ATOM 2730 C CA . VAL B 1 115 ? 17.344 8.055 2.34 1 87.06 115 VAL B CA 1
ATOM 2731 C C . VAL B 1 115 ? 18.547 7.855 3.273 1 87.06 115 VAL B C 1
ATOM 2733 O 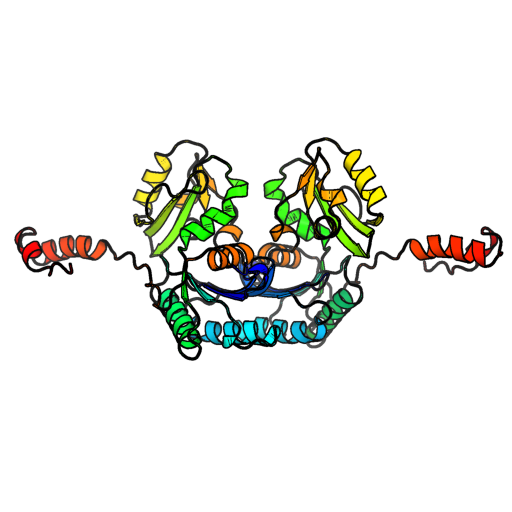O . VAL B 1 115 ? 19.484 8.641 3.262 1 87.06 115 VAL B O 1
ATOM 2736 N N . ARG B 1 116 ? 18.625 6.809 4.039 1 77.25 116 ARG B N 1
ATOM 2737 C CA . ARG B 1 116 ? 19.703 6.496 4.961 1 77.25 116 ARG B CA 1
ATOM 2738 C C . ARG B 1 116 ? 20.062 7.703 5.824 1 77.25 116 ARG B C 1
ATOM 2740 O O . ARG B 1 116 ? 19.203 8.25 6.52 1 77.25 116 ARG B O 1
ATOM 2747 N N . ASP B 1 117 ? 21.25 8.297 5.863 1 85.38 117 ASP B N 1
ATOM 2748 C CA . ASP B 1 117 ? 21.672 9.359 6.773 1 85.38 117 ASP B CA 1
ATOM 2749 C C . ASP B 1 117 ? 21.641 10.719 6.078 1 85.38 117 ASP B C 1
ATOM 2751 O O . ASP B 1 117 ? 22.312 11.664 6.523 1 85.38 117 ASP B O 1
ATOM 2755 N N . THR B 1 118 ? 20.812 10.906 5.066 1 92.69 118 THR B N 1
ATOM 2756 C CA . THR B 1 118 ? 20.688 12.172 4.344 1 92.69 118 THR B CA 1
ATOM 2757 C C . THR B 1 118 ? 19.391 12.883 4.738 1 92.69 118 THR B C 1
ATOM 2759 O O . THR B 1 118 ? 18.531 12.289 5.387 1 92.69 118 THR B O 1
ATOM 2762 N N . GLU B 1 119 ? 19.281 14.203 4.453 1 96.5 119 GLU B N 1
ATOM 2763 C CA . GLU B 1 119 ? 18.078 14.969 4.77 1 96.5 119 GLU B CA 1
ATOM 2764 C C . GLU B 1 119 ? 16.922 14.57 3.863 1 96.5 119 GLU B C 1
ATOM 2766 O O . GLU B 1 119 ? 17.109 14.383 2.658 1 96.5 119 GLU B O 1
ATOM 2771 N N . LEU B 1 120 ? 15.852 14.352 4.48 1 97.31 120 LEU B N 1
ATOM 2772 C CA . LEU B 1 120 ? 14.586 14.117 3.795 1 97.31 120 LEU B CA 1
ATOM 2773 C C . LEU B 1 120 ? 13.602 15.258 4.059 1 97.31 120 LEU B C 1
ATOM 2775 O O . LEU B 1 120 ? 13.375 15.625 5.211 1 97.31 120 LEU B O 1
ATOM 2779 N N . TRP B 1 121 ? 13.055 15.82 3.027 1 97.88 121 TRP B N 1
ATOM 2780 C CA . TRP B 1 121 ? 12.07 16.891 3.154 1 97.88 121 TRP B CA 1
ATOM 2781 C C . TRP B 1 121 ? 10.711 16.438 2.631 1 97.88 121 TRP B C 1
ATOM 2783 O O . TRP B 1 121 ? 10.586 16.031 1.473 1 97.88 121 TRP B O 1
ATOM 2793 N N . VAL B 1 122 ? 9.742 16.516 3.502 1 98.44 122 VAL B N 1
ATOM 2794 C CA . VAL B 1 122 ? 8.359 16.172 3.182 1 98.44 122 VAL B CA 1
ATOM 2795 C C . VAL B 1 122 ? 7.57 17.438 2.859 1 98.44 122 VAL B C 1
ATOM 2797 O O . VAL B 1 122 ? 7.52 18.375 3.67 1 98.44 122 VAL B O 1
ATOM 2800 N N . LEU B 1 123 ? 7.023 17.516 1.68 1 98.19 123 LEU B N 1
ATOM 2801 C CA . LEU B 1 123 ? 6.188 18.625 1.247 1 98.19 123 LEU B CA 1
ATOM 2802 C C . LEU B 1 123 ? 4.793 18.141 0.86 1 98.19 123 LEU B C 1
ATOM 2804 O O . LEU B 1 123 ? 4.629 17.469 -0.161 1 98.19 123 LEU B O 1
ATOM 2808 N N . THR B 1 124 ? 3.803 18.469 1.646 1 97.88 124 THR B N 1
ATOM 2809 C CA . THR B 1 124 ? 2.434 18.125 1.293 1 97.88 124 THR B CA 1
ATOM 2810 C C . THR B 1 124 ? 1.656 19.359 0.839 1 97.88 124 THR B C 1
ATOM 2812 O O . THR B 1 124 ? 2.014 20.484 1.186 1 97.88 124 THR B O 1
ATOM 2815 N N . TYR B 1 125 ? 0.649 19.156 0.067 1 96.25 125 TYR B N 1
ATOM 2816 C CA . TYR B 1 125 ? -0.148 20.25 -0.489 1 96.25 125 TYR B CA 1
ATOM 2817 C C . TYR B 1 125 ? -0.944 20.953 0.603 1 96.25 125 TYR B C 1
ATOM 2819 O O . TYR B 1 125 ? -1.621 20.297 1.403 1 96.25 125 TYR B O 1
ATOM 2827 N N . ALA B 1 126 ? -0.82 22.234 0.68 1 95.06 126 ALA B N 1
ATOM 2828 C CA . ALA B 1 126 ? -1.617 23.047 1.6 1 95.06 126 ALA B CA 1
ATOM 2829 C C . ALA B 1 126 ? -2.764 23.734 0.87 1 95.06 126 ALA B C 1
ATOM 2831 O O . ALA B 1 126 ? -3.936 23.484 1.16 1 95.06 126 ALA B O 1
ATOM 2832 N N . ARG B 1 127 ? -2.523 24.578 -0.01 1 92.62 127 ARG B N 1
ATOM 2833 C CA . ARG B 1 127 ? -3.404 25.281 -0.943 1 92.62 127 ARG B CA 1
ATOM 2834 C C . ARG B 1 127 ? -2.631 25.781 -2.158 1 92.62 127 ARG B C 1
ATOM 2836 O O . ARG B 1 127 ? -1.435 25.516 -2.293 1 92.62 127 ARG B O 1
ATOM 2843 N N . LYS B 1 128 ? -3.35 26.312 -3.123 1 92.69 128 LYS B N 1
ATOM 2844 C CA . LYS B 1 128 ? -2.689 26.812 -4.328 1 92.69 128 LYS B CA 1
ATOM 2845 C C . LYS B 1 128 ? -1.487 27.688 -3.982 1 92.69 128 LYS B C 1
ATOM 2847 O O . LYS B 1 128 ? -1.625 28.688 -3.281 1 92.69 128 LYS B O 1
ATOM 2852 N N . GLY B 1 129 ? -0.364 27.266 -4.359 1 93.5 129 GLY B N 1
ATOM 2853 C CA . GLY B 1 129 ? 0.856 28.047 -4.203 1 93.5 129 GLY B CA 1
ATOM 2854 C C . GLY B 1 129 ? 1.485 27.891 -2.832 1 93.5 129 GLY B C 1
ATOM 2855 O O . GLY B 1 129 ? 2.432 28.609 -2.498 1 93.5 129 GLY B O 1
ATOM 2856 N N . GLN B 1 130 ? 0.961 27.062 -2.004 1 95.94 130 GLN B N 1
ATOM 2857 C CA . GLN B 1 130 ? 1.48 26.859 -0.656 1 95.94 130 GLN B CA 1
ATOM 2858 C C . GLN B 1 130 ? 1.655 25.375 -0.355 1 95.94 130 GLN B C 1
ATOM 2860 O O . GLN B 1 130 ? 0.877 24.547 -0.829 1 95.94 130 GLN B O 1
ATOM 2865 N N . VAL B 1 131 ? 2.678 25.047 0.438 1 97.75 131 VAL B N 1
ATOM 2866 C CA . VAL B 1 131 ? 2.922 23.672 0.869 1 97.75 131 VAL B CA 1
ATOM 2867 C C . VAL B 1 131 ? 3.145 23.641 2.379 1 97.75 131 VAL B C 1
ATOM 2869 O O . VAL B 1 131 ? 3.561 24.641 2.977 1 97.75 131 VAL B O 1
ATOM 2872 N N . TYR B 1 132 ? 2.734 22.594 2.998 1 98 132 TYR B N 1
ATOM 2873 C CA . TYR B 1 132 ? 3.293 22.234 4.297 1 98 132 TYR B CA 1
ATOM 2874 C C . TYR B 1 132 ? 4.648 21.562 4.145 1 98 132 TYR B C 1
ATOM 2876 O O . TYR B 1 132 ? 4.805 20.656 3.324 1 98 132 TYR B O 1
ATOM 2884 N N . ILE B 1 133 ? 5.629 21.969 4.922 1 98.25 133 ILE B N 1
ATOM 2885 C CA . ILE B 1 133 ? 6.98 21.453 4.719 1 98.25 133 ILE B CA 1
ATOM 2886 C C . ILE B 1 133 ? 7.605 21.094 6.066 1 98.25 133 ILE B C 1
ATOM 2888 O O . ILE B 1 133 ? 7.438 21.828 7.047 1 98.25 133 ILE B O 1
ATOM 2892 N N . GLN B 1 134 ? 8.273 19.984 6.148 1 98.31 134 GLN B N 1
ATOM 2893 C CA . GLN B 1 134 ? 9.016 19.547 7.328 1 98.31 134 GLN B CA 1
ATOM 2894 C C . GLN B 1 134 ? 10.234 18.719 6.941 1 98.31 134 GLN B C 1
ATOM 2896 O O . GLN B 1 134 ? 10.148 17.844 6.09 1 98.31 134 GLN B O 1
ATOM 2901 N N . GLY B 1 135 ? 11.352 19.031 7.531 1 98 135 GLY B N 1
ATOM 2902 C CA . GLY B 1 135 ? 12.586 18.297 7.301 1 98 135 GLY B CA 1
ATOM 2903 C C . GLY B 1 135 ? 12.852 17.234 8.344 1 98 135 GLY B C 1
ATOM 2904 O O . GLY B 1 135 ? 12.461 17.391 9.508 1 98 135 GLY B O 1
ATOM 2905 N N . PHE B 1 136 ? 13.508 16.188 7.93 1 97.81 136 PHE B N 1
ATOM 2906 C CA . PHE B 1 136 ? 13.906 15.094 8.805 1 97.81 136 PHE B CA 1
ATOM 2907 C C . PHE B 1 136 ? 15.344 14.664 8.523 1 97.81 136 PHE B C 1
ATOM 2909 O O . PHE B 1 136 ? 15.812 14.758 7.387 1 97.81 136 PHE B O 1
ATOM 2916 N N . LYS B 1 137 ? 16 14.18 9.523 1 95.88 137 LYS B N 1
ATOM 2917 C CA . LYS B 1 137 ? 17.312 13.555 9.406 1 95.88 137 LYS B CA 1
ATOM 2918 C C . LYS B 1 137 ? 17.453 12.383 10.383 1 95.88 137 LYS B C 1
ATOM 2920 O O . LYS B 1 137 ? 17.188 12.531 11.578 1 95.88 137 LYS B O 1
ATOM 2925 N N . ALA B 1 138 ? 17.891 11.211 9.844 1 91.56 138 ALA B N 1
ATOM 2926 C CA . ALA B 1 138 ? 18.047 10.008 10.664 1 91.56 138 ALA B CA 1
ATOM 2927 C C . ALA B 1 138 ? 16.797 9.727 11.477 1 91.56 138 ALA B C 1
ATOM 2929 O O . ALA B 1 138 ? 16.859 9.453 12.672 1 91.56 138 ALA B O 1
ATOM 2930 N N . GLY B 1 139 ? 15.688 9.977 10.82 1 89.56 139 GLY B N 1
ATOM 2931 C CA . GLY B 1 139 ? 14.406 9.648 11.422 1 89.56 139 GLY B CA 1
ATOM 2932 C C . GLY B 1 139 ? 13.914 10.695 12.391 1 89.56 139 GLY B C 1
ATOM 2933 O O . GLY B 1 139 ? 12.812 10.578 12.945 1 89.56 139 GLY B O 1
ATOM 2934 N N . MET B 1 140 ? 14.594 11.789 12.609 1 94.56 140 MET B N 1
ATOM 2935 C CA . MET B 1 140 ? 14.227 12.836 13.562 1 94.56 140 MET B CA 1
ATOM 2936 C C . MET B 1 140 ? 13.859 14.125 12.844 1 94.56 140 MET B C 1
ATOM 2938 O O . MET B 1 140 ? 14.5 14.5 11.859 1 94.56 140 MET B O 1
ATOM 2942 N N . PRO B 1 141 ? 12.859 14.773 13.312 1 97.06 141 PRO B N 1
ATOM 2943 C CA . PRO B 1 141 ? 12.5 16.047 12.688 1 97.06 141 PRO B CA 1
ATOM 2944 C C . PRO B 1 141 ? 13.555 17.141 12.906 1 97.06 141 PRO B C 1
ATOM 2946 O O . PRO B 1 141 ? 14.141 17.219 13.992 1 97.06 141 PRO B O 1
ATOM 2949 N N . LEU B 1 142 ? 13.797 17.859 11.867 1 96.69 142 LEU B N 1
ATOM 2950 C CA . LEU B 1 142 ? 14.727 18.984 11.961 1 96.69 142 LEU B CA 1
ATOM 2951 C C . LEU B 1 142 ? 14.039 20.219 12.539 1 96.69 142 LEU B C 1
ATOM 2953 O O . LEU B 1 142 ? 14.695 21.062 13.148 1 96.69 142 LEU B O 1
ATOM 2957 N N . ALA B 1 143 ? 12.773 20.438 12.289 1 94.69 143 ALA B N 1
ATOM 2958 C CA . ALA B 1 143 ? 11.914 21.516 12.742 1 94.69 143 ALA B CA 1
ATOM 2959 C C . ALA B 1 143 ? 10.445 21.125 12.688 1 94.69 143 ALA B C 1
ATOM 2961 O O . ALA B 1 143 ? 10.094 20.125 12.055 1 94.69 143 ALA B O 1
ATOM 2962 N N . PRO B 1 144 ? 9.594 21.844 13.391 1 95.88 144 PRO B N 1
ATOM 2963 C CA . PRO B 1 144 ? 8.164 21.578 13.242 1 95.88 144 PRO B CA 1
ATOM 2964 C C . PRO B 1 144 ? 7.652 21.828 11.828 1 95.88 144 PRO B C 1
ATOM 2966 O O . PRO B 1 144 ? 8.258 22.609 11.086 1 95.88 144 PRO B O 1
ATOM 2969 N N . VAL B 1 145 ? 6.66 21.141 11.492 1 97.56 145 VAL B N 1
ATOM 2970 C CA . VAL B 1 145 ? 6.027 21.359 10.203 1 97.56 145 VAL B CA 1
ATOM 2971 C C . VAL B 1 145 ? 5.516 22.797 10.117 1 97.56 145 VAL B C 1
ATOM 2973 O O . VAL B 1 145 ? 5.055 23.359 11.117 1 97.56 145 VAL B O 1
ATOM 2976 N N . ARG B 1 146 ? 5.625 23.422 8.938 1 96.25 146 ARG B N 1
ATOM 2977 C CA . ARG B 1 146 ? 5.145 24.797 8.742 1 96.25 146 ARG B CA 1
ATOM 2978 C C . ARG B 1 146 ? 4.641 25 7.32 1 96.25 146 ARG B C 1
ATOM 2980 O O . ARG B 1 146 ? 5.074 24.312 6.395 1 96.25 146 ARG B O 1
ATOM 2987 N N . PRO B 1 147 ? 3.711 25.875 7.164 1 96.5 147 PRO B N 1
ATOM 2988 C CA . PRO B 1 147 ? 3.309 26.266 5.812 1 96.5 147 PRO B CA 1
ATOM 2989 C C . PRO B 1 147 ? 4.285 27.25 5.176 1 96.5 147 PRO B C 1
ATOM 2991 O O . PRO B 1 147 ? 4.832 28.125 5.863 1 96.5 147 PRO B O 1
ATOM 2994 N N . LEU B 1 148 ? 4.582 27.094 3.896 1 96.81 148 LEU B N 1
ATOM 2995 C CA . LEU B 1 148 ? 5.414 28.031 3.146 1 96.81 148 LEU B CA 1
ATOM 2996 C C . LEU B 1 148 ? 4.863 28.234 1.737 1 96.81 148 LEU B C 1
ATOM 2998 O O . LEU B 1 148 ? 4.426 27.281 1.093 1 96.81 148 LEU B O 1
ATOM 3002 N N . PRO B 1 149 ? 4.91 29.531 1.301 1 97.19 149 PRO B N 1
ATOM 3003 C CA . PRO B 1 149 ? 4.723 29.688 -0.143 1 97.19 149 PRO B CA 1
ATOM 3004 C C . PRO B 1 149 ? 5.746 28.906 -0.96 1 97.19 149 PRO B C 1
ATOM 3006 O O . PRO B 1 149 ? 6.902 28.766 -0.547 1 97.19 149 PRO B O 1
ATOM 3009 N N . VAL B 1 150 ? 5.367 28.422 -2.129 1 96.81 150 VAL B N 1
ATOM 3010 C CA . VAL B 1 150 ? 6.184 27.547 -2.977 1 96.81 150 VAL B CA 1
ATOM 3011 C C . VAL B 1 150 ? 7.527 28.219 -3.254 1 96.81 150 VAL B C 1
ATOM 3013 O O . VAL B 1 150 ? 8.578 27.578 -3.145 1 96.81 150 VAL B O 1
ATOM 3016 N N . PRO B 1 151 ? 7.594 29.547 -3.523 1 96.5 151 PRO B N 1
ATOM 3017 C CA . PRO B 1 151 ? 8.898 30.172 -3.771 1 96.5 151 PRO B CA 1
ATOM 3018 C C . PRO B 1 151 ? 9.812 30.125 -2.551 1 96.5 151 PRO B C 1
ATOM 3020 O O . PRO B 1 151 ? 11.023 29.922 -2.688 1 96.5 151 PRO B O 1
ATOM 3023 N N . LYS B 1 152 ? 9.234 30.297 -1.385 1 97.31 152 LYS B N 1
ATOM 3024 C CA . LYS B 1 152 ? 10.023 30.25 -0.159 1 97.31 152 LYS B CA 1
ATOM 3025 C C . LYS B 1 152 ? 10.5 28.844 0.132 1 97.31 152 LYS B C 1
ATOM 3027 O O . LYS B 1 152 ? 11.617 28.641 0.611 1 97.31 152 LYS B O 1
ATOM 3032 N N . ALA B 1 153 ? 9.641 27.891 -0.091 1 97.12 153 ALA B N 1
ATOM 3033 C CA . ALA B 1 153 ? 10.039 26.484 0.041 1 97.12 153 ALA B CA 1
ATOM 3034 C C . ALA B 1 153 ? 11.195 26.156 -0.897 1 97.12 153 ALA B C 1
ATOM 3036 O O . ALA B 1 153 ? 12.148 25.484 -0.503 1 97.12 153 ALA B O 1
ATOM 3037 N N . HIS B 1 154 ? 11.047 26.609 -2.145 1 96.56 154 HIS B N 1
ATOM 3038 C CA . HIS B 1 154 ? 12.102 26.406 -3.133 1 96.56 154 HIS B CA 1
ATOM 3039 C C . HIS B 1 154 ? 13.43 26.969 -2.643 1 96.56 154 HIS B C 1
ATOM 3041 O O . HIS B 1 154 ? 14.461 26.297 -2.727 1 96.56 154 HIS B O 1
ATOM 3047 N N . GLU B 1 155 ? 13.406 28.188 -2.125 1 96.19 155 GLU B N 1
ATOM 3048 C CA . GLU B 1 155 ? 14.602 28.844 -1.604 1 96.19 155 GLU B CA 1
ATOM 3049 C C . GLU B 1 155 ? 15.203 28.062 -0.446 1 96.19 155 GLU B C 1
ATOM 3051 O O . GLU B 1 155 ? 16.422 27.875 -0.376 1 96.19 155 GLU B O 1
ATOM 3056 N N . LEU B 1 156 ? 14.344 27.625 0.447 1 96.5 156 LEU B N 1
ATOM 3057 C CA . LEU B 1 156 ? 14.781 26.844 1.597 1 96.5 156 LEU B CA 1
ATOM 3058 C C . LEU B 1 156 ? 15.516 25.594 1.148 1 96.5 156 LEU B C 1
ATOM 3060 O O . LEU B 1 156 ? 16.609 25.297 1.633 1 96.5 156 LEU B O 1
ATOM 3064 N N . LEU B 1 157 ? 14.977 24.859 0.239 1 96.5 157 LEU B N 1
ATOM 3065 C CA . LEU B 1 157 ? 15.539 23.609 -0.231 1 96.5 157 LEU B CA 1
ATOM 3066 C C . LEU B 1 157 ? 16.828 23.828 -1 1 96.5 157 LEU B C 1
ATOM 3068 O O . LEU B 1 157 ? 17.766 23.031 -0.92 1 96.5 157 LEU B O 1
ATOM 3072 N N . GLN B 1 158 ? 16.906 24.922 -1.751 1 94.5 158 GLN B N 1
ATOM 3073 C CA . GLN B 1 158 ? 18.109 25.266 -2.494 1 94.5 158 GLN B CA 1
ATOM 3074 C C . GLN B 1 158 ? 19.281 25.531 -1.552 1 94.5 158 GLN B C 1
ATOM 3076 O O . GLN B 1 158 ? 20.438 25.297 -1.905 1 94.5 158 GLN B O 1
ATOM 3081 N N . SER B 1 159 ? 18.969 26.016 -0.409 1 95.12 159 SER B N 1
ATOM 3082 C CA . SER B 1 159 ? 20 26.375 0.558 1 95.12 159 SER B CA 1
ATOM 3083 C C . SER B 1 159 ? 20.547 25.156 1.284 1 95.12 159 SER B C 1
ATOM 3085 O O . SER B 1 159 ? 21.547 25.234 2 1 95.12 159 SER B O 1
ATOM 3087 N N . ARG B 1 160 ? 19.859 24 1.125 1 94.06 160 ARG B N 1
ATOM 3088 C CA . ARG B 1 160 ? 20.281 22.781 1.806 1 94.06 160 ARG B CA 1
ATOM 3089 C C . ARG B 1 160 ? 21.469 22.141 1.099 1 94.06 160 ARG B C 1
ATOM 3091 O O . ARG B 1 160 ? 21.766 22.469 -0.052 1 94.06 160 ARG B O 1
ATOM 3098 N N . PRO B 1 161 ? 22.141 21.25 1.786 1 91.19 161 PRO B N 1
ATOM 3099 C CA . PRO B 1 161 ? 23.25 20.531 1.135 1 91.19 161 PRO B CA 1
ATOM 3100 C C . PRO B 1 161 ? 22.781 19.672 -0.033 1 91.19 161 PRO B C 1
ATOM 3102 O O . PRO B 1 161 ? 21.594 19.328 -0.119 1 91.19 161 PRO B O 1
ATOM 3105 N N . ALA B 1 162 ? 23.719 19.328 -0.882 1 89 162 ALA B N 1
ATOM 3106 C CA . ALA B 1 162 ? 23.406 18.438 -2.008 1 89 162 ALA B CA 1
ATOM 3107 C C . ALA B 1 162 ? 23.016 17.047 -1.524 1 89 162 ALA B C 1
ATOM 3109 O O . ALA B 1 162 ? 23.484 16.594 -0.474 1 89 162 ALA B O 1
ATOM 3110 N N . GLY B 1 163 ? 22.188 16.469 -2.279 1 92.19 163 GLY B N 1
ATOM 3111 C CA . GLY B 1 163 ? 21.891 15.07 -2.012 1 92.19 163 GLY B CA 1
ATOM 3112 C C . GLY B 1 163 ? 20.672 14.883 -1.119 1 92.19 163 GLY B C 1
ATOM 3113 O O . GLY B 1 163 ? 20.469 13.805 -0.56 1 92.19 163 GLY B O 1
ATOM 3114 N N . ILE B 1 164 ? 19.906 15.914 -0.945 1 95.06 164 ILE B N 1
ATOM 3115 C CA . ILE B 1 164 ? 18.703 15.766 -0.123 1 95.06 164 ILE B CA 1
ATOM 3116 C C . ILE B 1 164 ? 17.625 15.016 -0.904 1 95.06 164 ILE B C 1
ATOM 3118 O O . ILE B 1 164 ? 17.672 14.953 -2.135 1 95.06 164 ILE B O 1
ATOM 3122 N N . PHE B 1 165 ? 16.688 14.453 -0.203 1 96.12 165 PHE B N 1
ATOM 3123 C CA . PHE B 1 165 ? 15.555 13.742 -0.789 1 96.12 165 PHE B CA 1
ATOM 3124 C C . PHE B 1 165 ? 14.258 14.508 -0.546 1 96.12 165 PHE B C 1
ATOM 3126 O O . PHE B 1 165 ? 14.109 15.18 0.475 1 96.12 165 PHE B O 1
ATOM 3133 N N . LEU B 1 166 ? 13.383 14.445 -1.476 1 97.06 166 LEU B N 1
ATOM 3134 C CA . LEU B 1 166 ? 12.078 15.094 -1.397 1 97.06 166 LEU B CA 1
ATOM 3135 C C . LEU B 1 166 ? 10.953 14.094 -1.64 1 97.06 166 LEU B C 1
ATOM 3137 O O . LEU B 1 166 ? 11.094 13.188 -2.465 1 97.06 166 LEU B O 1
ATOM 3141 N N . LEU B 1 167 ? 9.82 14.312 -0.949 1 96.75 167 LEU B N 1
ATOM 3142 C CA . LEU B 1 167 ? 8.609 13.562 -1.264 1 96.75 167 LEU B CA 1
ATOM 3143 C C . LEU B 1 167 ? 7.363 14.336 -0.852 1 96.75 167 LEU B C 1
ATOM 3145 O O . LEU B 1 167 ? 7.461 15.32 -0.115 1 96.75 167 LEU B O 1
ATOM 3149 N N . GLY B 1 168 ? 6.238 13.914 -1.377 1 97.5 168 GLY B N 1
ATOM 3150 C CA . GLY B 1 168 ? 4.961 14.438 -0.92 1 97.5 168 GLY B CA 1
ATOM 3151 C C . GLY B 1 168 ? 4.137 15.055 -2.033 1 97.5 168 GLY B C 1
ATOM 3152 O O . GLY B 1 168 ? 4.672 15.422 -3.082 1 97.5 168 GLY B O 1
ATOM 3153 N N . SER B 1 169 ? 2.875 15.242 -1.737 1 96.94 169 SER B N 1
ATOM 3154 C CA . SER B 1 169 ? 1.893 15.711 -2.711 1 96.94 169 SER B CA 1
ATOM 3155 C C . SER B 1 169 ? 2.189 17.141 -3.154 1 96.94 169 SER B C 1
ATOM 3157 O O . SER B 1 169 ? 1.826 17.547 -4.262 1 96.94 169 SER B O 1
ATOM 3159 N N . GLY B 1 170 ? 2.768 17.906 -2.266 1 97.25 170 GLY B N 1
ATOM 3160 C CA . GLY B 1 170 ? 3.111 19.281 -2.613 1 97.25 170 GLY B CA 1
ATOM 3161 C C . GLY B 1 170 ? 4.012 19.375 -3.83 1 97.25 170 GLY B C 1
ATOM 3162 O O . GLY B 1 170 ? 3.947 20.359 -4.578 1 97.25 170 GLY B O 1
ATOM 3163 N N . LEU B 1 171 ? 4.91 18.391 -4.008 1 96.62 171 LEU B N 1
ATOM 3164 C CA . LEU B 1 171 ? 5.812 18.359 -5.152 1 96.62 171 LEU B CA 1
ATOM 3165 C C . LEU B 1 171 ? 5.043 18.109 -6.445 1 96.62 171 LEU B C 1
ATOM 3167 O O . LEU B 1 171 ? 5.316 18.734 -7.469 1 96.62 171 LEU B O 1
ATOM 3171 N N . ARG B 1 172 ? 4.039 17.203 -6.32 1 94.31 172 ARG B N 1
ATOM 3172 C CA . ARG B 1 172 ? 3.295 16.781 -7.504 1 94.31 172 ARG B CA 1
ATOM 3173 C C . ARG B 1 172 ? 2.43 17.922 -8.039 1 94.31 172 ARG B C 1
ATOM 3175 O O . ARG B 1 172 ? 2.213 18.016 -9.25 1 94.31 172 ARG B O 1
ATOM 3182 N N . LYS B 1 173 ? 2.004 18.75 -7.176 1 94.25 173 LYS B N 1
ATOM 3183 C CA . LYS B 1 173 ? 1.116 19.844 -7.547 1 94.25 173 LYS B CA 1
ATOM 3184 C C . LYS B 1 173 ? 1.91 21.109 -7.902 1 94.25 173 LYS B C 1
ATOM 3186 O O . LYS B 1 173 ? 1.346 22.094 -8.383 1 94.25 173 LYS B O 1
ATOM 3191 N N . ASN B 1 174 ? 3.182 21.094 -7.656 1 95.12 174 ASN B N 1
ATOM 3192 C CA . ASN B 1 174 ? 4.051 22.234 -7.918 1 95.12 174 ASN B CA 1
ATOM 3193 C C . ASN B 1 174 ? 5.328 21.812 -8.633 1 95.12 174 ASN B C 1
ATOM 3195 O O . ASN B 1 174 ? 6.383 21.688 -8.008 1 95.12 174 ASN B O 1
ATOM 3199 N N . PRO B 1 175 ? 5.332 21.719 -9.93 1 90.81 175 PRO B N 1
ATOM 3200 C CA . PRO B 1 175 ? 6.457 21.188 -10.711 1 90.81 175 PRO B CA 1
ATOM 3201 C C . PRO B 1 175 ? 7.742 21.984 -10.5 1 90.81 175 PRO B C 1
ATOM 3203 O O . PRO B 1 175 ? 8.836 21.453 -10.688 1 90.81 175 PRO B O 1
ATOM 3206 N N . GLU B 1 176 ? 7.66 23.219 -10.148 1 90.31 176 GLU B N 1
ATOM 3207 C CA . GLU B 1 176 ? 8.836 24.047 -9.898 1 90.31 176 GLU B CA 1
ATOM 3208 C C . GLU B 1 176 ? 9.703 23.469 -8.789 1 90.31 176 GLU B C 1
ATOM 3210 O O . GLU B 1 176 ? 10.906 23.719 -8.727 1 90.31 176 GLU B O 1
ATOM 3215 N N . LEU B 1 177 ? 9.094 22.734 -7.926 1 92.5 177 LEU B N 1
ATOM 3216 C CA . LEU B 1 177 ? 9.82 22.125 -6.816 1 92.5 177 LEU B CA 1
ATOM 3217 C C . LEU B 1 177 ? 10.508 20.828 -7.262 1 92.5 177 LEU B C 1
ATOM 3219 O O . LEU B 1 177 ? 11.391 20.328 -6.566 1 92.5 177 LEU B O 1
ATOM 3223 N N . LEU B 1 178 ? 10.094 20.234 -8.359 1 87.81 178 LEU B N 1
ATOM 3224 C CA . LEU B 1 178 ? 10.664 18.984 -8.875 1 87.81 178 LEU B CA 1
ATOM 3225 C C . LEU B 1 178 ? 11.992 19.25 -9.578 1 87.81 178 LEU B C 1
ATOM 3227 O O . LEU B 1 178 ? 12.797 18.344 -9.766 1 87.81 178 LEU B O 1
ATOM 3231 N N . ALA B 1 179 ? 12.289 20.453 -9.914 1 83.62 179 ALA B N 1
ATOM 3232 C CA . ALA B 1 179 ? 13.43 20.828 -10.75 1 83.62 179 ALA B CA 1
ATOM 3233 C C . ALA B 1 179 ? 14.633 21.203 -9.891 1 83.62 179 ALA B C 1
ATOM 3235 O O . ALA B 1 179 ? 15.617 21.766 -10.391 1 83.62 179 ALA B O 1
ATOM 3236 N N . LEU B 1 180 ? 14.664 20.859 -8.695 1 87.31 180 LEU B N 1
ATOM 3237 C CA . LEU B 1 180 ? 15.789 21.203 -7.836 1 87.31 180 LEU B CA 1
ATOM 3238 C C . LEU B 1 180 ? 16.984 20.281 -8.109 1 87.31 180 LEU B C 1
ATOM 3240 O O . LEU B 1 180 ? 16.906 19.078 -7.871 1 87.31 180 LEU B O 1
ATOM 3244 N N . PRO B 1 181 ? 18.094 20.75 -8.656 1 81.94 181 PRO B N 1
ATOM 3245 C CA . PRO B 1 181 ? 19.219 19.922 -9.102 1 81.94 181 PRO B CA 1
ATOM 3246 C C . PRO B 1 181 ? 19.875 19.156 -7.957 1 81.94 181 PRO B C 1
ATOM 3248 O O . PRO B 1 181 ? 20.438 18.078 -8.18 1 81.94 181 PRO B O 1
ATOM 3251 N N . LYS B 1 182 ? 19.859 19.641 -6.746 1 87.38 182 LYS B N 1
ATOM 3252 C CA . LYS B 1 182 ? 20.562 19.047 -5.625 1 87.38 182 LYS B CA 1
ATOM 3253 C C . LYS B 1 182 ? 19.672 18.078 -4.852 1 87.38 182 LYS B C 1
ATOM 3255 O O . LYS B 1 182 ? 20.031 17.625 -3.762 1 87.38 182 LYS B O 1
ATOM 3260 N N . ALA B 1 183 ? 18.547 17.781 -5.441 1 93.56 183 ALA B N 1
ATOM 3261 C CA . ALA B 1 183 ? 17.594 16.969 -4.684 1 93.56 183 ALA B CA 1
ATOM 3262 C C . ALA B 1 183 ? 17.125 15.773 -5.492 1 93.56 183 ALA B C 1
ATOM 3264 O O . ALA B 1 183 ? 17.109 15.805 -6.727 1 93.56 183 ALA B O 1
ATOM 3265 N N . THR B 1 184 ? 16.922 14.703 -4.906 1 93.19 184 THR B N 1
ATOM 3266 C CA . THR B 1 184 ? 16.312 13.523 -5.5 1 93.19 184 THR B CA 1
ATOM 3267 C C . THR B 1 184 ? 14.867 13.375 -5.047 1 93.19 184 THR B C 1
ATOM 3269 O O . THR B 1 184 ? 14.586 13.305 -3.85 1 93.19 184 THR B O 1
ATOM 3272 N N . VAL B 1 185 ? 13.953 13.328 -5.973 1 94.62 185 VAL B N 1
ATOM 3273 C CA . VAL B 1 185 ? 12.539 13.156 -5.676 1 94.62 185 VAL B CA 1
ATOM 3274 C C . VAL B 1 185 ? 12.203 11.672 -5.582 1 94.62 185 VAL B C 1
ATOM 3276 O O . VAL B 1 185 ? 12.492 10.906 -6.508 1 94.62 185 VAL B O 1
ATOM 3279 N N . LEU B 1 186 ? 11.633 11.281 -4.516 1 93.44 186 LEU B N 1
ATOM 3280 C CA . LEU B 1 186 ? 11.289 9.883 -4.293 1 93.44 186 LEU B CA 1
ATOM 3281 C C . LEU B 1 186 ? 10.031 9.5 -5.07 1 93.44 186 LEU B C 1
ATOM 3283 O O . LEU B 1 186 ? 9.297 10.375 -5.527 1 93.44 186 LEU B O 1
ATOM 3287 N N . PRO B 1 187 ? 9.789 8.219 -5.211 1 89.56 187 PRO B N 1
ATOM 3288 C CA . PRO B 1 187 ? 8.656 7.754 -6.004 1 89.56 187 PRO B CA 1
ATOM 3289 C C . PRO B 1 187 ? 7.312 8.219 -5.441 1 89.56 187 PRO B C 1
ATOM 3291 O O . PRO B 1 187 ? 7.152 8.312 -4.223 1 89.56 187 PRO B O 1
ATOM 3294 N N . GLN B 1 188 ? 6.348 8.344 -6.285 1 91.12 188 GLN B N 1
ATOM 3295 C CA . GLN B 1 188 ? 5.039 8.906 -5.973 1 91.12 188 GLN B CA 1
ATOM 3296 C C . GLN B 1 188 ? 4.285 8.031 -4.977 1 91.12 188 GLN B C 1
ATOM 3298 O O . GLN B 1 188 ? 3.486 8.531 -4.184 1 91.12 188 GLN B O 1
ATOM 3303 N N . PHE B 1 189 ? 4.5 6.723 -4.965 1 88.75 189 PHE B N 1
ATOM 3304 C CA . PHE B 1 189 ? 3.752 5.84 -4.074 1 88.75 189 PHE B CA 1
ATOM 3305 C C . PHE B 1 189 ? 4.09 6.129 -2.617 1 88.75 189 PHE B C 1
ATOM 3307 O O . PHE B 1 189 ? 3.373 5.695 -1.712 1 88.75 189 PHE B O 1
ATOM 3314 N N . LEU B 1 190 ? 5.129 6.91 -2.365 1 93.75 190 LEU B N 1
ATOM 3315 C CA . LEU B 1 190 ? 5.523 7.27 -1.007 1 93.75 190 LEU B CA 1
ATOM 3316 C C . LEU B 1 190 ? 4.848 8.57 -0.571 1 93.75 190 LEU B C 1
ATOM 3318 O O . LEU B 1 190 ? 5.016 9 0.571 1 93.75 190 LEU B O 1
ATOM 3322 N N . ASP B 1 191 ? 4.043 9.188 -1.455 1 96.31 191 ASP B N 1
ATOM 3323 C CA . ASP B 1 191 ? 3.395 10.453 -1.129 1 96.31 191 ASP B CA 1
ATOM 3324 C C . ASP B 1 191 ? 2.174 10.234 -0.24 1 96.31 191 ASP B C 1
ATOM 3326 O O . ASP B 1 191 ? 1.552 11.195 0.222 1 96.31 191 ASP B O 1
ATOM 3330 N N . THR B 1 192 ? 1.767 9.016 -0.07 1 96.75 192 THR B N 1
ATOM 3331 C CA . THR B 1 192 ? 0.679 8.578 0.798 1 96.75 192 THR B CA 1
ATOM 3332 C C . THR B 1 192 ? 1.152 7.477 1.746 1 96.75 192 THR B C 1
ATOM 3334 O O . THR B 1 192 ? 1.939 6.609 1.358 1 96.75 192 THR B O 1
ATOM 3337 N N . PRO B 1 193 ? 0.69 7.531 2.977 1 98.06 193 PRO B N 1
ATOM 3338 C CA . PRO B 1 193 ? 1.136 6.484 3.896 1 98.06 193 PRO B CA 1
ATOM 3339 C C . PRO B 1 193 ? 0.831 5.078 3.381 1 98.06 193 PRO B C 1
ATOM 3341 O O . PRO B 1 193 ? -0.296 4.801 2.959 1 98.06 193 PRO B O 1
ATOM 3344 N N . LEU B 1 194 ? 1.816 4.234 3.396 1 97.12 194 LEU B N 1
ATOM 3345 C CA . LEU B 1 194 ? 1.56 2.809 3.23 1 97.12 194 LEU B CA 1
ATOM 3346 C C . LEU B 1 194 ? 0.718 2.27 4.383 1 97.12 194 LEU B C 1
ATOM 3348 O O . LEU B 1 194 ? 0.824 2.754 5.512 1 97.12 194 LEU B O 1
ATOM 3352 N N . PRO B 1 195 ? -0.115 1.249 4.086 1 98.06 195 PRO B N 1
ATOM 3353 C CA . PRO B 1 195 ? -0.911 0.684 5.176 1 98.06 195 PRO B CA 1
ATOM 3354 C C . PRO B 1 195 ? -0.06 0.264 6.371 1 98.06 195 PRO B C 1
ATOM 3356 O O . PRO B 1 195 ? -0.415 0.55 7.52 1 98.06 195 PRO B O 1
ATOM 3359 N N . SER B 1 196 ? 1.061 -0.364 6.109 1 97 196 SER B N 1
ATOM 3360 C CA . SER B 1 196 ? 1.938 -0.819 7.184 1 97 196 SER B CA 1
ATOM 3361 C C . SER B 1 196 ? 2.516 0.358 7.961 1 97 196 SER B C 1
ATOM 3363 O O . SER B 1 196 ? 2.695 0.277 9.18 1 97 196 SER B O 1
ATOM 3365 N N . SER B 1 197 ? 2.83 1.454 7.285 1 97.56 197 SER B N 1
ATOM 3366 C CA . SER B 1 197 ? 3.396 2.627 7.945 1 97.56 197 SER B CA 1
ATOM 3367 C C . SER B 1 197 ? 2.357 3.332 8.812 1 97.56 197 SER B C 1
ATOM 3369 O O . SER B 1 197 ? 2.66 3.768 9.922 1 97.56 197 SER B O 1
ATOM 3371 N N . LEU B 1 198 ? 1.149 3.449 8.281 1 98.56 198 LEU B N 1
ATOM 3372 C CA . LEU B 1 198 ? 0.059 4.043 9.047 1 98.56 198 LEU B CA 1
ATOM 3373 C C . LEU B 1 198 ? -0.239 3.223 10.297 1 98.56 198 LEU B C 1
ATOM 3375 O O . LEU B 1 198 ? -0.398 3.777 11.383 1 98.56 198 LEU B O 1
ATOM 3379 N N . LEU B 1 199 ? -0.244 1.928 10.133 1 98.44 199 LEU B N 1
ATOM 3380 C CA . LEU B 1 199 ? -0.493 1.039 11.266 1 98.44 199 LEU B CA 1
ATOM 3381 C C . LEU B 1 199 ? 0.638 1.126 12.281 1 98.44 199 LEU B C 1
ATOM 3383 O O . LEU B 1 199 ? 0.389 1.162 13.492 1 98.44 199 LEU B O 1
ATOM 3387 N N . ALA B 1 200 ? 1.83 1.107 11.797 1 97.75 200 ALA B N 1
ATOM 3388 C CA . ALA B 1 200 ? 2.977 1.204 12.695 1 97.75 200 ALA B CA 1
ATOM 3389 C C . ALA B 1 200 ? 2.912 2.479 13.531 1 97.75 200 ALA B C 1
ATOM 3391 O O . ALA B 1 200 ? 3.184 2.453 14.734 1 97.75 200 ALA B O 1
ATOM 3392 N N . ALA B 1 201 ? 2.59 3.576 12.906 1 98.25 201 ALA B N 1
ATOM 3393 C CA . ALA B 1 201 ? 2.432 4.836 13.625 1 98.25 201 ALA B CA 1
ATOM 3394 C C . ALA B 1 201 ? 1.342 4.727 14.688 1 98.25 201 ALA B C 1
ATOM 3396 O O . ALA B 1 201 ? 1.507 5.215 15.812 1 98.25 201 ALA B O 1
ATOM 3397 N N . ALA B 1 202 ? 0.198 4.105 14.336 1 98.69 202 ALA B N 1
ATOM 3398 C CA . ALA B 1 202 ? -0.9 3.918 15.281 1 98.69 202 ALA B CA 1
ATOM 3399 C C . ALA B 1 202 ? -0.465 3.061 16.469 1 98.69 202 ALA B C 1
ATOM 3401 O O . ALA B 1 202 ? -0.768 3.383 17.609 1 98.69 202 ALA B O 1
ATOM 3402 N N . CYS B 1 203 ? 0.25 1.987 16.188 1 98 203 CYS B N 1
ATOM 3403 C CA . CYS B 1 203 ? 0.685 1.072 17.234 1 98 203 CYS B CA 1
ATOM 3404 C C . CYS B 1 203 ? 1.651 1.76 18.188 1 98 203 CYS B C 1
ATOM 3406 O O . CYS B 1 203 ? 1.697 1.431 19.375 1 98 203 CYS B O 1
ATOM 3408 N N . ALA B 1 204 ? 2.395 2.656 17.719 1 97.19 204 ALA B N 1
ATOM 3409 C CA . ALA B 1 204 ? 3.439 3.301 18.516 1 97.19 204 ALA B CA 1
ATOM 3410 C C . ALA B 1 204 ? 2.92 4.574 19.172 1 97.19 204 ALA B C 1
ATOM 3412 O O . ALA B 1 204 ? 3.633 5.211 19.953 1 97.19 204 ALA B O 1
ATOM 3413 N N . ALA B 1 205 ? 1.717 4.977 18.938 1 97.88 205 ALA B N 1
ATOM 3414 C CA . ALA B 1 205 ? 1.182 6.262 19.391 1 97.88 205 ALA B C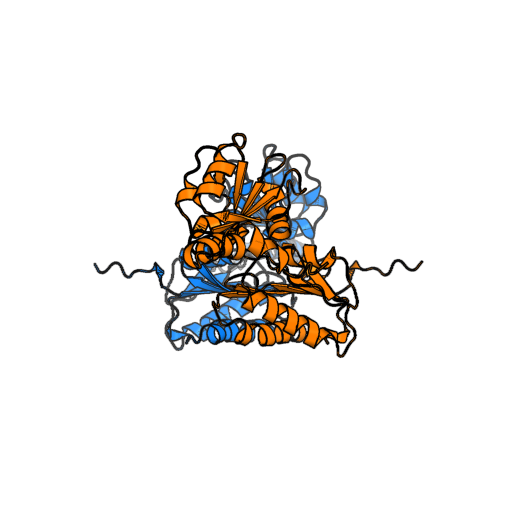A 1
ATOM 3415 C C . ALA B 1 205 ? 0.882 6.238 20.875 1 97.88 205 ALA B C 1
ATOM 3417 O O . ALA B 1 205 ? 0.783 5.168 21.484 1 97.88 205 ALA B O 1
ATOM 3418 N N . GLU B 1 206 ? 0.817 7.445 21.422 1 97.12 206 GLU B N 1
ATOM 3419 C CA . GLU B 1 206 ? 0.343 7.613 22.797 1 97.12 206 GLU B CA 1
ATOM 3420 C C . GLU B 1 206 ? -1.175 7.77 22.828 1 97.12 206 GLU B C 1
ATOM 3422 O O . GLU B 1 206 ? -1.724 8.703 22.25 1 97.12 206 GLU B O 1
ATOM 3427 N N . TYR B 1 207 ? -1.79 6.867 23.562 1 97.94 207 TYR B N 1
ATOM 3428 C CA . TYR B 1 207 ? -3.248 6.828 23.594 1 97.94 207 TYR B CA 1
ATOM 3429 C C . TYR B 1 207 ? -3.779 7.457 24.891 1 97.94 207 TYR B C 1
ATOM 3431 O O . TYR B 1 207 ? -3.125 7.398 25.922 1 97.94 207 TYR B O 1
ATOM 3439 N N . SER B 1 208 ? -4.918 8.094 24.719 1 97.31 208 SER B N 1
ATOM 3440 C CA . SER B 1 208 ? -5.605 8.719 25.844 1 97.31 208 SER B CA 1
ATOM 3441 C C . SER B 1 208 ? -7.121 8.633 25.672 1 97.31 208 SER B C 1
ATOM 3443 O O . SER B 1 208 ? -7.617 8.312 24.594 1 97.31 208 SER B O 1
ATOM 3445 N N . SER B 1 209 ? -7.824 8.844 26.766 1 96.12 209 SER B N 1
ATOM 3446 C CA . SER B 1 209 ? -9.281 8.898 26.719 1 96.12 209 SER B CA 1
ATOM 3447 C C . SER B 1 209 ? -9.766 10.227 26.141 1 96.12 209 SER B C 1
ATOM 3449 O O . SER B 1 209 ? -10.922 10.352 25.734 1 96.12 209 SER B O 1
ATOM 3451 N N . GLN B 1 210 ? -8.875 11.164 26.109 1 94.25 210 GLN B N 1
ATOM 3452 C CA . GLN B 1 210 ? -9.195 12.477 25.547 1 94.25 210 GLN B CA 1
ATOM 3453 C C . GLN B 1 210 ? -8.898 12.516 24.062 1 94.25 210 GLN B C 1
ATOM 3455 O O . GLN B 1 210 ? -7.844 12.047 23.625 1 94.25 210 GLN B O 1
ATOM 3460 N N . PRO B 1 211 ? -9.781 13.039 23.359 1 93.12 211 PRO B N 1
ATOM 3461 C CA . PRO B 1 211 ? -9.555 13.102 21.906 1 93.12 211 PRO B CA 1
ATOM 3462 C C . PRO B 1 211 ? -8.352 13.961 21.531 1 93.12 211 PRO B C 1
ATOM 3464 O O . PRO B 1 211 ? -8.164 15.047 22.094 1 93.12 211 PRO B O 1
ATOM 3467 N N . PRO B 1 212 ? -7.562 13.469 20.672 1 94.19 212 PRO B N 1
ATOM 3468 C CA . PRO B 1 212 ? -6.504 14.336 20.141 1 94.19 212 PRO B CA 1
ATOM 3469 C C . PRO B 1 212 ? -7.051 15.531 19.375 1 94.19 212 PRO B C 1
ATOM 3471 O O . PRO B 1 212 ? -8.172 15.484 18.859 1 94.19 212 PRO B O 1
ATOM 3474 N N . GLN B 1 213 ? -6.281 16.562 19.219 1 92.38 213 GLN B N 1
ATOM 3475 C CA . GLN B 1 213 ? -6.684 17.766 18.484 1 92.38 213 GLN B CA 1
ATOM 3476 C C . GLN B 1 213 ? -6.117 17.75 17.062 1 92.38 213 GLN B C 1
ATOM 3478 O O . GLN B 1 213 ? -4.945 17.422 16.859 1 92.38 213 GLN B O 1
ATOM 3483 N N . PRO B 1 214 ? -7.02 18.094 16.125 1 93.62 214 PRO B N 1
ATOM 3484 C CA . PRO B 1 214 ? -6.441 18.266 14.797 1 93.62 214 PRO B CA 1
ATOM 3485 C C . PRO B 1 214 ? -5.34 19.328 14.766 1 93.62 214 PRO B C 1
ATOM 3487 O O . PRO B 1 214 ? -5.367 20.281 15.562 1 93.62 214 PRO B O 1
ATOM 3490 N N . LEU B 1 215 ? -4.359 19.141 13.93 1 91.94 215 LEU B N 1
ATOM 3491 C CA . LEU B 1 215 ? -3.289 20.125 13.75 1 91.94 215 LEU B CA 1
ATOM 3492 C C . LEU B 1 215 ? -3.611 21.078 12.602 1 91.94 215 LEU B C 1
ATOM 3494 O O . LEU B 1 215 ? -3.408 20.734 11.438 1 91.94 215 LEU B O 1
ATOM 3498 N N . TYR B 1 216 ? -4.145 22.25 13 1 89.44 216 TYR B N 1
ATOM 3499 C CA . TYR B 1 216 ? -4.438 23.297 12.023 1 89.44 216 TYR B CA 1
ATOM 3500 C C . TYR B 1 216 ? -3.32 24.344 11.992 1 89.44 216 TYR B C 1
ATOM 3502 O O . TYR B 1 216 ? -2.928 24.875 13.039 1 89.44 216 TYR B O 1
ATOM 3510 N N . LEU B 1 217 ? -2.674 24.375 10.945 1 81.38 217 LEU B N 1
ATOM 3511 C CA . LEU B 1 217 ? -1.595 25.344 10.859 1 81.38 217 LEU B CA 1
ATOM 3512 C C . LEU B 1 217 ? -2.047 26.594 10.102 1 81.38 217 LEU B C 1
ATOM 3514 O O . LEU B 1 217 ? -2.672 26.484 9.047 1 81.38 217 LEU B O 1
ATOM 3518 N N . ARG B 1 218 ? -2.852 27.5 10.891 1 60.25 218 ARG B N 1
ATOM 3519 C CA . ARG B 1 218 ? -3.445 28.75 10.453 1 60.25 218 ARG B CA 1
ATOM 3520 C C . ARG B 1 218 ? -2.508 29.5 9.508 1 60.25 218 ARG B C 1
ATOM 3522 O O . ARG B 1 218 ? -1.289 29.328 9.57 1 60.25 218 ARG B O 1
ATOM 3529 N N . LYS B 1 219 ? -3.166 30.078 8.453 1 53.06 219 LYS B N 1
ATOM 3530 C CA . LYS B 1 219 ? -2.609 31.094 7.555 1 53.06 219 LYS B CA 1
ATOM 3531 C C . LYS B 1 219 ? -1.802 32.125 8.328 1 53.06 219 LYS B C 1
ATOM 3533 O O . LYS B 1 219 ? -2.291 32.719 9.297 1 53.06 219 LYS B O 1
ATOM 3538 N N . SER B 1 220 ? -0.656 32 8.422 1 42.56 220 SER B N 1
ATOM 3539 C CA . SER B 1 220 ? -0.11 33.344 8.617 1 42.56 220 SER B CA 1
ATOM 3540 C C . SER B 1 220 ? -0.923 34.406 7.863 1 42.56 220 SER B C 1
ATOM 3542 O O . SER B 1 220 ? -0.552 35.562 7.824 1 42.56 220 SER B O 1
ATOM 3544 N N . ASP B 1 221 ? -1.796 33.875 7.094 1 41.16 221 ASP B N 1
ATOM 3545 C CA . ASP B 1 221 ? -2.432 34.906 6.281 1 41.16 221 ASP B CA 1
ATOM 3546 C C . ASP B 1 221 ? -3.217 35.906 7.152 1 41.16 221 ASP B C 1
ATOM 3548 O O . ASP B 1 221 ? -3.545 37 6.715 1 41.16 221 ASP B O 1
ATOM 3552 N N . ALA B 1 222 ? -3.912 35.562 8.156 1 39.81 222 ALA B N 1
ATOM 3553 C CA . ALA B 1 222 ? -4.555 36.625 8.914 1 39.81 222 ALA B CA 1
ATOM 3554 C C . ALA B 1 222 ? -3.537 37.688 9.352 1 39.81 222 ALA B C 1
ATOM 3556 O O . ALA B 1 222 ? -3.867 38.875 9.484 1 39.81 222 ALA B O 1
ATOM 3557 N N . GLU B 1 223 ? -2.385 37.219 9.648 1 40.38 223 GLU B N 1
ATOM 3558 C CA . GLU B 1 223 ? -1.403 38.25 9.883 1 40.38 223 GLU B CA 1
ATOM 3559 C C . GLU B 1 223 ? -1.021 38.969 8.586 1 40.38 223 GLU B C 1
ATOM 3561 O O . GLU B 1 223 ? -0.759 40.156 8.578 1 40.38 223 GLU B O 1
ATOM 3566 N N . ASP B 1 224 ? -0.91 38.219 7.547 1 40.66 224 ASP B N 1
ATOM 3567 C CA . ASP B 1 224 ? -0.638 38.906 6.293 1 40.66 224 ASP B CA 1
ATOM 3568 C C . ASP B 1 224 ? -1.841 39.75 5.855 1 40.66 224 ASP B C 1
ATOM 3570 O O . ASP B 1 224 ? -1.681 40.844 5.34 1 40.66 224 ASP B O 1
ATOM 3574 N N . ASN B 1 225 ? -3.027 39.125 5.973 1 40.12 225 ASN B N 1
ATOM 3575 C CA . ASN B 1 225 ? -4.211 39.906 5.691 1 40.12 225 ASN B CA 1
ATOM 3576 C C . ASN B 1 225 ? -4.477 40.938 6.801 1 40.12 225 ASN B C 1
ATOM 3578 O O . ASN B 1 225 ? -5.285 41.844 6.633 1 40.12 225 ASN B O 1
ATOM 3582 N N . LEU B 1 226 ? -4.086 40.562 7.977 1 40.09 226 LEU B N 1
ATOM 3583 C CA . LEU B 1 226 ? -4.184 41.594 8.992 1 40.09 226 LEU B CA 1
ATOM 3584 C C . LEU B 1 226 ? -3.355 42.812 8.594 1 40.09 226 LEU B C 1
ATOM 3586 O O . LEU B 1 226 ? -3.797 43.969 8.766 1 40.09 226 LEU B O 1
ATOM 3590 N N . GLU B 1 227 ? -2.164 42.5 8.055 1 41.06 227 GLU B N 1
ATOM 3591 C CA . GLU B 1 227 ? -1.377 43.625 7.566 1 41.06 227 GLU B CA 1
ATOM 3592 C C . GLU B 1 227 ? -2.051 44.281 6.371 1 41.06 227 GLU B C 1
ATOM 3594 O O . GLU B 1 227 ? -2.107 45.5 6.293 1 41.06 227 GLU B O 1
ATOM 3599 N N . SER B 1 228 ? -2.549 43.469 5.43 1 44.19 228 SER B N 1
ATOM 3600 C CA . SER B 1 228 ? -3.225 44.062 4.285 1 44.19 228 SER B CA 1
ATOM 3601 C C . SER B 1 228 ? -4.551 44.719 4.695 1 44.19 228 SER B C 1
ATOM 3603 O O . SER B 1 228 ? -4.918 45.781 4.195 1 44.19 228 SER B O 1
ATOM 3605 N N . ILE B 1 229 ? -5.27 44.062 5.574 1 44.56 229 ILE B N 1
ATOM 3606 C CA . ILE B 1 229 ? -6.512 44.625 6.082 1 44.56 229 ILE B CA 1
ATOM 3607 C C . ILE B 1 229 ? -6.199 45.812 6.969 1 44.56 229 ILE B C 1
ATOM 3609 O O . ILE B 1 229 ? -6.875 46.844 6.891 1 44.56 229 ILE B O 1
ATOM 3613 N N . ALA B 1 230 ? -5.133 45.656 7.766 1 43.72 230 ALA B N 1
ATOM 3614 C CA . ALA B 1 230 ? -4.723 46.812 8.555 1 43.72 230 ALA B CA 1
ATOM 3615 C C . ALA B 1 230 ? -4.324 48 7.656 1 43.72 230 ALA B C 1
ATOM 3617 O O . ALA B 1 230 ? -4.695 49.125 7.914 1 43.72 230 ALA B O 1
ATOM 3618 N N . ILE B 1 231 ? -3.604 47.625 6.527 1 48.78 231 ILE B N 1
ATOM 3619 C CA . ILE B 1 231 ? -3.211 48.656 5.582 1 48.78 231 ILE B CA 1
ATOM 3620 C C . ILE B 1 231 ? -4.449 49.219 4.871 1 48.78 231 ILE B C 1
ATOM 3622 O O . ILE B 1 231 ? -4.582 50.438 4.695 1 48.78 231 ILE B O 1
ATOM 3626 N N . SER B 1 232 ? -5.316 48.344 4.449 1 46.06 232 SER B N 1
ATOM 3627 C CA . SER B 1 232 ? -6.484 48.812 3.707 1 46.06 232 SER B CA 1
ATOM 3628 C C . SER B 1 232 ? -7.457 49.562 4.617 1 46.06 232 SER B C 1
ATOM 3630 O O . SER B 1 232 ? -8.258 50.375 4.152 1 46.06 232 SER B O 1
ATOM 3632 N N . ARG B 1 233 ? -7.555 49.062 5.934 1 48.5 233 ARG B N 1
ATOM 3633 C CA . ARG B 1 233 ? -8.461 49.75 6.84 1 48.5 233 ARG B C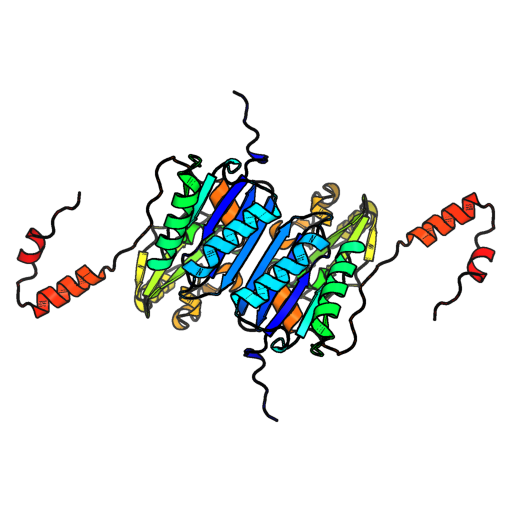A 1
ATOM 3634 C C . ARG B 1 233 ? -7.785 50.969 7.48 1 48.5 233 ARG B C 1
ATOM 3636 O O . ARG B 1 233 ? -8.352 51.594 8.367 1 48.5 233 ARG B O 1
ATOM 3643 N N . GLY B 1 234 ? -6.766 51.469 6.898 1 46.44 234 GLY B N 1
ATOM 3644 C CA . GLY B 1 234 ? -6.168 52.75 7.273 1 46.44 234 GLY B CA 1
ATOM 3645 C C . GLY B 1 234 ? -5.742 52.781 8.727 1 46.44 234 GLY B C 1
ATOM 3646 O O . GLY B 1 234 ? -5.633 53.875 9.312 1 46.44 234 GLY B O 1
ATOM 3647 N N . ILE B 1 235 ? -6.074 51.719 9.633 1 44 235 ILE B N 1
ATOM 3648 C CA . ILE B 1 235 ? -5.738 51.844 11.047 1 44 235 ILE B CA 1
ATOM 3649 C C . ILE B 1 235 ? -4.262 51.5 11.258 1 44 235 ILE B C 1
ATOM 3651 O O . ILE B 1 235 ? -3.719 50.625 10.602 1 44 235 ILE B O 1
ATOM 3655 N N . PRO B 1 236 ? -3.363 52.406 11.773 1 42.75 236 PRO B N 1
ATOM 3656 C CA . PRO B 1 236 ? -1.937 52.219 12.039 1 42.75 236 PRO B CA 1
ATOM 3657 C C . PRO B 1 236 ? -1.64 50.844 12.68 1 42.75 236 PRO B C 1
ATOM 3659 O O . PRO B 1 236 ? -2.477 50.312 13.414 1 42.75 236 PRO B O 1
ATOM 3662 N N . THR B 1 237 ? -0.866 49.906 12.117 1 45.16 237 THR B N 1
ATOM 3663 C CA . THR B 1 237 ? -0.448 48.562 12.477 1 45.16 237 THR B CA 1
ATOM 3664 C C . THR B 1 237 ? -0.181 48.469 13.977 1 45.16 237 THR B C 1
ATOM 3666 O O . THR B 1 237 ? -0.266 47.375 14.562 1 45.16 237 THR B O 1
ATOM 3669 N N . THR B 1 238 ? 0.277 49.469 14.672 1 42.97 238 THR B N 1
ATOM 3670 C CA . THR B 1 238 ? 0.66 49.469 16.078 1 42.97 238 THR B CA 1
ATOM 3671 C C . THR B 1 238 ? -0.55 49.188 16.969 1 42.97 238 THR B C 1
ATOM 3673 O O . THR B 1 238 ? -0.437 48.5 17.984 1 42.97 238 THR B O 1
ATOM 3676 N N . GLU B 1 239 ? -1.667 49.844 16.766 1 41.75 239 GLU B N 1
ATOM 3677 C CA . GLU B 1 239 ? -2.799 49.781 17.688 1 41.75 239 GLU B CA 1
ATOM 3678 C C . GLU B 1 239 ? -3.621 48.531 17.484 1 41.75 239 GLU B C 1
ATOM 3680 O O . GLU B 1 239 ? -4.453 48.156 18.328 1 41.75 239 GLU B O 1
ATOM 3685 N N . ALA B 1 240 ? -3.664 47.969 16.312 1 41.16 240 ALA B N 1
ATOM 3686 C CA . ALA B 1 240 ? -4.457 46.75 16.094 1 41.16 240 ALA B CA 1
ATOM 3687 C C . ALA B 1 240 ? -3.898 45.562 16.891 1 41.16 240 ALA B C 1
ATOM 3689 O O . ALA B 1 240 ? -4.578 44.562 17.078 1 41.16 240 ALA B O 1
ATOM 3690 N N . ARG B 1 241 ? -2.695 45.562 17.281 1 42.56 241 ARG B N 1
ATOM 3691 C CA . ARG B 1 241 ? -2.154 44.5 18.094 1 42.56 241 ARG B CA 1
ATOM 3692 C C . ARG B 1 241 ? -2.855 44.438 19.453 1 42.56 241 ARG B C 1
ATOM 3694 O O . ARG B 1 241 ? -2.707 43.438 20.188 1 42.56 241 ARG B O 1
ATOM 3701 N N . LYS B 1 242 ? -3.354 45.438 20.062 1 42.28 242 LYS B N 1
ATOM 3702 C CA . LYS B 1 242 ? -3.855 45.469 21.438 1 42.28 242 LYS B CA 1
ATOM 3703 C C . LYS B 1 242 ? -5.137 44.625 21.562 1 42.28 242 LYS B C 1
ATOM 3705 O O . LYS B 1 242 ? -5.527 44.25 22.672 1 42.28 242 LYS B O 1
ATOM 3710 N N . HIS B 1 243 ? -5.996 44.594 20.516 1 38.5 243 HIS B N 1
ATOM 3711 C CA . HIS B 1 243 ? -7.254 43.875 20.766 1 38.5 243 HIS B CA 1
ATOM 3712 C C . HIS B 1 243 ? -7.164 42.406 20.359 1 38.5 243 HIS B C 1
ATOM 3714 O O . HIS B 1 243 ? -8.188 41.75 20.219 1 38.5 243 HIS B O 1
ATOM 3720 N N . ILE B 1 244 ? -6.102 41.906 19.828 1 38.12 244 ILE B N 1
ATOM 3721 C CA . ILE B 1 244 ? -6.133 40.469 19.625 1 38.12 244 ILE B CA 1
ATOM 3722 C C . ILE B 1 244 ? -6.16 39.75 20.969 1 38.12 244 ILE B C 1
ATOM 3724 O O . ILE B 1 244 ? -5.262 39.906 21.797 1 38.12 244 ILE B O 1
ATOM 3728 N N . PRO B 1 245 ? -7.277 39.375 21.484 1 33.59 245 PRO B N 1
ATOM 3729 C CA . PRO B 1 245 ? -7.27 38.625 22.766 1 33.59 245 PRO B CA 1
ATOM 3730 C C . PRO B 1 245 ? -6.207 37.531 22.797 1 33.59 245 PRO B C 1
ATOM 3732 O O . PRO B 1 245 ? -5.844 36.969 21.766 1 33.59 245 PRO B O 1
ATOM 3735 N N . ASP B 1 246 ? -5.168 37.562 23.703 1 30.14 246 ASP B N 1
ATOM 3736 C CA . ASP B 1 246 ? -4.211 36.531 24.125 1 30.14 246 ASP B CA 1
ATOM 3737 C C . ASP B 1 246 ? -4.887 35.188 24.281 1 30.14 246 ASP B C 1
ATOM 3739 O O . ASP B 1 246 ? -5.691 34.969 25.188 1 30.14 246 ASP B O 1
ATOM 3743 N N . PHE B 1 247 ? -5.504 34.562 23.359 1 25.86 247 PHE B N 1
ATOM 3744 C CA . PHE B 1 247 ? -5.793 33.188 23.734 1 25.86 247 PHE B CA 1
ATOM 3745 C C . PHE B 1 247 ? -4.547 32.5 24.297 1 25.86 247 PHE B C 1
ATOM 3747 O O . PHE B 1 247 ? -3.59 32.25 23.562 1 25.86 247 PHE B O 1
ATOM 3754 N N . GLU B 1 248 ? -4.02 32.844 25.469 1 24.34 248 GLU B N 1
ATOM 3755 C CA . GLU B 1 248 ? -3.256 31.938 26.328 1 24.34 248 GLU B CA 1
ATOM 3756 C C . GLU B 1 248 ? -3.912 30.562 26.406 1 24.34 248 GLU B C 1
ATOM 3758 O O . GLU B 1 248 ? -5.141 30.469 26.453 1 24.34 248 GLU B O 1
#

Secondary structure (DSSP, 8-state):
-----GGG--EEEEE-SSSEEEEEEE-SS-EEEEEEEE-TT-HHHHHHHHHHHHHHHTT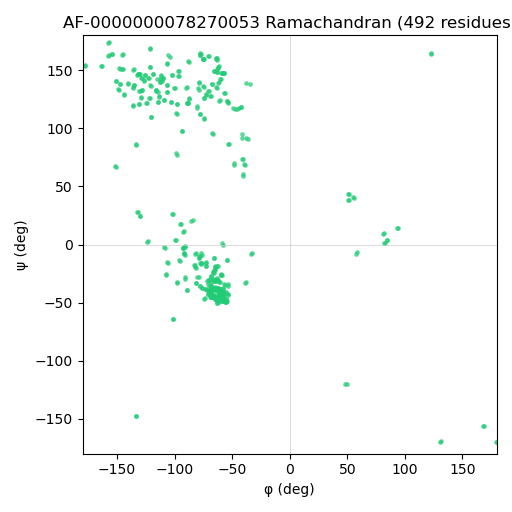--GGG-SEEEEEEESS-HHHHHHHHHHHHHHHGGGT--EEEEEHHHHHHHHHHHHHTTSEEEEEEEEETTEEEEEEEETTEESS--EEEEHHHHHHHHHTSPTTEEEESHHHHT-GGGTT-TTEEEPPGGGGS--HHHHHHHHHHSPPBSSPPPP-----THHHHHHHHHHHHTT--HHHHGGGS----/-----GGG--EEEEE-SSSEEEEEEE-SS-EEEEEEEE-TT-HHHHHHHHHHHHHHHTT--GGG-SEEEEEEESS-HHHHHHHHHHHHHHHGGGT--EEEEEHHHHHHHHHHHHHTTSEEEEEEEEETTEEEEEEEETTEESS--EEEEHHHHHHHHHTSPTTEEEESHHHHT-GGGTT-TTEEEPPGGGGS--HHHHHHHHHHSPPBSSPPPP-----THHHHHHHHHHHHTT--TTTGGGGS----

Organism: Desulfomicrobium norvegicum (strain DSM 1741 / NCIMB 8310) (NCBI:txid52561)

Sequence (496 aa):
MIFSDTSSSRYLALNCAEERIQVVLGSPREVMFSEEVLCPGQSIRHLPTAIERALGVQAMGAAELSGIACVRGPGSFTGLRIAHAAMHGLSRPHAIPMAGLQYPQILAAQAEPFVRDTELWVLTYARKGQVYIQGFKAGMPLAPVRPLPVPKAHELLQSRPAGIFLLGSGLRKNPELLALPKATVLPQFLDTPLPSSLLAAACAAEYSSQPPQPLYLRKSDAEDNLESIAISRGIPTTEARKHIPDFEMIFSDTSSSRYLALNCAEERIQVVLGSPREVMFSEEVLCPGQSIRHLPTAIERALGVQAMGAAELSGIACVRGPGSFTGLRIAHAAMHGLSRPHAIPMAGLQYPQILAAQAEPFVRDTELWVLTYARKGQVYIQGFKAGMPLAPVRPLPVPKAHELLQSRPAGIFLLGSGLRKNPELLALPKATVLPQFLDTPLPSSLLAAACAAEYSSQPPQPLYLRKSDAEDNLESIAISRGIPTTEARKHIPDFE

pLDDT: mean 87.2, std 19.44, range [24.34, 98.88]